Protein AF-A0A5C6USE9-F1 (afdb_monomer_lite)

Structure (mmCIF, N/CA/C/O backbone):
data_AF-A0A5C6USE9-F1
#
_entry.id   AF-A0A5C6USE9-F1
#
loop_
_atom_site.group_PDB
_atom_site.id
_atom_site.type_symbol
_atom_site.label_atom_id
_atom_site.label_alt_id
_atom_site.label_comp_id
_atom_site.label_asym_id
_atom_site.label_entity_id
_atom_site.label_seq_id
_atom_site.pdbx_PDB_ins_code
_atom_site.Cartn_x
_atom_site.Cartn_y
_atom_site.Cartn_z
_atom_site.occupancy
_atom_site.B_iso_or_equiv
_atom_site.auth_seq_id
_atom_site.auth_comp_id
_atom_site.auth_asym_id
_atom_site.auth_atom_id
_atom_site.pdbx_PDB_model_num
ATOM 1 N N . MET A 1 1 ? 7.043 -21.836 7.748 1.00 36.53 1 MET A N 1
ATOM 2 C CA . MET A 1 1 ? 7.411 -21.784 9.188 1.00 36.53 1 MET A CA 1
ATOM 3 C C . MET A 1 1 ? 8.622 -22.665 9.524 1.00 36.53 1 MET A C 1
ATOM 5 O O . MET A 1 1 ? 8.490 -23.872 9.698 1.00 36.53 1 MET A O 1
ATOM 9 N N . ARG A 1 2 ? 9.817 -22.071 9.646 1.00 29.67 2 ARG A N 1
ATOM 10 C CA . ARG A 1 2 ? 10.984 -22.663 10.330 1.00 29.67 2 ARG A CA 1
ATOM 11 C C . ARG A 1 2 ? 11.421 -21.692 11.430 1.00 29.67 2 ARG A C 1
ATOM 13 O O . ARG A 1 2 ? 12.033 -20.673 11.139 1.00 29.67 2 ARG A O 1
ATOM 20 N N . MET A 1 3 ? 11.092 -22.002 12.683 1.00 28.02 3 MET A N 1
ATOM 21 C CA . MET A 1 3 ? 11.508 -21.218 13.852 1.00 28.02 3 MET A CA 1
ATOM 22 C C . MET A 1 3 ? 13.024 -21.329 14.070 1.00 28.02 3 MET A C 1
ATOM 24 O O . MET A 1 3 ? 13.544 -22.419 14.318 1.00 28.02 3 MET A O 1
ATOM 28 N N . ARG A 1 4 ? 13.735 -20.196 14.031 1.00 40.78 4 ARG A N 1
ATOM 29 C CA . ARG A 1 4 ? 15.092 -20.062 14.582 1.00 40.78 4 ARG A CA 1
ATOM 30 C C . ARG A 1 4 ? 14.986 -19.612 16.040 1.00 40.78 4 ARG A C 1
ATOM 32 O O . ARG A 1 4 ? 14.581 -18.498 16.338 1.00 40.78 4 ARG A O 1
ATOM 39 N N . THR A 1 5 ? 15.358 -20.497 16.959 1.00 35.09 5 THR A N 1
ATOM 40 C CA . THR A 1 5 ? 15.403 -20.245 18.404 1.00 35.09 5 THR A CA 1
ATOM 41 C C . THR A 1 5 ? 16.586 -19.352 18.788 1.00 35.09 5 THR A C 1
ATOM 43 O O . THR A 1 5 ? 17.735 -19.773 18.639 1.00 35.09 5 THR A O 1
ATOM 46 N N . TYR A 1 6 ? 16.324 -18.182 19.376 1.00 30.81 6 TYR A N 1
ATOM 47 C CA . TYR A 1 6 ? 17.319 -17.415 20.134 1.00 30.81 6 TYR A CA 1
ATOM 48 C C . TYR A 1 6 ? 17.241 -17.772 21.627 1.00 30.81 6 TYR A C 1
ATOM 50 O O . TYR A 1 6 ? 16.227 -17.582 22.292 1.00 30.81 6 TYR A O 1
ATOM 58 N N . LYS A 1 7 ? 18.342 -18.312 22.161 1.00 32.56 7 LYS A N 1
ATOM 59 C CA . LYS A 1 7 ? 18.563 -18.618 23.584 1.00 32.56 7 LYS A CA 1
ATOM 60 C C . LYS A 1 7 ? 19.402 -17.498 24.206 1.00 32.56 7 LYS A C 1
ATOM 62 O O . LYS A 1 7 ? 20.577 -17.393 23.862 1.00 32.56 7 LYS A O 1
ATOM 67 N N . ARG A 1 8 ? 18.883 -16.753 25.191 1.00 31.20 8 ARG A N 1
ATOM 68 C CA . ARG A 1 8 ? 19.711 -16.038 26.187 1.00 31.20 8 ARG A CA 1
ATOM 69 C C . ARG A 1 8 ? 19.069 -16.031 27.586 1.00 31.20 8 ARG A C 1
ATOM 71 O O . ARG A 1 8 ? 18.093 -15.349 27.845 1.00 31.20 8 ARG A O 1
ATOM 78 N N . TRP A 1 9 ? 19.652 -16.880 28.435 1.00 28.25 9 TRP A N 1
ATOM 79 C CA . TRP A 1 9 ? 19.995 -16.736 29.858 1.00 28.25 9 TRP A CA 1
ATOM 80 C C . TRP A 1 9 ? 19.176 -15.776 30.749 1.00 28.25 9 TRP A C 1
ATOM 82 O O . TRP A 1 9 ? 19.359 -14.565 30.708 1.00 28.25 9 TRP A O 1
ATOM 92 N N . ARG A 1 10 ? 18.396 -16.364 31.674 1.00 32.12 10 ARG A N 1
ATOM 93 C CA . ARG A 1 10 ? 17.906 -15.737 32.916 1.00 32.12 10 ARG A CA 1
ATOM 94 C C . ARG A 1 10 ? 18.924 -15.945 34.045 1.00 32.12 10 ARG A C 1
ATOM 96 O O . ARG A 1 10 ? 19.275 -17.086 34.341 1.00 32.12 10 ARG A O 1
ATOM 103 N N . GLY A 1 11 ? 19.349 -14.860 34.689 1.00 31.66 11 GLY A N 1
ATOM 104 C CA . GLY A 1 11 ? 20.008 -14.872 35.996 1.00 31.66 11 GLY A CA 1
ATOM 105 C C . GLY A 1 11 ? 18.986 -14.569 37.093 1.00 31.66 11 GLY A C 1
ATOM 106 O O . GLY A 1 11 ? 18.316 -13.544 37.042 1.00 31.66 11 GLY A O 1
ATOM 107 N N . LEU A 1 12 ? 18.850 -15.491 38.047 1.00 33.75 12 LEU A N 1
ATOM 108 C CA . LEU A 1 12 ? 18.039 -15.377 39.261 1.00 33.75 12 LEU A CA 1
ATOM 109 C C . LEU A 1 12 ? 18.746 -14.494 40.303 1.00 33.75 12 LEU A C 1
ATOM 111 O O . LEU A 1 12 ? 19.905 -14.744 40.623 1.00 33.75 12 LEU A O 1
ATOM 115 N N . LEU A 1 13 ? 18.023 -13.538 40.888 1.00 33.41 13 LEU A N 1
ATOM 116 C CA . LEU A 1 13 ? 18.366 -12.893 42.158 1.00 33.41 13 LEU A CA 1
ATOM 117 C C . LEU A 1 13 ? 17.091 -12.803 43.003 1.00 33.41 13 LEU A C 1
ATOM 119 O O . LEU A 1 13 ? 16.209 -11.986 42.764 1.00 33.41 13 LEU A O 1
ATOM 123 N N . THR A 1 14 ? 16.986 -13.721 43.959 1.00 33.28 14 THR A N 1
ATOM 124 C CA . THR A 1 14 ? 15.990 -13.758 45.032 1.00 33.28 14 THR A CA 1
ATOM 125 C C . THR A 1 14 ? 16.485 -12.925 46.212 1.00 33.28 14 THR A C 1
ATOM 127 O O . THR A 1 14 ? 17.521 -13.260 46.785 1.00 33.28 14 THR A O 1
ATOM 130 N N . SER A 1 15 ? 15.720 -11.911 46.618 1.00 34.41 15 SER A N 1
ATOM 131 C CA . SER A 1 15 ? 15.871 -11.233 47.910 1.00 34.41 15 SER A CA 1
ATOM 132 C C . SER A 1 15 ? 14.540 -11.293 48.652 1.00 34.41 15 SER A C 1
ATOM 134 O O . SER A 1 15 ? 13.551 -10.709 48.220 1.00 34.41 15 SER A O 1
ATOM 136 N N . ALA A 1 16 ? 14.527 -12.052 49.747 1.00 33.16 16 ALA A N 1
ATOM 137 C CA . ALA A 1 16 ? 13.420 -12.162 50.683 1.00 33.16 16 ALA A CA 1
ATOM 138 C C . ALA A 1 16 ? 13.443 -10.972 51.655 1.00 33.16 16 ALA A C 1
ATOM 140 O O . ALA A 1 16 ? 14.474 -10.706 52.274 1.00 33.16 16 ALA A O 1
ATOM 141 N N . LEU A 1 17 ? 12.312 -10.280 51.797 1.00 34.19 17 LEU A N 1
ATOM 142 C CA . LEU A 1 17 ? 12.090 -9.259 52.819 1.00 34.19 17 LEU A CA 1
ATOM 143 C C . LEU A 1 17 ? 11.154 -9.850 53.882 1.00 34.19 17 LEU A C 1
ATOM 145 O O . LEU A 1 17 ? 10.030 -10.242 53.577 1.00 34.19 17 LEU A O 1
ATOM 149 N N . ALA A 1 18 ? 11.653 -9.966 55.112 1.00 34.47 18 ALA A N 1
ATOM 150 C CA . ALA A 1 18 ? 10.920 -10.459 56.272 1.00 34.47 18 ALA A CA 1
ATOM 151 C C . ALA A 1 18 ? 10.204 -9.295 56.978 1.00 34.47 18 ALA A C 1
ATOM 153 O O . ALA A 1 18 ? 10.839 -8.299 57.321 1.00 34.47 18 ALA A O 1
ATOM 154 N N . LEU A 1 19 ? 8.896 -9.441 57.205 1.00 31.62 19 LEU A N 1
ATOM 155 C CA . LEU A 1 19 ? 8.080 -8.555 58.037 1.00 31.62 19 LEU A CA 1
ATOM 156 C C . LEU A 1 19 ? 8.079 -9.088 59.479 1.00 31.62 19 LEU A C 1
ATOM 158 O O . LEU A 1 19 ? 7.668 -10.222 59.722 1.00 31.62 19 LEU A O 1
ATOM 162 N N . THR A 1 20 ? 8.537 -8.281 60.434 1.00 35.50 20 THR A N 1
ATOM 163 C CA . THR A 1 20 ? 8.465 -8.556 61.877 1.00 35.50 20 THR A CA 1
ATOM 164 C C . THR A 1 20 ? 7.235 -7.886 62.490 1.00 35.50 20 THR A C 1
ATOM 166 O O . THR A 1 20 ? 7.094 -6.669 62.398 1.00 35.50 20 THR A O 1
ATOM 169 N N . LEU A 1 21 ? 6.381 -8.685 63.135 1.00 33.72 21 LEU A N 1
ATOM 170 C CA . LEU A 1 21 ? 5.296 -8.264 64.029 1.00 33.72 21 LEU A CA 1
ATOM 171 C C . LEU A 1 21 ? 5.852 -7.985 65.435 1.00 33.72 21 LEU A C 1
ATOM 173 O O . LEU A 1 21 ? 6.639 -8.776 65.956 1.00 33.72 21 LEU A O 1
ATOM 177 N N . SER A 1 22 ? 5.417 -6.889 66.053 1.00 33.72 22 SER A N 1
ATOM 178 C CA . SER A 1 22 ? 5.728 -6.499 67.434 1.00 33.72 22 SER A CA 1
ATOM 179 C C . SER A 1 22 ? 4.482 -6.636 68.314 1.00 33.72 22 SER A C 1
ATOM 181 O O . SER A 1 22 ? 3.454 -6.030 68.023 1.00 33.72 22 SER A O 1
ATOM 183 N N . THR A 1 23 ? 4.594 -7.375 69.421 1.00 34.16 23 THR A N 1
ATOM 184 C CA . THR A 1 23 ? 3.606 -7.434 70.512 1.00 34.16 23 THR A CA 1
ATOM 185 C C . THR A 1 23 ? 4.237 -7.025 71.847 1.00 34.16 23 THR A C 1
ATOM 187 O O . THR A 1 23 ? 5.293 -7.534 72.212 1.00 34.16 23 THR A O 1
ATOM 190 N N . SER A 1 24 ? 3.552 -6.093 72.522 1.00 40.38 24 SER A N 1
ATOM 191 C CA . SER A 1 24 ? 3.379 -5.849 73.971 1.00 40.38 24 SER A CA 1
ATOM 192 C C . SER A 1 24 ? 4.487 -6.180 74.989 1.00 40.38 24 SER A C 1
ATOM 194 O O . SER A 1 24 ? 4.816 -7.345 75.204 1.00 40.38 24 SER A O 1
ATOM 196 N N . ALA A 1 25 ? 4.875 -5.167 75.777 1.00 36.09 25 ALA A N 1
ATOM 197 C CA . ALA A 1 25 ? 5.331 -5.326 77.162 1.00 36.09 25 ALA A CA 1
ATOM 198 C C . ALA A 1 25 ? 5.037 -4.053 77.986 1.00 36.09 25 ALA A C 1
ATOM 200 O O . ALA A 1 25 ? 5.508 -2.970 77.639 1.00 36.09 25 ALA A O 1
ATOM 201 N N . CYS A 1 26 ? 4.301 -4.201 79.091 1.00 36.25 26 CYS A N 1
ATOM 202 C CA . CYS A 1 26 ? 4.299 -3.281 80.229 1.00 36.25 26 CYS A CA 1
ATOM 203 C C . CYS A 1 26 ? 4.638 -4.102 81.479 1.00 36.25 26 CYS A C 1
ATOM 205 O O . CYS A 1 26 ? 4.028 -5.141 81.717 1.00 36.25 26 CYS A O 1
ATOM 207 N N . SER A 1 27 ? 5.638 -3.636 82.226 1.00 39.12 27 SER A N 1
ATOM 208 C CA . SER A 1 27 ? 6.186 -4.247 83.440 1.00 39.12 27 SER A CA 1
ATOM 209 C C . SER A 1 27 ? 5.629 -3.567 84.692 1.00 39.12 27 SER A C 1
ATOM 211 O O . SER A 1 27 ? 5.451 -2.349 84.691 1.00 39.12 27 SER A O 1
ATOM 213 N N . GLY A 1 28 ? 5.452 -4.331 85.769 1.00 37.34 28 GLY A N 1
ATOM 214 C CA . GLY A 1 28 ? 5.231 -3.830 87.125 1.00 37.34 28 GLY A CA 1
ATOM 215 C C . GLY A 1 28 ? 5.540 -4.932 88.139 1.00 37.34 28 GLY A C 1
ATOM 216 O O . GLY A 1 28 ? 4.769 -5.877 88.250 1.00 37.34 28 GLY A O 1
ATOM 217 N N . ASP A 1 29 ? 6.692 -4.814 88.802 1.00 40.66 29 ASP A N 1
ATOM 218 C CA . ASP A 1 29 ? 7.163 -5.659 89.906 1.00 40.66 29 ASP A CA 1
ATOM 219 C C . ASP A 1 29 ? 6.532 -5.193 91.234 1.00 40.66 29 ASP A C 1
ATOM 221 O O . ASP A 1 29 ? 6.564 -3.993 91.516 1.00 40.66 29 ASP A O 1
ATOM 225 N N . ASP A 1 30 ? 6.032 -6.113 92.068 1.00 40.81 30 ASP A N 1
ATOM 226 C CA . ASP A 1 30 ? 5.739 -5.858 93.490 1.00 40.81 30 ASP A CA 1
ATOM 227 C C . ASP A 1 30 ? 6.034 -7.130 94.320 1.00 40.81 30 ASP A C 1
ATOM 229 O O . ASP A 1 30 ? 5.243 -8.071 94.377 1.00 40.81 30 ASP A O 1
ATOM 233 N N . ASP A 1 31 ? 7.236 -7.188 94.907 1.00 46.50 31 ASP A N 1
ATOM 234 C CA . ASP A 1 31 ? 7.706 -8.257 95.802 1.00 46.50 31 ASP A CA 1
ATOM 235 C C . ASP A 1 31 ? 7.234 -7.977 97.245 1.00 46.50 31 ASP A C 1
ATOM 237 O O . ASP A 1 31 ? 7.949 -7.377 98.056 1.00 46.50 31 ASP A O 1
ATOM 241 N N . GLY A 1 32 ? 6.025 -8.430 97.585 1.00 43.59 32 GLY A N 1
ATOM 242 C CA . GLY A 1 32 ? 5.532 -8.523 98.962 1.00 43.59 32 GLY A CA 1
ATOM 243 C C . GLY A 1 32 ? 5.680 -9.950 99.490 1.00 43.59 32 GLY A C 1
ATOM 244 O O . GLY A 1 32 ? 5.030 -10.861 98.992 1.00 43.59 32 GLY A O 1
ATOM 245 N N . GLN A 1 33 ? 6.540 -10.176 100.487 1.00 50.19 33 GLN A N 1
ATOM 246 C CA . GLN A 1 33 ? 6.677 -11.498 101.109 1.00 50.19 33 GLN A CA 1
ATOM 247 C C . GLN A 1 33 ? 5.413 -11.862 101.904 1.00 50.19 33 GLN A C 1
ATOM 249 O O . GLN A 1 33 ? 5.121 -11.230 102.920 1.00 50.19 33 GLN A O 1
ATOM 254 N N . GLU A 1 34 ? 4.693 -12.888 101.443 1.00 50.06 34 GLU A N 1
ATOM 255 C CA . GLU A 1 34 ? 3.501 -13.452 102.086 1.00 50.06 34 GLU A CA 1
ATOM 256 C C . GLU A 1 34 ? 3.837 -14.034 103.470 1.00 50.06 34 GLU A C 1
ATOM 258 O O . GLU A 1 34 ? 4.779 -14.817 103.632 1.00 50.06 34 GLU A O 1
ATOM 263 N N . GLN A 1 35 ? 3.067 -13.643 104.489 1.00 65.19 35 GLN A N 1
ATOM 264 C CA . GLN A 1 35 ? 3.088 -14.314 105.788 1.00 65.19 35 GLN A CA 1
ATOM 265 C C . GLN A 1 35 ? 2.326 -15.646 105.674 1.00 65.19 35 GLN A C 1
ATOM 267 O O . GLN A 1 35 ? 1.303 -15.687 104.994 1.00 65.19 35 GLN A O 1
ATOM 272 N N . PRO A 1 36 ? 2.799 -16.740 106.300 1.00 73.44 36 PRO A N 1
ATOM 273 C CA . PRO A 1 36 ? 2.106 -18.024 106.234 1.00 73.44 36 PRO A CA 1
ATOM 274 C C . PRO A 1 36 ? 0.725 -17.924 106.901 1.00 73.44 36 PRO A C 1
ATOM 276 O O . PRO A 1 36 ? 0.627 -17.432 108.025 1.00 73.44 36 PRO A O 1
ATOM 279 N N . LEU A 1 37 ? -0.311 -18.391 106.199 1.00 81.06 37 LEU A N 1
ATOM 280 C CA . LEU A 1 37 ? -1.697 -18.421 106.674 1.00 81.06 37 LEU A CA 1
ATOM 281 C C . LEU A 1 37 ? -1.858 -19.361 107.882 1.00 81.06 37 LEU A C 1
ATOM 283 O O . LEU A 1 37 ? -1.163 -20.375 107.988 1.00 81.06 37 LEU A O 1
ATOM 287 N N . LEU A 1 38 ? -2.773 -19.006 108.784 1.00 86.00 38 LEU A N 1
ATOM 288 C CA . LEU A 1 38 ? -3.104 -19.742 110.004 1.00 86.00 38 LEU A CA 1
ATOM 289 C C . LEU A 1 38 ? -3.964 -20.972 109.689 1.00 86.00 38 LEU A C 1
ATOM 291 O O . LEU A 1 38 ? -4.914 -20.900 108.906 1.00 86.00 38 LEU A O 1
ATOM 295 N N . GLY A 1 39 ? -3.644 -22.099 110.319 1.00 83.56 39 GLY A N 1
ATOM 296 C CA . GLY A 1 39 ? -4.361 -23.360 110.149 1.00 83.56 39 GLY A CA 1
ATOM 297 C C . GLY A 1 39 ? -5.700 -23.408 110.893 1.00 83.56 39 GLY A C 1
ATOM 298 O O . GLY A 1 39 ? -6.004 -22.585 111.756 1.00 83.56 39 GLY A O 1
ATOM 299 N N . VAL A 1 40 ? -6.511 -24.424 110.587 1.00 84.25 40 VAL A N 1
ATOM 300 C CA . VAL A 1 40 ? -7.824 -24.655 111.220 1.00 84.25 40 VAL A CA 1
ATOM 301 C C . VAL A 1 40 ? -7.716 -24.678 112.751 1.00 84.25 40 VAL A C 1
ATOM 303 O O . VAL A 1 40 ? -6.891 -25.396 113.318 1.00 84.25 40 VAL A O 1
ATOM 306 N N . GLY A 1 41 ? -8.575 -23.905 113.423 1.00 82.50 41 GLY A N 1
ATOM 307 C CA . GLY A 1 41 ? -8.596 -23.782 114.883 1.00 82.50 41 GLY A CA 1
ATOM 308 C C . GLY A 1 41 ? -7.508 -22.876 115.477 1.00 82.50 41 GLY A C 1
ATOM 309 O O . GLY A 1 41 ? -7.500 -22.656 116.690 1.00 82.50 41 GLY A O 1
ATOM 310 N N . GLU A 1 42 ? -6.600 -22.316 114.674 1.00 88.06 42 GLU A N 1
ATOM 311 C CA . GLU A 1 42 ? -5.657 -21.299 115.148 1.00 88.06 42 GLU A CA 1
ATOM 312 C C . GLU A 1 42 ? -6.351 -19.947 115.330 1.00 88.06 42 GLU A C 1
ATOM 314 O O . GLU A 1 42 ? -7.363 -19.657 114.693 1.00 88.06 42 GLU A O 1
ATOM 319 N N . ALA A 1 43 ? -5.845 -19.148 116.273 1.00 87.31 43 ALA A N 1
ATOM 320 C CA . ALA A 1 43 ? -6.493 -17.903 116.656 1.00 87.31 43 ALA A CA 1
ATOM 321 C C . ALA A 1 43 ? -6.290 -16.817 115.593 1.00 87.31 43 ALA A C 1
ATOM 323 O O . ALA A 1 43 ? -5.148 -16.492 115.272 1.00 87.31 43 ALA A O 1
ATOM 324 N N . CYS A 1 44 ? -7.378 -16.231 115.103 1.00 85.56 44 CYS A N 1
ATOM 325 C CA . CYS A 1 44 ? -7.382 -15.250 114.020 1.00 85.56 44 CYS A CA 1
ATOM 326 C C . CYS A 1 44 ? -8.072 -13.947 114.437 1.00 85.56 44 CYS A C 1
ATOM 328 O O . CYS A 1 44 ? -8.871 -13.913 115.375 1.00 85.56 44 CYS A O 1
ATOM 330 N N . THR A 1 45 ? -7.740 -12.859 113.741 1.00 84.19 45 THR A N 1
ATOM 331 C CA . THR A 1 45 ? -8.371 -11.540 113.928 1.00 84.19 45 THR A CA 1
ATOM 332 C C . THR A 1 45 ? -9.125 -11.048 112.699 1.00 84.19 45 THR A C 1
ATOM 334 O O . THR A 1 45 ? -9.899 -10.103 112.815 1.00 84.19 45 THR A O 1
ATOM 337 N N . ASP A 1 46 ? -8.891 -11.674 111.549 1.00 82.25 46 ASP A N 1
ATOM 338 C CA . ASP A 1 46 ? -9.518 -11.385 110.267 1.00 82.25 46 ASP A CA 1
ATOM 339 C C . ASP A 1 46 ? -9.430 -12.619 109.360 1.00 82.25 46 ASP A C 1
ATOM 341 O O . ASP A 1 46 ? -8.581 -13.496 109.546 1.00 82.25 46 ASP A O 1
ATOM 345 N N . ASP A 1 47 ? -10.320 -12.660 108.377 1.00 82.56 47 ASP A N 1
ATOM 346 C CA . ASP A 1 47 ? -10.486 -13.753 107.420 1.00 82.56 47 ASP A CA 1
ATOM 347 C C . ASP A 1 47 ? -9.237 -14.014 106.579 1.00 82.56 47 ASP A C 1
ATOM 349 O O . ASP A 1 47 ? -8.870 -15.163 106.330 1.00 82.56 47 ASP A O 1
ATOM 353 N N . ALA A 1 48 ? -8.540 -12.944 106.191 1.00 83.25 48 ALA A N 1
ATOM 354 C CA . ALA A 1 48 ? -7.362 -13.011 105.332 1.00 83.25 48 ALA A CA 1
ATOM 355 C C . ALA A 1 48 ? -6.167 -13.697 106.010 1.00 83.25 48 ALA A C 1
ATOM 357 O O . ALA A 1 48 ? -5.242 -14.134 105.329 1.00 83.25 48 ALA A O 1
ATOM 358 N N . SER A 1 49 ? -6.184 -13.805 107.339 1.00 84.56 49 SER A N 1
ATOM 359 C CA . SER A 1 49 ? -5.147 -14.485 108.109 1.00 84.56 49 SER A CA 1
ATOM 360 C C . SER A 1 49 ? -5.328 -16.008 108.157 1.00 84.56 49 SER A C 1
ATOM 362 O O . SER A 1 49 ? -4.390 -16.706 108.536 1.00 84.56 49 SER A O 1
ATOM 364 N N . CYS A 1 50 ? -6.497 -16.538 107.780 1.00 83.62 50 CYS A N 1
ATOM 365 C CA . CYS A 1 50 ? -6.823 -17.964 107.832 1.00 83.62 50 CYS A CA 1
ATOM 366 C C . CYS A 1 50 ? -6.595 -18.665 106.491 1.00 83.62 50 CYS A C 1
ATOM 368 O O . CYS A 1 50 ? -6.974 -18.151 105.443 1.00 83.62 50 CYS A O 1
ATOM 370 N N . GLU A 1 51 ? -6.074 -19.894 106.508 1.00 86.62 51 GLU A N 1
ATOM 371 C CA . GLU A 1 51 ? -5.961 -20.722 105.295 1.00 86.62 51 GLU A CA 1
ATOM 372 C C . GLU A 1 51 ? -7.342 -21.053 104.707 1.00 86.62 51 GLU A C 1
ATOM 374 O O . GLU A 1 51 ? -7.506 -21.128 103.492 1.00 86.62 51 GLU A O 1
ATOM 379 N N . SER A 1 52 ? -8.357 -21.175 105.567 1.00 81.50 52 SER A N 1
ATOM 380 C CA . SER A 1 52 ? -9.753 -21.326 105.156 1.00 81.50 52 SER A CA 1
ATOM 381 C C . SER A 1 52 ? -10.377 -20.038 104.626 1.00 81.50 52 SER A C 1
ATOM 383 O O . SER A 1 52 ? -11.490 -20.085 104.123 1.00 81.50 52 SER A O 1
ATOM 385 N N . THR A 1 53 ? -9.701 -18.891 104.711 1.00 85.38 53 THR A N 1
ATOM 386 C CA . THR A 1 53 ? -10.240 -17.565 104.360 1.00 85.38 53 THR A CA 1
ATOM 387 C C . THR A 1 53 ? -11.460 -17.126 105.177 1.00 85.38 53 THR A C 1
ATOM 389 O O . THR A 1 53 ? -12.120 -16.170 104.794 1.00 85.38 53 THR A O 1
ATOM 392 N N . LEU A 1 54 ? -11.762 -17.796 106.298 1.00 83.88 54 LEU A N 1
ATOM 393 C CA . LEU A 1 54 ? -12.849 -17.422 107.204 1.00 83.88 54 LEU A CA 1
ATOM 394 C C . LEU A 1 54 ? -12.401 -17.530 108.665 1.00 83.88 54 LEU A C 1
ATOM 396 O O . LEU A 1 54 ? -12.054 -18.609 109.161 1.00 83.88 54 LEU A O 1
ATOM 400 N N . CYS A 1 55 ? -12.444 -16.401 109.359 1.00 85.94 55 CYS A N 1
ATOM 401 C CA . CYS A 1 55 ? -12.238 -16.276 110.786 1.00 85.94 55 CYS A CA 1
ATOM 402 C C . CYS A 1 55 ? -13.600 -16.155 111.465 1.00 85.94 55 CYS A C 1
ATOM 404 O O . CYS A 1 55 ? -14.323 -15.185 111.258 1.00 85.94 55 CYS A O 1
ATOM 406 N N . LEU A 1 56 ? -13.955 -17.122 112.314 1.00 85.50 56 LEU A N 1
ATOM 407 C CA . LEU A 1 56 ? -15.207 -17.054 113.067 1.00 85.50 56 LEU A CA 1
ATOM 408 C C . LEU A 1 56 ? -15.051 -15.987 114.150 1.00 85.50 56 LEU A C 1
ATOM 410 O O . LEU A 1 56 ? -14.535 -16.267 115.231 1.00 85.50 56 LEU A O 1
ATOM 414 N N . SER A 1 57 ? -15.450 -14.762 113.823 1.00 74.00 57 SER A N 1
ATOM 415 C CA . SER A 1 57 ? -15.324 -13.523 114.604 1.00 74.00 57 SER A CA 1
ATOM 416 C C . SER A 1 57 ? -15.633 -13.700 116.100 1.00 74.00 57 SER A C 1
ATOM 418 O O . SER A 1 57 ? -14.845 -13.281 116.952 1.00 74.00 57 SER A O 1
ATOM 420 N N . ASP A 1 58 ? -16.724 -14.397 116.421 1.00 76.31 58 ASP A N 1
ATOM 421 C CA . ASP A 1 58 ? -17.187 -14.657 117.789 1.00 76.31 58 ASP A CA 1
ATOM 422 C C . ASP A 1 58 ? -16.315 -15.656 118.566 1.00 76.31 58 ASP A C 1
ATOM 424 O O . ASP A 1 58 ? -16.226 -15.594 119.797 1.00 76.31 58 ASP A O 1
ATOM 428 N N . LEU A 1 59 ? -15.660 -16.582 117.863 1.00 77.69 59 LEU A N 1
ATOM 429 C CA . LEU A 1 59 ? -14.793 -17.609 118.449 1.00 77.69 59 LEU A CA 1
ATOM 430 C C . LEU A 1 59 ? -13.304 -17.252 118.342 1.00 77.69 59 LEU A C 1
ATOM 432 O O . LEU A 1 59 ? -12.496 -17.827 119.065 1.00 77.69 59 LEU A O 1
ATOM 436 N N . GLN A 1 60 ? -12.947 -16.295 117.483 1.00 83.19 60 GLN A N 1
ATOM 437 C CA . GLN A 1 60 ? -11.584 -15.903 117.117 1.00 83.19 60 GLN A CA 1
ATOM 438 C C . GLN A 1 60 ? -10.707 -17.070 116.651 1.00 83.19 60 GLN A C 1
ATOM 440 O O . GLN A 1 60 ? -9.519 -17.107 116.964 1.00 83.19 60 GLN A O 1
ATOM 445 N N . HIS A 1 61 ? -11.274 -18.020 115.904 1.00 87.62 61 HIS A N 1
ATOM 446 C CA . HIS A 1 61 ? -10.552 -19.170 115.355 1.00 87.62 61 HIS A CA 1
ATOM 447 C C . HIS A 1 61 ? -10.873 -19.387 113.871 1.00 87.62 61 HIS A C 1
ATOM 449 O O . HIS A 1 61 ? -12.005 -19.158 113.441 1.00 87.62 61 HIS A O 1
ATOM 455 N N . CYS A 1 62 ? -9.888 -19.849 113.095 1.00 87.62 62 CYS A N 1
ATOM 456 C CA . CYS A 1 62 ? -10.079 -20.155 111.676 1.00 87.62 62 CYS A CA 1
ATOM 457 C C . CYS A 1 62 ? -11.035 -21.340 111.489 1.00 87.62 62 CYS A C 1
ATOM 459 O O . CYS A 1 62 ? -10.802 -22.413 112.062 1.00 87.62 62 CYS A O 1
ATOM 461 N N . ALA A 1 63 ? -12.083 -21.154 110.677 1.00 86.06 63 ALA A N 1
ATOM 462 C CA . ALA A 1 63 ? -13.099 -22.174 110.413 1.00 86.06 63 ALA A CA 1
ATOM 463 C C . ALA A 1 63 ? -12.497 -23.394 109.700 1.00 86.06 63 ALA A C 1
ATOM 465 O O . ALA A 1 63 ? -11.609 -23.250 108.855 1.00 86.06 63 ALA A O 1
ATOM 466 N N . ALA A 1 64 ? -12.995 -24.594 110.004 1.00 88.00 64 ALA A N 1
ATOM 467 C CA . ALA A 1 64 ? -12.685 -25.783 109.214 1.00 88.00 64 ALA A CA 1
ATOM 468 C C . ALA A 1 64 ? -13.480 -25.756 107.903 1.00 88.00 64 ALA A C 1
ATOM 470 O O . ALA A 1 64 ? -14.645 -25.361 107.906 1.00 88.00 64 ALA A O 1
ATOM 471 N N . THR A 1 65 ? -12.881 -26.200 106.799 1.00 86.81 65 THR A N 1
ATOM 472 C CA . THR A 1 65 ? -13.609 -26.392 105.540 1.00 86.81 65 THR A CA 1
ATOM 473 C C . THR A 1 65 ? -14.256 -27.774 105.488 1.00 86.81 65 THR A C 1
ATOM 475 O O . THR A 1 65 ? -13.764 -28.736 106.080 1.00 86.81 65 THR A O 1
ATOM 478 N N . CYS A 1 66 ? -15.364 -27.884 104.769 1.00 85.88 66 CYS A N 1
ATOM 479 C CA . CYS A 1 66 ? -16.127 -29.112 104.592 1.00 85.88 66 CYS A CA 1
ATOM 480 C C . CYS A 1 66 ? -16.755 -29.155 103.200 1.00 85.88 66 CYS A C 1
ATOM 482 O O . CYS A 1 66 ? -17.054 -28.131 102.600 1.00 85.88 66 CYS A O 1
ATOM 484 N N . ALA A 1 67 ? -16.987 -30.354 102.680 1.00 84.94 67 ALA A N 1
ATOM 485 C CA . ALA A 1 67 ? -17.846 -30.580 101.522 1.00 84.94 67 ALA A CA 1
ATOM 486 C C . ALA A 1 67 ? -19.259 -31.022 101.940 1.00 84.94 67 ALA A C 1
ATOM 488 O O . ALA A 1 67 ? -20.189 -30.985 101.135 1.00 84.94 67 ALA A O 1
ATOM 489 N N . SER A 1 68 ? -19.432 -31.484 103.184 1.00 85.19 68 SER A N 1
ATOM 490 C CA . SER A 1 68 ? -20.734 -31.851 103.747 1.00 85.19 68 SER A CA 1
ATOM 491 C C . SER A 1 68 ? -20.736 -31.811 105.276 1.00 85.19 68 SER A C 1
ATOM 493 O O . SER A 1 68 ? -19.700 -31.989 105.912 1.00 85.19 68 SER A O 1
ATOM 495 N N . THR A 1 69 ? -21.919 -31.673 105.883 1.00 84.62 69 THR A N 1
ATOM 496 C CA . THR A 1 69 ? -22.105 -31.620 107.348 1.00 84.62 69 THR A CA 1
ATOM 497 C C . THR A 1 69 ? -21.510 -32.816 108.095 1.00 84.62 69 THR A C 1
ATOM 499 O O . THR A 1 69 ? -21.084 -32.679 109.234 1.00 84.62 69 THR A O 1
ATOM 502 N N . SER A 1 70 ? -21.421 -33.997 107.473 1.00 85.50 70 SER A N 1
ATOM 503 C CA . SER A 1 70 ? -20.815 -35.175 108.115 1.00 85.50 70 SER A CA 1
ATOM 504 C C . SER A 1 70 ? -19.298 -35.090 108.310 1.00 85.50 70 SER A C 1
ATOM 506 O O . SER A 1 70 ? -18.736 -35.944 108.993 1.00 85.50 70 SER A O 1
ATOM 508 N N . GLU A 1 71 ? -18.640 -34.109 107.692 1.00 86.25 71 GLU A N 1
ATOM 509 C CA . GLU A 1 71 ? -17.198 -33.871 107.817 1.00 86.25 71 GLU A CA 1
ATOM 510 C C . GLU A 1 71 ? -16.860 -32.904 108.960 1.00 86.25 71 GLU A C 1
ATOM 512 O O . GLU A 1 71 ? -15.700 -32.814 109.355 1.00 86.25 71 GLU A O 1
ATOM 517 N N . CYS A 1 72 ? -17.869 -32.234 109.526 1.00 85.06 72 CYS A N 1
ATOM 518 C CA . CYS A 1 72 ? -17.710 -31.321 110.649 1.00 85.06 72 CYS A CA 1
ATOM 519 C C . CYS A 1 72 ? -17.664 -32.074 111.983 1.00 85.06 72 CYS A C 1
ATOM 521 O O . CYS A 1 72 ? -18.398 -33.042 112.207 1.00 85.06 72 CYS A O 1
ATOM 523 N N . GLU A 1 73 ? -16.788 -31.642 112.892 1.00 81.94 73 GLU A N 1
ATOM 524 C CA . GLU A 1 73 ? -16.700 -32.246 114.219 1.00 81.94 73 GLU A CA 1
ATOM 525 C C . GLU A 1 73 ? -17.845 -31.751 115.117 1.00 81.94 73 GLU A C 1
ATOM 527 O O . GLU A 1 73 ? -18.071 -30.560 115.284 1.00 81.94 73 GLU A O 1
ATOM 532 N N . GLY A 1 74 ? -18.558 -32.678 115.759 1.00 85.25 74 GLY A N 1
ATOM 533 C CA . GLY A 1 74 ? -19.575 -32.336 116.755 1.00 85.25 74 GLY A CA 1
ATOM 534 C C . GLY A 1 74 ? -20.954 -32.028 116.166 1.00 85.25 74 GLY A C 1
ATOM 535 O O . GLY A 1 74 ? -21.518 -32.856 115.454 1.00 85.25 74 GLY A O 1
ATOM 536 N N . SER A 1 75 ? -21.548 -30.908 116.586 1.00 82.44 75 SER A N 1
ATOM 537 C CA . SER A 1 75 ? -22.904 -30.471 116.200 1.00 82.44 75 SER A CA 1
ATOM 538 C C . SER A 1 75 ? -22.915 -29.401 115.108 1.00 82.44 75 SER A C 1
ATOM 540 O O . SER A 1 75 ? -23.970 -28.826 114.839 1.00 82.44 75 SER A O 1
ATOM 542 N N . ASP A 1 76 ? -21.757 -29.122 114.522 1.00 88.19 76 ASP A N 1
ATOM 543 C CA . ASP A 1 76 ? -21.597 -28.108 113.489 1.00 88.19 76 ASP A CA 1
ATOM 544 C C . ASP A 1 76 ? -22.186 -28.595 112.159 1.00 88.19 76 ASP A C 1
ATOM 546 O O . ASP A 1 76 ? -22.285 -29.797 111.890 1.00 88.19 76 ASP A O 1
ATOM 550 N N . VAL A 1 77 ? -22.611 -27.645 111.334 1.00 85.31 77 VAL A N 1
ATOM 551 C CA . VAL A 1 77 ? -23.175 -27.869 110.005 1.00 85.31 77 VAL A CA 1
ATOM 552 C C . VAL A 1 77 ? -22.278 -27.244 108.952 1.00 85.31 77 VAL A C 1
ATOM 554 O O . VAL A 1 77 ? -21.619 -26.237 109.199 1.00 85.31 77 VAL A O 1
ATOM 557 N N . CYS A 1 78 ? -22.224 -27.886 107.789 1.00 85.75 78 CYS A N 1
ATOM 558 C CA . CYS A 1 78 ? -21.461 -27.371 106.669 1.00 85.75 78 CYS A CA 1
ATOM 559 C C . CYS A 1 78 ? -22.316 -26.358 105.916 1.00 85.75 78 CYS A C 1
ATOM 561 O O . CYS A 1 78 ? -23.254 -26.766 105.231 1.00 85.75 78 CYS A O 1
ATOM 563 N N . GLU A 1 79 ? -21.988 -25.079 106.046 1.00 84.94 79 GLU A N 1
ATOM 564 C CA . GLU A 1 79 ? -22.637 -23.985 105.325 1.00 84.94 79 GLU A CA 1
ATOM 565 C C . GLU A 1 79 ? -21.604 -23.335 104.405 1.00 84.94 79 GLU A C 1
ATOM 567 O O . GLU A 1 79 ? -20.517 -22.972 104.854 1.00 84.94 79 GLU A O 1
ATOM 572 N N . ASP A 1 80 ? -21.904 -23.272 103.105 1.00 84.38 80 ASP A N 1
ATOM 573 C CA . ASP A 1 80 ? -21.023 -22.723 102.060 1.00 84.38 80 ASP A CA 1
ATOM 574 C C . ASP A 1 80 ? -19.560 -23.194 102.125 1.00 84.38 80 ASP A C 1
ATOM 576 O O . ASP A 1 80 ? -18.613 -22.483 101.794 1.00 84.38 80 ASP A O 1
ATOM 580 N N . GLY A 1 81 ? -19.378 -24.454 102.518 1.00 85.19 81 GLY A N 1
ATOM 581 C CA . GLY A 1 81 ? -18.074 -25.100 102.569 1.00 85.19 81 GLY A CA 1
ATOM 582 C C . GLY A 1 81 ? -17.304 -24.898 103.875 1.00 85.19 81 GLY A C 1
ATOM 583 O O . GLY A 1 81 ? -16.141 -25.300 103.942 1.00 85.19 81 GLY A O 1
ATOM 584 N N . PHE A 1 82 ? -17.933 -24.337 104.913 1.00 87.88 82 PHE A N 1
ATOM 585 C CA . PHE A 1 82 ? -17.347 -24.137 106.239 1.00 87.88 82 PHE A CA 1
ATOM 586 C C . PHE A 1 82 ? -18.159 -24.816 107.339 1.00 87.88 82 PHE A C 1
ATOM 588 O O . PHE A 1 82 ? -19.387 -24.776 107.350 1.00 87.88 82 PHE A O 1
ATOM 595 N N . CYS A 1 83 ? -17.467 -25.430 108.295 1.00 89.38 83 CYS A N 1
ATOM 596 C CA . CYS A 1 83 ? -18.094 -25.967 109.493 1.00 89.38 83 CYS A CA 1
ATOM 597 C C . CYS A 1 83 ? -18.387 -24.831 110.468 1.00 89.38 83 CYS A C 1
ATOM 599 O O . CYS A 1 83 ? -17.464 -24.275 111.069 1.00 89.38 83 CYS A O 1
ATOM 601 N N . VAL A 1 84 ? -19.668 -24.507 110.623 1.00 86.44 84 VAL A N 1
ATOM 602 C CA . VAL A 1 84 ? -20.164 -23.475 111.539 1.00 86.44 84 VAL A CA 1
ATOM 603 C C . VAL A 1 84 ? -21.235 -24.054 112.459 1.00 86.44 84 VAL A C 1
ATOM 605 O O . VAL A 1 84 ? -21.878 -25.055 112.139 1.00 86.44 84 VAL A O 1
ATOM 608 N N . ALA A 1 85 ? -21.450 -23.440 113.622 1.00 83.94 85 ALA A N 1
ATOM 609 C CA . ALA A 1 85 ? -22.536 -23.861 114.503 1.00 83.94 85 ALA A CA 1
ATOM 610 C C . ALA A 1 85 ? -23.896 -23.687 113.798 1.00 83.94 85 ALA A C 1
ATOM 612 O O . ALA A 1 85 ? -24.103 -22.736 113.048 1.00 83.94 85 ALA A O 1
ATOM 613 N N . ALA A 1 86 ? -24.848 -24.591 114.044 1.00 80.38 86 ALA A N 1
ATOM 614 C CA . ALA A 1 86 ? -26.155 -24.577 113.372 1.00 80.38 86 ALA A CA 1
ATOM 615 C C . ALA A 1 86 ? -27.018 -23.334 113.668 1.00 80.38 86 ALA A C 1
ATOM 617 O O . ALA A 1 86 ? -27.992 -23.080 112.966 1.00 80.38 86 ALA A O 1
ATOM 618 N N . ASP A 1 87 ? -26.682 -22.579 114.710 1.00 80.75 87 ASP A N 1
ATOM 619 C CA . ASP A 1 87 ? -27.292 -21.305 115.082 1.00 80.75 87 ASP A CA 1
ATOM 620 C C . ASP A 1 87 ? -26.372 -20.099 114.827 1.00 80.75 87 ASP A C 1
ATOM 622 O O . ASP A 1 87 ? -26.705 -18.984 115.228 1.00 80.75 87 ASP A O 1
ATOM 626 N N . TYR A 1 88 ? -25.237 -20.302 114.149 1.00 80.69 88 TYR A N 1
ATOM 627 C CA . TYR A 1 88 ? -24.332 -19.223 113.774 1.00 80.69 88 TYR A CA 1
ATOM 628 C C . TYR A 1 88 ? -25.023 -18.279 112.784 1.00 80.69 88 TYR A C 1
ATOM 630 O O . TYR A 1 88 ? -25.603 -18.712 111.783 1.00 80.69 88 TYR A O 1
ATOM 638 N N . CYS A 1 89 ? -24.984 -16.989 113.101 1.00 75.94 89 CYS A N 1
ATOM 639 C CA . CYS A 1 89 ? -25.410 -15.915 112.222 1.00 75.94 89 CYS A CA 1
ATOM 640 C C . CYS A 1 89 ? -24.582 -14.677 112.559 1.00 75.94 89 CYS A C 1
ATOM 642 O O . CYS A 1 89 ? -24.821 -14.042 113.588 1.00 75.94 89 CYS A O 1
ATOM 644 N N . ASP A 1 90 ? -23.624 -14.351 111.700 1.00 75.38 90 ASP A N 1
ATOM 645 C CA . ASP A 1 90 ? -22.853 -13.115 111.790 1.00 75.38 90 ASP A CA 1
ATOM 646 C C . ASP A 1 90 ? -22.897 -12.387 110.447 1.00 75.38 90 ASP A C 1
ATOM 648 O O . ASP A 1 90 ? -22.736 -12.995 109.395 1.00 75.38 90 ASP A O 1
ATOM 652 N N . GLU A 1 91 ? -23.223 -11.096 110.483 1.00 70.19 91 GLU A N 1
ATOM 653 C CA . GLU A 1 91 ? -23.410 -10.231 109.304 1.00 70.19 91 GLU A CA 1
ATOM 654 C C . GLU A 1 91 ? -24.252 -10.830 108.147 1.00 70.19 91 GLU A C 1
ATOM 656 O O . GLU A 1 91 ? -24.084 -10.473 106.984 1.00 70.19 91 GLU A O 1
ATOM 661 N N . GLY A 1 92 ? -25.214 -11.708 108.457 1.00 67.62 92 GLY A N 1
ATOM 662 C CA . GLY A 1 92 ? -26.081 -12.352 107.460 1.00 67.62 92 GLY A CA 1
ATOM 663 C C . GLY A 1 92 ? -25.521 -13.651 106.869 1.00 67.62 92 GLY A C 1
ATOM 664 O O . GLY A 1 92 ? -26.202 -14.279 106.061 1.00 67.62 92 GLY A O 1
ATOM 665 N N . PHE A 1 93 ? -24.331 -14.076 107.300 1.00 68.81 93 PHE A N 1
ATOM 666 C CA . PHE A 1 93 ? -23.725 -15.355 106.959 1.00 68.81 93 PHE A CA 1
ATOM 667 C C . PHE A 1 93 ? -23.951 -16.380 108.077 1.00 68.81 93 PHE A C 1
ATOM 669 O O . PHE A 1 93 ? -23.621 -16.156 109.244 1.00 68.81 93 PHE A O 1
ATOM 676 N N . GLY A 1 94 ? -24.519 -17.523 107.701 1.00 74.50 94 GLY A N 1
ATOM 677 C CA . GLY A 1 94 ? -24.762 -18.655 108.582 1.00 74.50 94 GLY A CA 1
ATOM 678 C C . GLY A 1 94 ? -26.212 -19.152 108.531 1.00 74.50 94 GLY A C 1
ATOM 679 O O . GLY A 1 94 ? -27.141 -18.391 108.238 1.00 74.50 94 GLY A O 1
ATOM 680 N N . PRO A 1 95 ? -26.434 -20.438 108.846 1.00 66.44 95 PRO A N 1
ATOM 681 C CA . PRO A 1 95 ? -27.733 -21.100 108.707 1.00 66.44 95 PRO A CA 1
ATOM 682 C C . PRO A 1 95 ? -28.833 -20.493 109.602 1.00 66.44 95 PRO A C 1
ATOM 684 O O . PRO A 1 95 ? -30.017 -20.777 109.416 1.00 66.44 95 PRO A O 1
ATOM 687 N N . GLY A 1 96 ? -28.471 -19.631 110.560 1.00 68.25 96 GLY A N 1
ATOM 688 C CA . GLY A 1 96 ? -29.407 -18.897 111.410 1.00 68.25 96 GLY A CA 1
ATOM 689 C C . GLY A 1 96 ? -30.016 -17.619 110.808 1.00 68.25 96 GLY A C 1
ATOM 690 O O . GLY A 1 96 ? -30.869 -17.023 111.466 1.00 68.25 96 GLY A O 1
ATOM 691 N N . CYS A 1 97 ? -29.618 -17.170 109.607 1.00 66.00 97 CYS A N 1
ATOM 692 C CA . CYS A 1 97 ? -29.890 -15.799 109.131 1.00 66.00 97 CYS A CA 1
ATOM 693 C C . CYS A 1 97 ? -31.137 -15.570 108.229 1.00 66.00 97 CYS A C 1
ATOM 695 O O . CYS A 1 97 ? -31.283 -14.477 107.685 1.00 66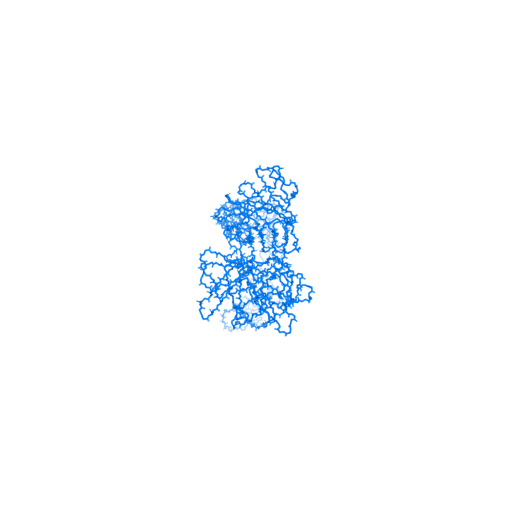.00 97 CYS A O 1
ATOM 697 N N . ALA A 1 98 ? -32.066 -16.518 108.047 1.00 58.69 98 ALA A N 1
ATOM 698 C CA . ALA A 1 98 ? -33.192 -16.336 107.107 1.00 58.69 98 ALA A CA 1
ATOM 699 C C . ALA A 1 98 ? -34.323 -15.385 107.614 1.00 58.69 98 ALA A C 1
ATOM 701 O O . ALA A 1 98 ? -34.908 -15.655 108.669 1.00 58.69 98 ALA A O 1
ATOM 702 N N . PRO A 1 99 ? -34.718 -14.324 106.865 1.00 54.28 99 PRO A N 1
ATOM 703 C CA . PRO A 1 99 ? -35.909 -13.511 107.150 1.00 54.28 99 PRO A CA 1
ATOM 704 C C . PRO A 1 99 ? -37.198 -14.120 106.557 1.00 54.28 99 PRO A C 1
ATOM 706 O O . PRO A 1 99 ? -37.176 -14.805 105.538 1.00 54.28 99 PRO A O 1
ATOM 709 N N . ALA A 1 100 ? -38.344 -13.873 107.201 1.00 55.41 100 ALA A N 1
ATOM 710 C CA . ALA A 1 100 ? -39.604 -14.585 106.947 1.00 55.41 100 ALA A CA 1
ATOM 711 C C . ALA A 1 100 ? -40.605 -13.899 105.976 1.00 55.41 100 ALA A C 1
ATOM 713 O O . ALA A 1 100 ? -41.722 -14.400 105.848 1.00 55.41 100 ALA A O 1
ATOM 714 N N . GLU A 1 101 ? -40.270 -12.786 105.302 1.00 58.72 101 GLU A N 1
ATOM 715 C CA . GLU A 1 101 ? -41.229 -11.995 104.487 1.00 58.72 101 GLU A CA 1
ATOM 716 C C . GLU A 1 101 ? -40.587 -11.388 103.206 1.00 58.72 101 GLU A C 1
ATOM 718 O O . GLU A 1 101 ? -39.384 -11.130 103.198 1.00 58.72 101 GLU A O 1
ATOM 723 N N . CYS A 1 102 ? -41.371 -11.179 102.123 1.00 59.97 102 CYS A N 1
ATOM 724 C CA . CYS A 1 102 ? -40.951 -10.447 100.904 1.00 59.97 102 CYS A CA 1
ATOM 725 C C . CYS A 1 102 ? -40.866 -8.938 101.208 1.00 59.97 102 CYS A C 1
ATOM 727 O O . CYS A 1 102 ? -41.907 -8.313 101.409 1.00 59.97 102 CYS A O 1
ATOM 729 N N . ASP A 1 103 ? -39.669 -8.352 101.198 1.00 59.88 103 ASP A N 1
ATOM 730 C CA . ASP A 1 103 ? -39.456 -6.897 101.245 1.00 59.88 103 ASP A CA 1
ATOM 731 C C . ASP A 1 103 ? -38.460 -6.508 100.134 1.00 59.88 103 ASP A C 1
ATOM 733 O O . ASP A 1 103 ? -37.345 -7.047 100.136 1.00 59.88 103 ASP A O 1
ATOM 737 N N . PRO A 1 104 ? -38.819 -5.626 99.173 1.00 62.97 104 PRO A N 1
ATOM 738 C CA . PRO A 1 104 ? -40.062 -4.838 99.055 1.00 62.97 104 PRO A CA 1
ATOM 739 C C . PRO A 1 104 ? -41.292 -5.601 98.519 1.00 62.97 104 PRO A C 1
ATOM 741 O O . PRO A 1 104 ? -41.178 -6.696 97.971 1.00 62.97 104 PRO A O 1
ATOM 744 N N . GLU A 1 105 ? -42.483 -5.002 98.685 1.00 73.56 105 GLU A N 1
ATOM 745 C CA . GLU A 1 105 ? -43.767 -5.520 98.174 1.00 73.56 105 GLU A CA 1
ATOM 746 C C . GLU A 1 105 ? -43.738 -5.727 96.643 1.00 73.56 105 GLU A C 1
ATOM 748 O O . GLU A 1 105 ? -43.210 -4.896 95.902 1.00 73.56 105 GLU A O 1
ATOM 753 N N . CYS A 1 106 ? -44.327 -6.834 96.169 1.00 81.94 106 CYS A N 1
ATOM 754 C CA . CYS A 1 106 ? -44.422 -7.168 94.743 1.00 81.94 106 CYS A CA 1
ATOM 755 C C . CYS A 1 106 ? -45.271 -6.158 93.952 1.00 81.94 106 CYS A C 1
ATOM 757 O O . CYS A 1 106 ? -46.148 -5.497 94.512 1.00 81.94 106 CYS A O 1
ATOM 759 N N . GLY A 1 107 ? -45.034 -6.080 92.638 1.00 79.00 107 GLY A N 1
ATOM 760 C CA . GLY A 1 107 ? -45.760 -5.180 91.738 1.00 79.00 107 GLY A CA 1
ATOM 761 C C . GLY A 1 107 ? -47.248 -5.510 91.583 1.00 79.00 107 GLY A C 1
ATOM 762 O O . GLY A 1 107 ? -47.705 -6.606 91.916 1.00 79.00 107 GLY A O 1
ATOM 763 N N . ASP A 1 108 ? -48.016 -4.566 91.033 1.00 79.94 108 ASP A N 1
ATOM 764 C CA . ASP A 1 108 ? -49.427 -4.792 90.706 1.00 79.94 108 ASP A CA 1
ATOM 765 C C . ASP A 1 108 ? -49.567 -5.986 89.736 1.00 79.94 108 ASP A C 1
ATOM 767 O O . ASP A 1 108 ? -48.918 -6.034 88.691 1.00 79.94 108 ASP A O 1
ATOM 771 N N . ASN A 1 109 ? -50.461 -6.928 90.059 1.00 84.69 109 ASN A N 1
ATOM 772 C CA . ASN A 1 109 ? -50.643 -8.212 89.356 1.00 84.69 109 ASN A CA 1
ATOM 773 C C . ASN A 1 109 ? -49.460 -9.190 89.492 1.00 84.69 109 ASN A C 1
ATOM 775 O O . ASN A 1 109 ? -49.239 -10.018 88.609 1.00 84.69 109 ASN A O 1
ATOM 779 N N . ALA A 1 110 ? -48.711 -9.112 90.592 1.00 84.31 110 ALA A N 1
ATOM 780 C CA . ALA A 1 110 ? -47.787 -10.148 91.036 1.00 84.31 110 ALA A CA 1
ATOM 781 C C . ALA A 1 110 ? -48.142 -10.638 92.444 1.00 84.31 110 ALA A C 1
ATOM 783 O O . ALA A 1 110 ? -48.735 -9.921 93.253 1.00 84.31 110 ALA A O 1
ATOM 784 N N . ARG A 1 111 ? -47.725 -11.863 92.769 1.00 85.44 111 ARG A N 1
ATOM 785 C CA . ARG A 1 111 ? -47.853 -12.445 94.107 1.00 85.44 111 ARG A CA 1
ATOM 786 C C . ARG A 1 111 ? -46.506 -12.909 94.650 1.00 85.44 111 ARG A C 1
ATOM 788 O O . ARG A 1 111 ? -45.678 -13.435 93.915 1.00 85.44 111 ARG A O 1
ATOM 795 N N . CYS A 1 112 ? -46.320 -12.743 95.956 1.00 75.75 112 CYS A N 1
ATOM 796 C CA . CYS A 1 112 ? -45.153 -13.233 96.687 1.00 75.75 112 CYS A CA 1
ATOM 797 C C . CYS A 1 112 ? -45.304 -14.739 96.965 1.00 75.75 112 CYS A C 1
ATOM 799 O O . CYS A 1 112 ? -46.256 -15.161 97.627 1.00 75.75 112 CYS A O 1
ATOM 801 N N . GLU A 1 113 ? -44.361 -15.545 96.485 1.00 79.75 113 GLU A N 1
ATOM 802 C CA . GLU A 1 113 ? -44.247 -16.972 96.783 1.00 79.75 113 GLU A CA 1
ATOM 803 C C . GLU A 1 113 ? -43.001 -17.224 97.650 1.00 79.75 113 GLU A C 1
ATOM 805 O O . GLU A 1 113 ? -41.887 -16.823 97.319 1.00 79.75 113 GLU A O 1
ATOM 810 N N . SER A 1 114 ? -43.182 -17.879 98.800 1.00 60.69 114 SER A N 1
ATOM 811 C CA . SER A 1 114 ? -42.087 -18.241 99.710 1.00 60.69 114 SER A CA 1
ATOM 812 C C . SER A 1 114 ? -41.415 -19.527 99.223 1.00 60.69 114 SER A C 1
ATOM 814 O O . SER A 1 114 ? -42.061 -20.579 99.206 1.00 60.69 114 SER A O 1
ATOM 816 N N . LEU A 1 115 ? -40.133 -19.483 98.856 1.00 59.31 115 LEU A N 1
ATOM 817 C CA . LEU A 1 115 ? -39.389 -20.683 98.472 1.00 59.31 115 LEU A CA 1
ATOM 818 C C . LEU A 1 115 ? -38.711 -21.284 99.706 1.00 59.31 115 LEU A C 1
ATOM 820 O O . LEU A 1 115 ? -38.042 -20.589 100.469 1.00 59.31 115 LEU A O 1
ATOM 824 N N . ALA A 1 116 ? -38.892 -22.592 99.901 1.00 52.16 116 ALA A N 1
ATOM 825 C CA . ALA A 1 116 ? -38.471 -23.316 101.104 1.00 52.16 116 ALA A CA 1
ATOM 826 C C . ALA A 1 116 ? -36.950 -23.305 101.365 1.00 52.16 116 ALA A C 1
ATOM 828 O O . ALA A 1 116 ? -36.534 -23.690 102.453 1.00 52.16 116 ALA A O 1
ATOM 829 N N . GLU A 1 117 ? -36.140 -22.870 100.394 1.00 56.47 117 GLU A N 1
ATOM 830 C CA . GLU A 1 117 ? -34.672 -22.935 100.443 1.00 56.47 117 GLU A CA 1
ATOM 831 C C . GLU A 1 117 ? -33.975 -21.646 99.949 1.00 56.47 117 GLU A C 1
ATOM 833 O O . GLU A 1 117 ? -32.769 -21.659 99.744 1.00 56.47 117 GLU A O 1
ATOM 838 N N . GLY A 1 118 ? -34.686 -20.522 99.754 1.00 57.22 118 GLY A N 1
ATOM 839 C CA . GLY A 1 118 ? -34.063 -19.328 99.143 1.00 57.22 118 GLY A CA 1
ATOM 840 C C . GLY A 1 118 ? -34.715 -17.969 99.409 1.00 57.22 118 GLY A C 1
ATOM 841 O O . GLY A 1 118 ? -34.415 -17.010 98.706 1.00 57.22 118 GLY A O 1
ATOM 842 N N . GLY A 1 119 ? -35.608 -17.860 100.396 1.00 63.81 119 GLY A N 1
ATOM 843 C CA . GLY A 1 119 ? -36.356 -16.623 100.640 1.00 63.81 119 GLY A CA 1
ATOM 844 C C . GLY A 1 119 ? -37.561 -16.456 99.705 1.00 63.81 119 GLY A C 1
ATOM 845 O O . GLY A 1 119 ? -37.943 -17.369 98.972 1.00 63.81 119 GLY A O 1
ATOM 846 N N . ALA A 1 120 ? -38.235 -15.312 99.800 1.00 62.34 120 ALA A N 1
ATOM 847 C CA . ALA A 1 120 ? -39.512 -15.067 99.137 1.00 62.34 120 ALA A CA 1
ATOM 848 C C . ALA A 1 120 ? -39.332 -14.285 97.812 1.00 62.34 120 ALA A C 1
ATOM 850 O O . ALA A 1 120 ? -38.523 -13.364 97.753 1.00 62.34 120 ALA A O 1
ATOM 851 N N . SER A 1 121 ? -40.047 -14.674 96.745 1.00 75.44 121 SER A N 1
ATOM 852 C CA . SER A 1 121 ? -39.893 -14.150 95.372 1.00 75.44 121 SER A CA 1
ATOM 853 C C . SER A 1 121 ? -41.243 -13.741 94.763 1.00 75.44 121 SER A C 1
ATOM 855 O O . SER A 1 121 ? -42.262 -14.377 95.029 1.00 75.44 121 SER A O 1
ATOM 857 N N . CYS A 1 122 ? -41.266 -12.678 93.956 1.00 83.50 122 CYS A N 1
ATOM 858 C CA . CYS A 1 122 ? -42.471 -12.177 93.292 1.00 83.50 122 CYS A CA 1
ATOM 859 C C . CYS A 1 122 ? -42.683 -12.851 91.929 1.00 83.50 122 CYS A C 1
ATOM 861 O O . CYS A 1 122 ? -41.770 -12.899 91.111 1.00 83.50 122 CYS A O 1
ATOM 863 N N . VAL A 1 123 ? -43.898 -13.335 91.661 1.00 83.81 123 VAL A N 1
ATOM 864 C CA . VAL A 1 123 ? -44.273 -13.997 90.399 1.00 83.81 123 VAL A CA 1
ATOM 865 C C . VAL A 1 123 ? -45.534 -13.342 89.837 1.00 83.81 123 VAL A C 1
ATOM 867 O O . VAL A 1 123 ? -46.509 -13.175 90.571 1.00 83.81 123 VAL A O 1
ATOM 870 N N . CYS A 1 124 ? -45.536 -12.985 88.549 1.00 83.19 124 CYS A N 1
ATOM 871 C CA . CYS A 1 124 ? -46.704 -12.398 87.887 1.00 83.19 124 CYS A CA 1
ATOM 872 C C . CYS A 1 124 ? -47.927 -13.331 87.909 1.00 83.19 124 CYS A C 1
ATOM 874 O O . CYS A 1 124 ? -47.819 -14.557 87.805 1.00 83.19 124 CYS A O 1
ATOM 876 N N . ASP A 1 125 ? -49.110 -12.740 88.046 1.00 82.75 125 ASP A N 1
ATOM 877 C CA . ASP A 1 125 ? -50.383 -13.444 87.992 1.00 82.75 125 ASP A CA 1
ATOM 878 C C . ASP A 1 125 ? -50.694 -13.947 86.575 1.00 82.75 125 ASP A C 1
ATOM 880 O O . ASP A 1 125 ? -50.219 -13.434 85.568 1.00 82.75 125 ASP A O 1
ATOM 884 N N . THR A 1 126 ? -51.530 -14.982 86.487 1.00 81.56 126 THR A N 1
ATOM 885 C CA . THR A 1 126 ? -51.880 -15.630 85.215 1.00 81.56 126 THR A CA 1
ATOM 886 C C . THR A 1 126 ? -52.497 -14.648 84.214 1.00 81.56 126 THR A C 1
ATOM 888 O O . THR A 1 126 ? -53.472 -13.968 84.539 1.00 81.56 126 THR A O 1
ATOM 891 N N . GLY A 1 127 ? -51.986 -14.647 82.978 1.00 75.94 127 GLY A N 1
ATOM 892 C CA . GLY A 1 127 ? -52.366 -13.694 81.933 1.00 75.94 127 GLY A CA 1
ATOM 893 C C . GLY A 1 127 ? -51.506 -12.430 81.916 1.00 75.94 127 GLY A C 1
ATOM 894 O O . GLY A 1 127 ? -51.790 -11.539 81.117 1.00 75.94 127 GLY A O 1
ATOM 895 N N . PHE A 1 128 ? -50.481 -12.359 82.773 1.00 75.38 128 PHE A N 1
ATOM 896 C CA . PHE A 1 128 ? -49.467 -11.317 82.786 1.00 75.38 128 PHE A CA 1
ATOM 897 C C . PHE A 1 128 ? -48.060 -11.932 82.758 1.00 75.38 128 PHE A C 1
ATOM 899 O O . PHE A 1 128 ? -47.789 -12.924 83.433 1.00 75.38 128 PHE A O 1
ATOM 906 N N . GLU A 1 129 ? -47.153 -11.311 82.012 1.00 74.06 129 GLU A N 1
ATOM 907 C CA . GLU A 1 129 ? -45.736 -11.667 81.918 1.00 74.06 129 GLU A CA 1
ATOM 908 C C . GLU A 1 129 ? -44.871 -10.499 82.414 1.00 74.06 129 GLU A C 1
ATOM 910 O O . GLU A 1 129 ? -45.247 -9.330 82.282 1.00 74.06 129 GLU A O 1
ATOM 915 N N . GLY A 1 130 ? -43.723 -10.812 83.019 1.00 74.94 130 GLY A N 1
ATOM 916 C CA . GLY A 1 130 ? -42.825 -9.813 83.594 1.00 74.94 130 GLY A CA 1
ATOM 917 C C . GLY A 1 130 ? -41.904 -10.360 84.685 1.00 74.94 130 GLY A C 1
ATOM 918 O O . GLY A 1 130 ? -41.819 -11.570 84.890 1.00 74.94 130 GLY A O 1
ATOM 919 N N . ASP A 1 131 ? -41.221 -9.462 85.394 1.00 75.12 131 ASP A N 1
ATOM 920 C CA . ASP A 1 131 ? -40.189 -9.778 86.399 1.00 75.12 131 ASP A CA 1
ATOM 921 C C . ASP A 1 131 ? -40.729 -9.920 87.838 1.00 75.12 131 ASP A C 1
ATOM 923 O O . ASP A 1 131 ? -39.963 -10.007 88.796 1.00 75.12 131 ASP A O 1
ATOM 927 N N . GLY A 1 132 ? -42.055 -9.920 88.009 1.00 76.44 132 GLY A N 1
ATOM 928 C CA . GLY A 1 132 ? -42.718 -9.962 89.317 1.00 76.44 132 GLY A CA 1
ATOM 929 C C . GLY A 1 132 ? -42.822 -8.604 90.026 1.00 76.44 132 GLY A C 1
ATOM 930 O O . GLY A 1 132 ? -43.589 -8.475 90.981 1.00 76.44 132 GLY A O 1
ATOM 931 N N . PHE A 1 133 ? -42.129 -7.571 89.545 1.00 79.06 133 PHE A N 1
ATOM 932 C CA . PHE A 1 133 ? -42.280 -6.185 90.004 1.00 79.06 133 PHE A CA 1
ATOM 933 C C . PHE A 1 133 ? -42.988 -5.308 88.962 1.00 79.06 133 PHE A C 1
ATOM 935 O O . PHE A 1 133 ? -43.639 -4.328 89.319 1.00 79.06 133 PHE A O 1
ATOM 942 N N . THR A 1 134 ? -42.938 -5.703 87.690 1.00 75.50 134 THR A N 1
ATOM 943 C CA . THR A 1 134 ? -43.704 -5.133 86.580 1.00 75.50 134 THR A CA 1
ATOM 944 C C . THR A 1 134 ? -44.337 -6.272 85.788 1.00 75.50 134 THR A C 1
ATOM 946 O O . THR A 1 134 ? -43.626 -7.022 85.129 1.00 75.50 134 THR A O 1
ATOM 949 N N . CYS A 1 135 ? -45.664 -6.413 85.839 1.00 76.69 135 CYS A N 1
ATOM 950 C CA . CYS A 1 135 ? -46.399 -7.479 85.148 1.00 76.69 135 CYS A CA 1
ATOM 951 C C . CYS A 1 135 ? -47.375 -6.877 84.127 1.00 76.69 135 CYS A C 1
ATOM 953 O O . CYS A 1 135 ? -48.278 -6.123 84.497 1.00 76.69 135 CYS A O 1
ATOM 955 N N . LEU A 1 136 ? -47.198 -7.203 82.843 1.00 76.12 136 LEU A N 1
ATOM 956 C CA . LEU A 1 136 ? -47.997 -6.690 81.721 1.00 76.12 136 LEU A CA 1
ATOM 957 C C . LEU A 1 136 ? -48.817 -7.810 81.068 1.00 76.12 136 LEU A C 1
ATOM 959 O O . LEU A 1 136 ? -48.377 -8.954 81.104 1.00 76.12 136 LEU A O 1
ATOM 963 N N . PRO A 1 137 ? -49.997 -7.530 80.480 1.00 77.50 137 PRO A N 1
ATOM 964 C CA . PRO A 1 137 ? -50.827 -8.561 79.862 1.00 77.50 137 PRO A CA 1
ATOM 965 C C . PRO A 1 137 ? -50.074 -9.361 78.789 1.00 77.50 137 PRO A C 1
ATOM 967 O O . PRO A 1 137 ? -49.439 -8.777 77.913 1.00 77.50 137 PRO A O 1
ATOM 970 N N . GLU A 1 138 ? -50.198 -10.687 78.821 1.00 63.34 138 GLU A N 1
ATOM 971 C CA . GLU A 1 138 ? -49.621 -11.589 77.815 1.00 63.34 138 GLU A CA 1
ATOM 972 C C . GLU A 1 138 ? -50.005 -11.144 76.388 1.00 63.34 138 GLU A C 1
ATOM 974 O O . GLU A 1 138 ? -51.187 -11.072 76.036 1.00 63.34 138 GLU A O 1
ATOM 979 N N . GLY A 1 139 ? -49.000 -10.851 75.554 1.00 65.38 139 GLY A N 1
ATOM 980 C CA . GLY A 1 139 ? -49.183 -10.461 74.151 1.00 65.38 139 GLY A CA 1
ATOM 981 C C . GLY A 1 139 ? -49.321 -8.960 73.868 1.00 65.38 139 GLY A C 1
ATOM 982 O O . GLY A 1 139 ? -49.657 -8.609 72.737 1.00 65.38 139 GLY A O 1
ATOM 983 N N . SER A 1 140 ? -49.069 -8.069 74.834 1.00 66.00 140 SER A N 1
ATOM 984 C CA . SER A 1 140 ? -48.916 -6.637 74.539 1.00 66.00 140 SER A CA 1
ATOM 985 C C . SER A 1 140 ? -47.604 -6.373 73.792 1.00 66.00 140 SER A C 1
ATOM 987 O O . SER A 1 140 ? -46.532 -6.681 74.315 1.00 66.00 140 SER A O 1
ATOM 989 N N . ASP A 1 141 ? -47.674 -5.788 72.593 1.00 71.75 141 ASP A N 1
ATOM 990 C CA . ASP A 1 141 ? -46.489 -5.283 71.898 1.00 71.75 141 ASP A CA 1
ATOM 991 C C . ASP A 1 141 ? -45.980 -4.043 72.643 1.00 71.75 141 ASP A C 1
ATOM 993 O O . ASP A 1 141 ? -46.622 -2.991 72.657 1.00 71.75 141 ASP A O 1
ATOM 997 N N . LEU A 1 142 ? -44.826 -4.184 73.300 1.00 75.38 142 LEU A N 1
ATOM 998 C CA . LEU A 1 142 ? -44.208 -3.116 74.085 1.00 75.38 142 LEU A CA 1
ATOM 999 C C . LEU A 1 142 ? -43.891 -1.879 73.229 1.00 75.38 142 LEU A C 1
ATOM 1001 O O . LEU A 1 142 ? -43.772 -0.787 73.775 1.00 75.38 142 LEU A O 1
ATOM 1005 N N . CYS A 1 143 ? -43.809 -2.024 71.903 1.00 81.31 143 CYS A N 1
ATOM 1006 C CA . CYS A 1 143 ? -43.571 -0.928 70.973 1.00 81.31 143 CYS A CA 1
ATOM 1007 C C . CYS A 1 143 ? -44.843 -0.163 70.558 1.00 81.31 143 CYS A C 1
ATOM 1009 O O . CYS A 1 143 ? -44.726 0.943 70.031 1.00 81.31 143 CYS A O 1
ATOM 1011 N N . GLU A 1 144 ? -46.054 -0.687 70.802 1.00 81.31 144 GLU A N 1
ATOM 1012 C CA . GLU A 1 144 ? -47.312 -0.025 70.401 1.00 81.31 144 GLU A CA 1
ATOM 1013 C C . GLU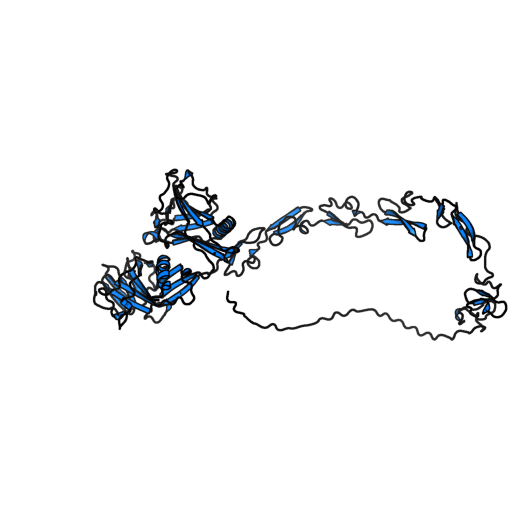 A 1 144 ? -47.630 1.225 71.236 1.00 81.31 144 GLU A C 1
ATOM 1015 O O . GLU A 1 144 ? -48.305 2.144 70.762 1.00 81.31 144 GLU A O 1
ATOM 1020 N N . SER A 1 145 ? -47.144 1.288 72.477 1.00 77.50 145 SER A N 1
ATOM 1021 C CA . SER A 1 145 ? -47.297 2.454 73.347 1.00 77.50 145 SER A CA 1
ATOM 1022 C C . SER A 1 145 ? -45.997 3.243 73.432 1.00 77.50 145 SER A C 1
ATOM 1024 O O . SER A 1 145 ? -44.982 2.703 73.864 1.00 77.50 145 SER A O 1
ATOM 1026 N N . ASP A 1 146 ? -46.047 4.524 73.057 1.00 81.00 146 ASP A N 1
ATOM 1027 C CA . ASP A 1 146 ? -44.926 5.473 73.179 1.00 81.00 146 ASP A CA 1
ATOM 1028 C C . ASP A 1 146 ? -43.611 4.966 72.555 1.00 81.00 146 ASP A C 1
ATOM 1030 O O . ASP A 1 146 ? -42.527 5.218 73.077 1.00 81.00 146 ASP A O 1
ATOM 1034 N N . ASN A 1 147 ? -43.710 4.189 71.464 1.00 82.50 147 ASN A N 1
ATOM 1035 C CA . ASN A 1 147 ? -42.559 3.590 70.781 1.00 82.50 147 ASN A CA 1
ATOM 1036 C C . ASN A 1 147 ? -41.646 2.816 71.759 1.00 82.50 147 ASN A C 1
ATOM 1038 O O . ASN A 1 147 ? -40.426 2.937 71.714 1.00 82.50 147 ASN A O 1
ATOM 1042 N N . GLY A 1 148 ? -42.235 2.105 72.729 1.00 83.75 148 GLY A N 1
ATOM 1043 C CA . GLY A 1 148 ? -41.507 1.376 73.774 1.00 83.75 148 GLY A CA 1
ATOM 1044 C C . GLY A 1 148 ? -40.609 2.236 74.668 1.00 83.75 148 GLY A C 1
ATOM 1045 O O . GLY A 1 148 ? -39.706 1.709 75.312 1.00 83.75 148 GLY A O 1
ATOM 1046 N N . GLY A 1 149 ? -40.830 3.553 74.712 1.00 83.50 149 GLY A N 1
ATOM 1047 C CA . GLY A 1 149 ? -39.969 4.504 75.415 1.00 83.50 149 GLY A CA 1
ATOM 1048 C C . GLY A 1 149 ? -38.712 4.903 74.635 1.00 83.50 149 GLY A C 1
ATOM 1049 O O . GLY A 1 149 ? -37.845 5.577 75.190 1.00 83.50 149 GLY A O 1
ATOM 1050 N N . CYS A 1 150 ? -38.608 4.533 73.353 1.00 83.56 150 CYS A N 1
ATOM 1051 C CA . CYS A 1 150 ? -37.470 4.863 72.491 1.00 83.56 150 CYS A CA 1
ATOM 1052 C C . CYS A 1 150 ? -37.438 6.321 72.015 1.00 83.56 150 CYS A C 1
ATOM 1054 O O . CYS A 1 150 ? -36.510 6.710 71.310 1.00 83.56 150 CYS A O 1
ATOM 1056 N N . GLY A 1 151 ? -38.409 7.140 72.421 1.00 81.38 151 GLY A N 1
ATOM 1057 C CA . GLY A 1 151 ? -38.504 8.537 72.013 1.00 81.38 151 GLY A CA 1
ATOM 1058 C C . GLY A 1 151 ? -39.139 8.687 70.634 1.00 81.38 151 GLY A C 1
ATOM 1059 O O . GLY A 1 151 ? -40.016 7.904 70.262 1.00 81.38 151 GLY A O 1
ATOM 1060 N N . ASP A 1 152 ? -38.725 9.726 69.906 1.00 80.38 152 ASP A N 1
ATOM 1061 C CA . ASP A 1 152 ? -39.313 10.079 68.614 1.00 80.38 152 ASP A CA 1
ATOM 1062 C C . ASP A 1 152 ? -39.185 8.905 67.619 1.00 80.38 152 ASP A C 1
ATOM 1064 O O . ASP A 1 152 ? -38.063 8.451 67.362 1.00 80.38 152 ASP A O 1
ATOM 1068 N N . PRO A 1 153 ? -40.300 8.376 67.081 1.00 78.62 153 PRO A N 1
ATOM 1069 C CA . PRO A 1 153 ? -40.271 7.277 66.120 1.00 78.62 153 PRO A CA 1
ATOM 1070 C C . PRO A 1 153 ? -39.556 7.618 64.805 1.00 78.62 153 PRO A C 1
ATOM 1072 O O . PRO A 1 153 ? -39.126 6.689 64.122 1.00 78.62 153 PRO A O 1
ATOM 1075 N N . ASP A 1 154 ? -39.379 8.903 64.477 1.00 75.88 154 ASP A N 1
ATOM 1076 C CA . ASP A 1 154 ? -38.597 9.334 63.312 1.00 75.88 154 ASP A CA 1
ATOM 1077 C C . ASP A 1 154 ? -37.077 9.246 63.578 1.00 75.88 154 ASP A C 1
ATOM 1079 O O . ASP A 1 154 ? -36.274 9.161 62.649 1.00 75.88 154 ASP A O 1
ATOM 1083 N N . GLU A 1 155 ? -36.657 9.226 64.850 1.00 73.94 155 GLU 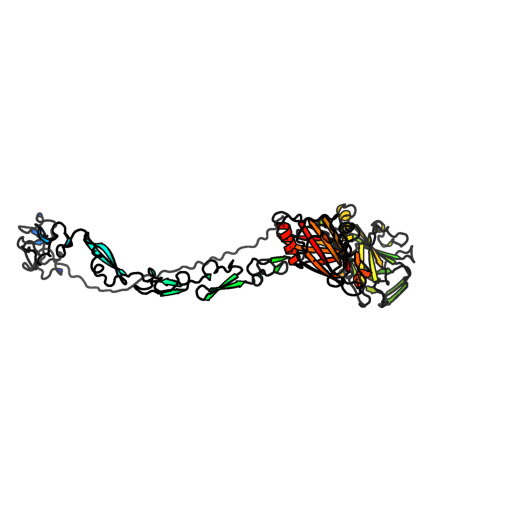A N 1
ATOM 1084 C CA . GLU A 1 155 ? -35.249 9.120 65.244 1.00 73.94 155 GLU A CA 1
ATOM 1085 C C . GLU A 1 155 ? -34.883 7.682 65.627 1.00 73.94 155 GLU A C 1
ATOM 1087 O O . GLU A 1 155 ? -33.847 7.177 65.203 1.00 73.94 155 GLU A O 1
ATOM 1092 N N . SER A 1 156 ? -35.720 6.978 66.394 1.00 80.25 156 SER A N 1
ATOM 1093 C CA . SER A 1 156 ? -35.401 5.647 66.929 1.00 80.25 156 SER A CA 1
ATOM 1094 C C . SER A 1 156 ? -36.547 4.657 66.743 1.00 80.25 156 SER A C 1
ATOM 1096 O O . SER A 1 156 ? -37.687 4.932 67.099 1.00 80.25 156 SER A O 1
ATOM 1098 N N . ARG A 1 157 ? -36.242 3.457 66.243 1.00 86.62 157 ARG A N 1
ATOM 1099 C CA . ARG A 1 157 ? -37.206 2.367 66.071 1.00 86.62 157 ARG A CA 1
ATOM 1100 C C . ARG A 1 157 ? -37.158 1.418 67.263 1.00 86.62 157 ARG A C 1
ATOM 1102 O O . ARG A 1 157 ? -36.109 0.846 67.562 1.00 86.62 157 ARG A O 1
ATOM 1109 N N . CYS A 1 158 ? -38.312 1.202 67.883 1.00 85.62 158 CYS A N 1
ATOM 1110 C CA . CYS A 1 158 ? -38.491 0.166 68.888 1.00 85.62 158 CYS A CA 1
ATOM 1111 C C . CYS A 1 158 ? -38.503 -1.228 68.253 1.00 85.62 158 CYS A C 1
ATOM 1113 O O . CYS A 1 158 ? -39.202 -1.472 67.266 1.00 85.62 158 CYS A O 1
ATOM 1115 N N . THR A 1 159 ? -37.740 -2.154 68.829 1.00 87.38 159 THR A N 1
ATOM 1116 C CA . THR A 1 159 ? -37.863 -3.585 68.553 1.00 87.38 159 THR A CA 1
ATOM 1117 C C . THR A 1 159 ? -37.994 -4.352 69.861 1.00 87.38 159 THR A C 1
ATOM 1119 O O . THR A 1 159 ? -37.267 -4.098 70.821 1.00 87.38 159 THR A O 1
ATOM 1122 N N . VAL A 1 160 ? -38.921 -5.311 69.905 1.00 82.62 160 VAL A N 1
ATOM 1123 C CA . VAL A 1 160 ? -39.047 -6.216 71.050 1.00 82.62 160 VAL A CA 1
ATOM 1124 C C . VAL A 1 160 ? -38.004 -7.320 70.910 1.00 82.62 160 VAL A C 1
ATOM 1126 O O . VAL A 1 160 ? -37.989 -8.058 69.923 1.00 82.62 160 VAL A O 1
ATOM 1129 N N . VAL A 1 161 ? -37.128 -7.432 71.901 1.00 83.50 161 VAL A N 1
ATOM 1130 C CA . VAL A 1 161 ? -36.126 -8.494 72.030 1.00 83.50 161 VAL A CA 1
ATOM 1131 C C . VAL A 1 161 ? -36.439 -9.361 73.243 1.00 83.50 161 VAL A C 1
ATOM 1133 O O . VAL A 1 161 ? -37.176 -8.957 74.136 1.00 83.50 161 VAL A O 1
ATOM 1136 N N . THR A 1 162 ? -35.895 -10.574 73.294 1.00 80.81 162 THR A N 1
ATOM 1137 C CA . THR A 1 162 ? -36.026 -11.443 74.470 1.00 80.81 162 THR A CA 1
ATOM 1138 C C . THR A 1 162 ? -34.721 -11.428 75.251 1.00 80.81 162 THR A C 1
ATOM 1140 O O . THR A 1 162 ? -33.709 -11.930 74.762 1.00 80.81 162 THR A O 1
ATOM 1143 N N . ILE A 1 163 ? -34.744 -10.880 76.466 1.00 71.44 163 ILE A N 1
ATOM 1144 C CA . ILE A 1 163 ? -33.606 -10.887 77.392 1.00 71.44 163 ILE A CA 1
ATOM 1145 C C . ILE A 1 163 ? -33.998 -11.786 78.564 1.00 71.44 163 ILE A C 1
ATOM 1147 O O . ILE A 1 163 ? -35.024 -11.570 79.198 1.00 71.44 163 ILE A O 1
ATOM 1151 N N . GLU A 1 164 ? -33.230 -12.855 78.788 1.00 77.44 164 GLU A N 1
ATOM 1152 C CA . GLU A 1 164 ? -33.445 -13.812 79.892 1.00 77.44 164 GLU A CA 1
ATOM 1153 C C . GLU A 1 164 ? -34.860 -14.425 79.968 1.00 77.44 164 GLU A C 1
ATOM 1155 O O . GLU A 1 164 ? -35.340 -14.811 81.027 1.00 77.44 164 GLU A O 1
ATOM 1160 N N . GLY A 1 165 ? -35.524 -14.577 78.819 1.00 70.38 165 GLY A N 1
ATOM 1161 C CA . GLY A 1 165 ? -36.853 -15.192 78.733 1.00 70.38 165 GLY A CA 1
ATOM 1162 C C . GLY A 1 165 ? -38.023 -14.226 78.927 1.00 70.38 165 GLY A C 1
ATOM 1163 O O . GLY A 1 165 ? -39.163 -14.675 78.841 1.00 70.38 165 GLY A O 1
ATOM 1164 N N . ALA A 1 166 ? -37.762 -12.928 79.109 1.00 68.88 166 ALA A N 1
ATOM 1165 C CA . ALA A 1 166 ? -38.778 -11.880 79.155 1.00 68.88 166 ALA A CA 1
ATOM 1166 C C . ALA A 1 166 ? -38.697 -10.957 77.919 1.00 68.88 166 ALA A C 1
ATOM 1168 O O . ALA A 1 166 ? -37.600 -10.724 77.392 1.00 68.88 166 ALA A O 1
ATOM 1169 N N . PRO A 1 167 ? -39.835 -10.433 77.425 1.00 72.38 167 PRO A N 1
ATOM 1170 C CA . PRO A 1 167 ? -39.841 -9.409 76.387 1.00 72.38 167 PRO A CA 1
ATOM 1171 C C . PRO A 1 167 ? -39.279 -8.089 76.941 1.00 72.38 167 PRO A C 1
ATOM 1173 O O . PRO A 1 167 ? -39.712 -7.604 77.983 1.00 72.38 167 PRO A O 1
ATOM 1176 N N . ALA A 1 168 ? -38.322 -7.503 76.229 1.00 79.94 168 ALA A N 1
ATOM 1177 C CA . ALA A 1 168 ? -37.695 -6.221 76.532 1.00 79.94 168 ALA A CA 1
ATOM 1178 C C . ALA A 1 168 ? -37.665 -5.334 75.279 1.00 79.94 168 ALA A C 1
ATOM 1180 O O . ALA A 1 168 ? -37.759 -5.830 74.155 1.00 79.94 168 ALA A O 1
ATOM 1181 N N . VAL A 1 169 ? -37.531 -4.021 75.467 1.00 83.50 169 VAL A N 1
ATOM 1182 C CA . VAL A 1 169 ? -37.427 -3.049 74.370 1.00 83.50 169 VAL A CA 1
ATOM 1183 C C . VAL A 1 169 ? -35.960 -2.741 74.079 1.00 83.50 169 VAL A C 1
ATOM 1185 O O . VAL A 1 169 ? -35.213 -2.358 74.978 1.00 83.50 169 VAL A O 1
ATOM 1188 N N . GLU A 1 170 ? -35.561 -2.862 72.815 1.00 86.69 170 GLU A N 1
ATOM 1189 C CA . GLU A 1 170 ? -34.305 -2.324 72.296 1.00 86.69 170 GLU A CA 1
ATOM 1190 C C . GLU A 1 170 ? -34.606 -1.168 71.331 1.00 86.69 170 GLU A C 1
ATOM 1192 O O . GLU A 1 170 ? -35.427 -1.290 70.419 1.00 86.69 170 GLU A O 1
ATOM 1197 N N . CYS A 1 171 ? -33.939 -0.033 71.543 1.00 86.56 171 CYS A N 1
ATOM 1198 C CA . CYS A 1 171 ? -34.094 1.166 70.727 1.00 86.56 171 CYS A CA 1
ATOM 1199 C C . CYS A 1 171 ? -32.948 1.250 69.728 1.00 86.56 171 CYS A C 1
ATOM 1201 O O . CYS A 1 171 ? -31.801 1.495 70.108 1.00 86.56 171 CYS A O 1
ATOM 1203 N N . LEU A 1 172 ? -33.257 1.046 68.450 1.00 84.31 172 LEU A N 1
ATOM 1204 C CA . LEU A 1 172 ? -32.272 1.125 67.380 1.00 84.31 172 LEU A CA 1
ATOM 1205 C C . LEU A 1 172 ? -32.423 2.459 66.645 1.00 84.31 172 LEU A C 1
ATOM 1207 O O . LEU A 1 172 ? -33.544 2.804 66.270 1.00 84.31 172 LEU A O 1
ATOM 1211 N N . PRO A 1 173 ? -31.332 3.205 66.402 1.00 83.06 173 PRO A N 1
ATOM 1212 C CA . PRO A 1 173 ? -31.407 4.427 65.614 1.00 83.06 173 PRO A CA 1
ATOM 1213 C C . PRO A 1 173 ? -31.947 4.114 64.215 1.00 83.06 173 PRO A C 1
ATOM 1215 O O . PRO A 1 173 ? -31.514 3.148 63.576 1.00 83.06 173 PRO A O 1
ATOM 1218 N N . VAL A 1 174 ? -32.893 4.923 63.740 1.00 84.62 174 VAL A N 1
ATOM 1219 C CA . VAL A 1 174 ? -33.365 4.861 62.356 1.00 84.62 174 VAL A CA 1
ATOM 1220 C C . VAL A 1 174 ? -32.216 5.320 61.463 1.00 84.62 174 VAL A C 1
ATOM 1222 O O . VAL A 1 174 ? -31.558 6.326 61.733 1.00 84.62 174 VAL A O 1
ATOM 1225 N N . ASN A 1 175 ? -31.922 4.551 60.416 1.00 85.25 175 ASN A N 1
ATOM 1226 C CA . ASN A 1 175 ? -30.945 4.961 59.421 1.00 85.25 175 ASN A CA 1
ATOM 1227 C C . ASN A 1 175 ? -31.578 6.071 58.567 1.00 85.25 175 ASN A C 1
ATOM 1229 O O . ASN A 1 175 ? -32.493 5.771 57.800 1.00 85.25 175 ASN A O 1
ATOM 1233 N N . PRO A 1 176 ? -31.099 7.326 58.644 1.00 85.69 176 PRO A N 1
ATOM 1234 C CA . PRO A 1 176 ? -31.698 8.429 57.901 1.00 85.69 176 PRO A CA 1
ATOM 1235 C C . PRO A 1 176 ? -31.622 8.218 56.384 1.00 85.69 176 PRO A C 1
ATOM 1237 O O . PRO A 1 176 ? -32.400 8.813 55.654 1.00 85.69 176 PRO A O 1
ATOM 1240 N N . CYS A 1 177 ? -30.727 7.356 55.889 1.00 89.56 177 CYS A N 1
ATOM 1241 C CA . CYS A 1 177 ? -30.641 7.036 54.465 1.00 89.56 177 CYS A CA 1
ATOM 1242 C C . CYS A 1 177 ? -31.779 6.140 53.948 1.00 89.56 177 CYS A C 1
ATOM 1244 O O . CYS A 1 177 ? -31.952 6.051 52.733 1.00 89.56 177 CYS A O 1
ATOM 1246 N N . ASP A 1 178 ? -32.535 5.474 54.830 1.00 87.12 178 ASP A N 1
ATOM 1247 C CA . ASP A 1 178 ? -33.620 4.567 54.433 1.00 87.12 178 ASP A CA 1
ATOM 1248 C C . ASP A 1 178 ? -34.876 5.336 53.969 1.00 87.12 178 ASP A C 1
ATOM 1250 O O . ASP A 1 178 ? -35.713 4.783 53.253 1.00 87.12 178 ASP A O 1
ATOM 1254 N N . GLU A 1 179 ? -34.989 6.622 54.321 1.00 85.50 179 GLU A N 1
ATOM 1255 C CA . GLU A 1 179 ? -36.085 7.507 53.922 1.00 85.50 179 GLU A CA 1
ATOM 1256 C C . GLU A 1 179 ? -35.564 8.701 53.115 1.00 85.50 179 GLU A C 1
ATOM 1258 O O . GLU A 1 179 ? -34.609 9.364 53.511 1.00 85.50 179 GLU A O 1
ATOM 1263 N N . ASP A 1 180 ? -36.179 8.967 51.956 1.00 86.12 180 ASP A N 1
ATOM 1264 C CA . ASP A 1 180 ? -35.833 10.081 51.049 1.00 86.12 180 ASP A CA 1
ATOM 1265 C C . ASP A 1 180 ? -34.318 10.233 50.780 1.00 86.12 180 ASP A C 1
ATOM 1267 O O . ASP A 1 180 ? -33.797 11.340 50.637 1.00 86.12 180 ASP A O 1
ATOM 1271 N N . ASN A 1 181 ? -33.581 9.112 50.768 1.00 88.69 181 ASN A N 1
ATOM 1272 C CA . ASN A 1 181 ? -32.124 9.086 50.610 1.00 88.69 181 ASN A CA 1
ATOM 1273 C C . ASN A 1 181 ? -31.409 10.037 51.599 1.00 88.69 181 ASN A C 1
ATOM 1275 O O . ASN A 1 181 ? -30.467 10.733 51.224 1.00 88.69 181 ASN A O 1
ATOM 1279 N N . GLY A 1 182 ? -31.901 10.159 52.838 1.00 86.94 182 GLY A N 1
ATOM 1280 C CA . GLY A 1 182 ? -31.365 11.081 53.846 1.00 86.94 182 GLY A CA 1
ATOM 1281 C C . GLY A 1 182 ? -31.437 12.560 53.465 1.00 86.94 182 GLY A C 1
ATOM 1282 O O . GLY A 1 182 ? -30.643 13.359 53.962 1.00 86.94 182 GL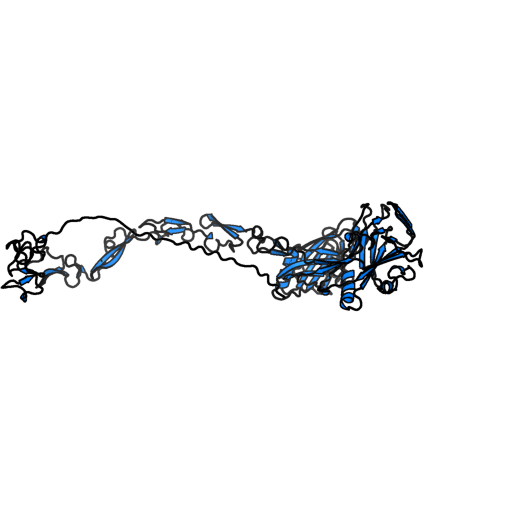Y A O 1
ATOM 1283 N N . GLY A 1 183 ? -32.335 12.932 52.546 1.00 88.06 183 GLY A N 1
ATOM 1284 C CA . GLY A 1 183 ? -32.424 14.276 51.975 1.00 88.06 183 GLY A CA 1
ATOM 1285 C C . GLY A 1 183 ? -31.288 14.612 51.001 1.00 88.06 183 GLY A C 1
ATOM 1286 O O . GLY A 1 183 ? -31.117 15.778 50.638 1.00 88.06 183 GLY A O 1
ATOM 1287 N N . CYS A 1 184 ? -30.504 13.619 50.564 1.00 88.81 184 CYS A N 1
ATOM 1288 C CA . CYS A 1 184 ? -29.379 13.809 49.646 1.00 88.81 184 CYS A CA 1
ATOM 1289 C C . CYS A 1 184 ? -29.796 14.097 48.198 1.00 88.81 184 CYS A C 1
ATOM 1291 O O . CYS A 1 184 ? -28.948 14.456 47.382 1.00 88.81 184 CYS A O 1
ATOM 1293 N N . GLY A 1 185 ? -31.091 14.003 47.893 1.00 87.00 185 GLY A N 1
ATOM 1294 C CA . GLY A 1 185 ? -31.642 14.202 46.559 1.00 87.00 185 GLY A CA 1
ATOM 1295 C C . GLY A 1 185 ? -31.829 12.885 45.813 1.00 87.00 185 GLY A C 1
ATOM 1296 O O . GLY A 1 185 ? -31.897 11.816 46.421 1.00 87.00 185 GLY A O 1
ATOM 1297 N N . ASP A 1 186 ? -31.938 12.985 44.489 1.00 87.06 186 ASP A N 1
ATOM 1298 C CA . ASP A 1 186 ? -32.244 11.852 43.617 1.00 87.06 186 ASP A CA 1
ATOM 1299 C C . ASP A 1 186 ? -31.209 10.717 43.795 1.00 87.06 186 ASP A C 1
ATOM 1301 O O . ASP A 1 186 ? -30.013 10.961 43.581 1.00 87.06 186 ASP A O 1
ATOM 1305 N N . PRO A 1 187 ? -31.638 9.500 44.189 1.00 87.31 187 PRO A N 1
ATOM 1306 C CA . PRO A 1 187 ? -30.747 8.364 44.413 1.00 87.31 187 PRO A CA 1
ATOM 1307 C C . PRO A 1 187 ? -29.983 7.912 43.161 1.00 87.31 187 PRO A C 1
ATOM 1309 O O . PRO A 1 187 ? -28.985 7.214 43.306 1.00 87.31 187 PRO A O 1
ATOM 1312 N N . ASP A 1 188 ? -30.377 8.344 41.958 1.00 82.88 188 ASP A N 1
ATOM 1313 C CA . ASP A 1 188 ? -29.630 8.076 40.722 1.00 82.88 188 ASP A CA 1
ATOM 1314 C C . ASP A 1 188 ? -28.406 9.005 40.557 1.00 82.88 188 ASP A C 1
ATOM 1316 O O . ASP A 1 188 ? -27.522 8.754 39.738 1.00 82.88 188 ASP A O 1
ATOM 1320 N N . THR A 1 189 ? -28.314 10.090 41.339 1.00 84.00 189 THR A N 1
ATOM 1321 C CA . THR A 1 189 ? -27.222 11.087 41.247 1.00 84.00 189 THR A CA 1
ATOM 1322 C C . THR A 1 189 ? -26.473 11.316 42.562 1.00 84.00 189 THR A C 1
ATOM 1324 O O . THR A 1 189 ? -25.330 11.792 42.557 1.00 84.00 189 THR A O 1
ATOM 1327 N N . PHE A 1 190 ? -27.069 10.938 43.694 1.00 88.81 190 PHE A N 1
ATOM 1328 C CA . PHE A 1 190 ? -26.494 11.079 45.029 1.00 88.81 190 PHE A CA 1
ATOM 1329 C C . PHE A 1 190 ? -26.671 9.796 45.837 1.00 88.81 190 PHE A C 1
ATOM 1331 O O . PHE A 1 190 ? -27.733 9.186 45.826 1.00 88.81 190 PHE A O 1
ATOM 1338 N N . PHE A 1 191 ? -25.651 9.426 46.608 1.00 89.81 191 PHE A N 1
ATOM 1339 C CA . PHE A 1 191 ? -25.735 8.322 47.557 1.00 89.81 191 PHE A CA 1
ATOM 1340 C C . PHE A 1 191 ? -25.695 8.855 48.989 1.00 89.81 191 PHE A C 1
ATOM 1342 O O . PHE A 1 191 ? -24.911 9.752 49.312 1.00 89.81 191 PHE A O 1
ATOM 1349 N N . CYS A 1 192 ? -26.524 8.291 49.860 1.00 93.38 192 CYS A N 1
ATOM 1350 C CA . CYS A 1 192 ? -26.489 8.573 51.287 1.00 93.38 192 CYS A CA 1
ATOM 1351 C C . CYS A 1 192 ? -25.623 7.545 52.021 1.00 93.38 192 CYS A C 1
ATOM 1353 O O . CYS A 1 192 ? -25.731 6.338 51.808 1.00 93.38 192 CYS A O 1
ATOM 1355 N N . THR A 1 193 ? -24.759 8.028 52.910 1.00 93.25 193 THR A N 1
ATOM 1356 C CA . THR A 1 193 ? -24.066 7.205 53.908 1.00 93.25 193 THR A CA 1
ATOM 1357 C C . THR A 1 193 ? -24.482 7.640 55.303 1.00 93.25 193 THR A C 1
ATOM 1359 O O . THR A 1 193 ? -24.775 8.810 55.521 1.00 93.25 193 THR A O 1
ATOM 1362 N N . ASN A 1 194 ? -24.484 6.707 56.251 1.00 89.19 194 ASN A N 1
ATOM 1363 C CA . ASN A 1 194 ? -24.827 6.963 57.649 1.00 89.19 194 ASN A CA 1
ATOM 1364 C C . ASN A 1 194 ? -23.592 6.713 58.535 1.00 89.19 194 ASN A C 1
ATOM 1366 O O . ASN A 1 194 ? -23.498 5.658 59.167 1.00 89.19 194 ASN A O 1
ATOM 1370 N N . PRO A 1 195 ? -22.570 7.596 58.491 1.00 86.12 195 PRO A N 1
ATOM 1371 C CA . PRO A 1 195 ? -21.307 7.376 59.197 1.00 86.12 195 PRO A CA 1
ATOM 1372 C C . PRO A 1 195 ? -21.447 7.458 60.723 1.00 86.12 195 PRO A C 1
ATOM 1374 O O . PRO A 1 195 ? -20.630 6.878 61.435 1.00 86.12 195 PRO A O 1
ATOM 1377 N N . GLU A 1 196 ? -22.469 8.158 61.221 1.00 83.75 196 GLU A N 1
ATOM 1378 C CA . GLU A 1 196 ? -22.807 8.283 62.640 1.00 83.75 196 GLU A CA 1
ATOM 1379 C C . GLU A 1 196 ? -24.326 8.152 62.816 1.00 83.75 196 GLU A C 1
ATOM 1381 O O . GLU A 1 196 ? -25.056 8.533 61.903 1.00 83.75 196 GLU A O 1
ATOM 1386 N N . PRO A 1 197 ? -24.827 7.660 63.967 1.00 79.12 197 PRO A N 1
ATOM 1387 C CA . PRO A 1 197 ? -26.263 7.582 64.222 1.00 79.12 197 PRO A CA 1
ATOM 1388 C C . PRO A 1 197 ? -26.962 8.918 63.941 1.00 79.12 197 PRO A C 1
ATOM 1390 O O . PRO A 1 197 ? -26.494 9.966 64.385 1.00 79.12 197 PRO A O 1
ATOM 1393 N N . PHE A 1 198 ? -28.092 8.861 63.232 1.00 77.62 198 PHE A N 1
ATOM 1394 C CA . PHE A 1 198 ? -28.943 10.011 62.896 1.00 77.62 198 PHE A CA 1
ATOM 1395 C C . PHE A 1 198 ? -28.319 11.061 61.950 1.00 77.62 198 PHE A C 1
ATOM 1397 O O . PHE A 1 198 ? -28.916 12.117 61.744 1.00 77.62 198 PHE A O 1
ATOM 1404 N N . VAL A 1 199 ? -27.150 10.807 61.342 1.00 81.62 199 VAL A N 1
ATOM 1405 C CA . VAL A 1 199 ? -26.489 11.763 60.435 1.00 81.62 199 VAL A CA 1
ATOM 1406 C C . VAL A 1 199 ? -26.375 11.192 59.024 1.00 81.62 199 VAL A C 1
ATOM 1408 O O . VAL A 1 199 ? -25.538 10.337 58.749 1.00 81.62 199 VAL A O 1
ATOM 1411 N N . ALA A 1 200 ? -27.162 11.740 58.094 1.00 86.50 200 ALA A N 1
ATOM 1412 C CA . ALA A 1 200 ? -26.980 11.502 56.665 1.00 86.50 200 ALA A CA 1
ATOM 1413 C C . ALA A 1 200 ? -25.771 12.290 56.132 1.00 86.50 200 ALA A C 1
ATOM 1415 O O . ALA A 1 200 ? -25.686 13.514 56.262 1.00 86.50 200 ALA A O 1
ATOM 1416 N N . ALA A 1 201 ? -24.836 11.590 55.496 1.00 91.12 201 ALA A N 1
ATOM 1417 C CA . ALA A 1 201 ? -23.728 12.168 54.751 1.00 91.12 201 ALA A CA 1
ATOM 1418 C C . ALA A 1 201 ? -23.906 11.884 53.256 1.00 91.12 201 ALA A C 1
ATOM 1420 O O . ALA A 1 201 ? -23.848 10.736 52.810 1.00 91.12 201 ALA A O 1
ATOM 1421 N N . CYS A 1 202 ? -24.100 12.954 52.486 1.00 90.50 202 CYS A N 1
ATOM 1422 C CA . CYS A 1 202 ? -24.383 12.877 51.059 1.00 90.50 202 CYS A CA 1
ATOM 1423 C C . CYS A 1 202 ? -23.101 12.843 50.230 1.00 90.50 202 CYS A C 1
ATOM 1425 O O . CYS A 1 202 ? -22.295 13.779 50.253 1.00 90.50 202 CYS A O 1
ATOM 1427 N N . GLY A 1 203 ? -22.943 11.777 49.457 1.00 87.25 203 GLY A N 1
ATOM 1428 C CA . GLY A 1 203 ? -21.965 11.670 48.390 1.00 87.25 203 GLY A CA 1
ATOM 1429 C C . GLY A 1 203 ? -22.621 11.848 47.025 1.00 87.25 203 GLY A C 1
ATOM 1430 O O . GLY A 1 203 ? -23.817 11.628 46.852 1.00 87.25 203 GLY A O 1
ATOM 1431 N N . ARG A 1 204 ? -21.833 12.264 46.035 1.00 87.00 204 ARG A N 1
ATOM 1432 C CA . ARG A 1 204 ? -22.270 12.254 44.635 1.00 87.00 204 ARG A CA 1
ATOM 1433 C C . ARG A 1 204 ? -21.923 10.917 44.018 1.00 87.00 204 ARG A C 1
ATOM 1435 O O . ARG A 1 204 ? -20.790 10.467 44.179 1.00 87.00 204 ARG A O 1
ATOM 1442 N N . ILE A 1 205 ? -22.858 10.346 43.273 1.00 87.94 205 ILE A N 1
ATOM 1443 C CA . ILE A 1 205 ? -22.552 9.213 42.408 1.00 87.94 205 ILE A CA 1
ATOM 1444 C C . ILE A 1 205 ? -21.686 9.743 41.268 1.00 87.94 205 ILE A C 1
ATOM 1446 O O . ILE A 1 205 ? -21.987 10.777 40.664 1.00 87.94 205 ILE A O 1
ATOM 1450 N N . ASN A 1 206 ? -20.563 9.074 41.023 1.00 87.88 206 ASN A N 1
ATOM 1451 C CA . ASN A 1 206 ? -19.738 9.358 39.868 1.00 87.88 206 ASN A CA 1
ATOM 1452 C C . ASN A 1 206 ? -20.186 8.445 38.720 1.00 87.88 206 ASN A C 1
ATOM 1454 O O . ASN A 1 206 ? -19.826 7.271 38.736 1.00 87.88 206 ASN A O 1
ATOM 1458 N N . PRO A 1 207 ? -20.940 8.946 37.723 1.00 87.94 207 PRO A N 1
ATOM 1459 C CA . PRO A 1 207 ? -21.403 8.114 36.618 1.00 87.94 207 PRO A CA 1
ATOM 1460 C C . PRO A 1 207 ? -20.242 7.507 35.822 1.00 87.94 207 PRO A C 1
ATOM 1462 O O . PRO A 1 207 ? -20.422 6.473 35.205 1.00 87.94 207 PRO A O 1
ATOM 1465 N N . CYS A 1 208 ? -19.037 8.086 35.876 1.00 92.56 208 CYS A N 1
ATOM 1466 C CA . CYS A 1 208 ? -17.860 7.508 35.229 1.00 92.56 208 CYS A CA 1
ATOM 1467 C C . CYS A 1 208 ? -17.376 6.192 35.864 1.00 92.56 208 CYS A C 1
ATOM 1469 O O . CYS A 1 208 ? -16.614 5.470 35.224 1.00 92.56 208 CYS A O 1
ATOM 1471 N N . ASP A 1 209 ? -17.792 5.877 37.096 1.00 90.19 209 ASP A N 1
ATOM 1472 C CA . ASP A 1 209 ? -17.402 4.633 37.772 1.00 90.19 209 ASP A CA 1
ATOM 1473 C C . ASP A 1 209 ? -18.184 3.419 37.230 1.00 90.19 209 ASP A C 1
ATOM 1475 O O . ASP A 1 209 ? -17.726 2.282 37.355 1.00 90.19 209 ASP A O 1
ATOM 1479 N N . GLU A 1 210 ? -19.333 3.651 36.584 1.00 88.31 210 GLU A N 1
ATOM 1480 C CA . GLU A 1 210 ? -20.169 2.622 35.967 1.00 88.31 210 GLU A CA 1
ATOM 1481 C C . GLU A 1 210 ? -20.220 2.812 34.448 1.00 88.31 210 GLU A C 1
ATOM 1483 O O . GLU A 1 210 ? -20.553 3.885 33.955 1.00 88.31 210 GLU A O 1
ATOM 1488 N N . ASP A 1 211 ? -19.866 1.769 33.692 1.00 89.00 211 ASP A N 1
ATOM 1489 C CA . ASP A 1 211 ? -19.875 1.775 32.216 1.00 89.00 211 ASP A CA 1
ATOM 1490 C C . ASP A 1 211 ? -19.178 3.001 31.585 1.00 89.00 211 ASP A C 1
ATOM 1492 O O . ASP A 1 211 ? -19.589 3.513 30.544 1.00 89.00 211 ASP A O 1
ATOM 1496 N N . ASN A 1 212 ? -18.141 3.525 32.255 1.00 91.62 212 ASN A N 1
ATOM 1497 C CA . ASN A 1 212 ? -17.425 4.736 31.845 1.00 91.62 212 ASN A CA 1
ATOM 1498 C C . ASN A 1 212 ? -18.381 5.917 31.563 1.00 91.62 212 ASN A C 1
ATOM 1500 O O . ASN A 1 212 ? -18.190 6.662 30.604 1.00 91.62 212 ASN A O 1
ATOM 1504 N N . GLY A 1 213 ? -19.469 6.048 32.329 1.00 89.62 213 GLY A N 1
ATOM 1505 C CA . GLY A 1 213 ? -20.489 7.077 32.122 1.00 89.62 213 GLY A CA 1
ATOM 1506 C C . GLY A 1 213 ? -21.205 6.995 30.772 1.00 89.62 213 GLY A C 1
ATOM 1507 O O . GLY A 1 213 ? -21.728 8.003 30.304 1.00 89.62 213 GLY A O 1
ATOM 1508 N N . GLY A 1 214 ? -21.195 5.834 30.111 1.00 90.62 214 GLY A N 1
ATOM 1509 C CA . GLY A 1 214 ? -21.707 5.659 28.752 1.00 90.62 214 GLY A CA 1
ATOM 1510 C C . GLY A 1 214 ? -20.791 6.224 27.661 1.00 90.62 214 GLY A C 1
ATOM 1511 O O . GLY A 1 214 ? -21.199 6.291 26.502 1.00 90.62 214 GLY A O 1
ATOM 1512 N N . CYS A 1 215 ? -19.554 6.614 27.993 1.00 92.44 215 CYS A N 1
ATOM 1513 C CA . CYS A 1 215 ? -18.584 7.146 27.034 1.00 92.44 215 CYS A CA 1
ATOM 1514 C C . CYS A 1 215 ? -17.965 6.082 26.113 1.00 92.44 215 CYS A C 1
ATOM 1516 O O . CYS A 1 215 ? -17.144 6.421 25.267 1.00 92.44 215 CYS A O 1
ATOM 1518 N N . GLY A 1 216 ? -18.349 4.811 26.251 1.00 90.25 216 GLY A N 1
ATOM 1519 C CA . GLY A 1 216 ? -17.780 3.697 25.497 1.00 90.25 216 GLY A CA 1
ATOM 1520 C C . GLY A 1 216 ? -16.535 3.119 26.165 1.00 90.25 216 GLY A C 1
ATOM 1521 O O . GLY A 1 216 ? -16.274 3.357 27.347 1.00 90.25 216 GLY A O 1
ATOM 1522 N N . ASP A 1 217 ? -15.769 2.333 25.407 1.00 90.81 217 ASP A N 1
ATOM 1523 C CA . ASP A 1 217 ? -14.624 1.593 25.942 1.00 90.81 217 ASP A CA 1
ATOM 1524 C C . ASP A 1 217 ? -13.597 2.554 26.581 1.00 90.81 217 ASP A C 1
ATOM 1526 O O . ASP A 1 217 ? -13.115 3.469 25.897 1.00 90.81 217 ASP A O 1
ATOM 1530 N N . PRO A 1 218 ? -13.249 2.373 27.871 1.00 91.06 218 PRO A N 1
ATOM 1531 C CA . PRO A 1 218 ? -12.290 3.220 28.575 1.00 91.06 218 PRO A CA 1
ATOM 1532 C C . PRO A 1 218 ? -10.858 3.152 28.019 1.00 91.06 218 PRO A C 1
ATOM 1534 O O . PRO A 1 218 ? -10.039 4.002 28.360 1.00 91.06 218 PRO A O 1
ATOM 1537 N N . ALA A 1 219 ? -10.532 2.183 27.157 1.00 87.75 219 ALA A N 1
ATOM 1538 C CA . ALA A 1 219 ? -9.270 2.168 26.418 1.00 87.75 219 ALA A CA 1
ATOM 1539 C C . ALA A 1 219 ? -9.179 3.293 25.369 1.00 87.75 219 ALA A C 1
ATOM 1541 O O . ALA A 1 219 ? -8.077 3.738 25.050 1.00 87.75 219 ALA A O 1
ATOM 1542 N N . TYR A 1 220 ? -10.323 3.763 24.857 1.00 90.69 220 TYR A N 1
ATOM 1543 C CA . TYR A 1 220 ? -10.404 4.742 23.766 1.00 90.69 220 TYR A CA 1
ATOM 1544 C C . TYR A 1 220 ? -11.163 6.015 24.145 1.00 90.69 220 TYR A C 1
ATOM 1546 O O . TYR A 1 220 ? -11.190 6.965 23.367 1.00 90.69 220 TYR A O 1
ATOM 1554 N N . ASN A 1 221 ? -11.775 6.060 25.329 1.00 93.12 221 ASN A N 1
ATOM 1555 C CA . ASN A 1 221 ? -12.583 7.185 25.784 1.00 93.12 221 ASN A CA 1
ATOM 1556 C C . ASN A 1 221 ? -12.333 7.478 27.262 1.00 93.12 221 ASN A C 1
ATOM 1558 O O . ASN A 1 221 ? -12.335 6.578 28.098 1.00 93.12 221 ASN A O 1
ATOM 1562 N N . THR A 1 222 ? -12.204 8.754 27.604 1.00 94.00 222 THR A N 1
ATOM 1563 C CA . THR A 1 222 ? -12.171 9.219 28.992 1.00 94.00 222 THR A CA 1
ATOM 1564 C C . THR A 1 222 ? -13.513 9.824 29.368 1.00 94.00 222 THR A C 1
ATOM 1566 O O . THR A 1 222 ? -14.005 10.724 28.687 1.00 94.00 222 THR A O 1
ATOM 1569 N N . CYS A 1 223 ? -14.076 9.365 30.485 1.00 95.00 223 CYS A N 1
ATOM 1570 C CA . CYS A 1 223 ? -15.220 10.003 31.121 1.00 95.00 223 CYS A CA 1
ATOM 1571 C C . CYS A 1 223 ? -14.763 11.013 32.174 1.00 95.00 223 CYS A C 1
ATOM 1573 O O . CYS A 1 223 ? -13.973 10.698 33.066 1.00 95.00 223 CYS A O 1
ATOM 1575 N N . THR A 1 224 ? -15.308 12.225 32.097 1.00 94.69 224 THR A N 1
ATOM 1576 C CA . THR A 1 224 ? -15.185 13.240 33.144 1.00 94.69 224 THR A CA 1
ATOM 1577 C C . THR A 1 224 ? -16.564 13.597 33.682 1.00 94.69 224 THR A C 1
ATOM 1579 O O . THR A 1 224 ? -17.433 14.065 32.948 1.00 94.69 224 THR A O 1
ATOM 1582 N N . ASN A 1 225 ? -16.759 13.429 34.989 1.00 89.75 225 ASN A N 1
ATOM 1583 C CA . ASN A 1 225 ? -17.958 13.886 35.684 1.00 89.75 225 ASN A CA 1
ATOM 1584 C C . ASN A 1 225 ? -17.888 15.404 35.879 1.00 89.75 225 ASN A C 1
ATOM 1586 O O . ASN A 1 225 ? -17.070 15.910 36.653 1.00 89.75 225 ASN A O 1
ATOM 1590 N N . THR A 1 226 ? -18.723 16.130 35.136 1.00 87.00 226 THR A N 1
ATOM 1591 C CA . THR A 1 226 ? -18.692 17.602 35.099 1.00 87.00 226 THR A CA 1
ATOM 1592 C C . THR A 1 226 ? -19.719 18.238 36.033 1.00 87.00 226 THR A C 1
ATOM 1594 O O . THR A 1 226 ? -19.481 19.334 36.550 1.00 87.00 226 THR A O 1
ATOM 1597 N N . ALA A 1 227 ? -20.824 17.544 36.307 1.00 81.75 227 ALA A N 1
ATOM 1598 C CA . ALA A 1 227 ? -21.876 17.941 37.239 1.00 81.75 227 ALA A CA 1
ATOM 1599 C C . ALA A 1 227 ? -22.704 16.704 37.670 1.00 81.75 227 ALA A C 1
ATOM 1601 O O . ALA A 1 227 ? -22.552 15.639 37.080 1.00 81.75 227 ALA A O 1
ATOM 1602 N N . PRO A 1 228 ? -23.553 16.789 38.718 1.00 75.44 228 PRO A N 1
ATOM 1603 C CA . PRO A 1 228 ? -24.354 15.645 39.164 1.00 75.44 228 PRO A CA 1
ATOM 1604 C C . PRO A 1 228 ? -25.229 15.090 38.029 1.00 75.44 228 PRO A C 1
ATOM 1606 O O . PRO A 1 228 ? -26.098 15.799 37.533 1.00 75.44 228 PRO A O 1
ATOM 1609 N N . GLY A 1 229 ? -24.986 13.839 37.630 1.00 73.56 229 GLY A N 1
ATOM 1610 C CA . GLY A 1 229 ? -25.670 13.190 36.503 1.00 73.56 229 GLY A CA 1
ATOM 1611 C C . GLY A 1 229 ? -25.149 13.565 35.106 1.00 73.56 229 GLY A C 1
ATOM 1612 O O . GLY A 1 229 ? -25.604 12.976 34.131 1.00 73.56 229 GLY A O 1
ATOM 1613 N N . ASP A 1 230 ? -24.179 14.481 34.995 1.00 83.69 230 ASP A N 1
ATOM 1614 C CA . ASP A 1 230 ? -23.649 14.971 33.718 1.00 83.69 230 ASP A CA 1
ATOM 1615 C C . ASP A 1 230 ? -22.226 14.454 33.445 1.00 83.69 230 ASP A C 1
ATOM 1617 O O . ASP A 1 230 ? -21.284 14.661 34.223 1.00 83.69 230 ASP A O 1
ATOM 1621 N N . VAL A 1 231 ? -22.047 13.856 32.268 1.00 90.31 231 VAL A N 1
ATOM 1622 C CA . VAL A 1 231 ? -20.778 13.298 31.780 1.00 90.31 231 VAL A CA 1
ATOM 1623 C C . VAL A 1 231 ? -20.258 14.075 30.574 1.00 90.31 231 VAL A C 1
ATOM 1625 O O . VAL A 1 231 ? -21.017 14.463 29.687 1.00 90.31 231 VAL A O 1
ATOM 1628 N N . ALA A 1 232 ? -18.946 14.287 30.531 1.00 93.75 232 ALA A N 1
ATOM 1629 C CA . ALA A 1 232 ? -18.229 14.700 29.333 1.00 93.75 232 ALA A CA 1
ATOM 1630 C C . ALA A 1 232 ? -17.347 13.540 28.864 1.00 93.75 232 ALA A C 1
ATOM 1632 O O . ALA A 1 232 ? -16.534 13.031 29.637 1.00 93.75 232 ALA A O 1
ATOM 1633 N N . CYS A 1 233 ? -17.522 13.142 27.606 1.00 94.38 233 CYS A N 1
ATOM 1634 C CA . CYS A 1 233 ? -16.744 12.089 26.968 1.00 94.38 233 CYS A CA 1
ATOM 1635 C C . CYS A 1 233 ? -15.712 12.715 26.035 1.00 94.38 233 CYS A C 1
ATOM 1637 O O . CYS A 1 233 ? -16.068 13.506 25.159 1.00 94.38 233 CYS A O 1
ATOM 1639 N N . GLU A 1 234 ? -14.449 12.343 26.204 1.00 94.19 234 GLU A N 1
ATOM 1640 C CA . GLU A 1 234 ? -13.361 12.749 25.317 1.00 94.19 234 GLU A CA 1
ATOM 1641 C C . GLU A 1 234 ? -12.677 11.505 24.749 1.00 94.19 234 GLU A C 1
ATOM 1643 O O . GLU A 1 234 ? -12.309 10.596 25.495 1.00 94.19 234 GLU A O 1
ATOM 1648 N N . ALA A 1 235 ? -12.513 11.456 23.425 1.00 92.75 235 ALA A N 1
ATOM 1649 C CA . ALA A 1 235 ? -11.790 10.372 22.774 1.00 92.75 235 ALA A CA 1
ATOM 1650 C C . ALA A 1 235 ? -10.296 10.470 23.107 1.00 92.75 235 ALA A C 1
ATOM 1652 O O . ALA A 1 235 ? -9.685 11.532 22.976 1.00 92.75 235 ALA A O 1
ATOM 1653 N N . LEU A 1 236 ? -9.715 9.349 23.518 1.00 91.38 236 LEU A N 1
ATOM 1654 C CA . LEU A 1 236 ? -8.278 9.199 23.680 1.00 91.38 236 LEU A CA 1
ATOM 1655 C C . LEU A 1 236 ? -7.635 9.007 22.307 1.00 91.38 236 LEU A C 1
ATOM 1657 O O . LEU A 1 236 ? -8.115 8.215 21.494 1.00 91.38 236 LEU A O 1
ATOM 1661 N N . ASP A 1 237 ? -6.517 9.689 22.067 1.00 91.44 237 ASP A N 1
ATOM 1662 C CA . ASP A 1 237 ? -5.665 9.365 20.928 1.00 91.44 237 ASP A CA 1
ATOM 1663 C C . ASP A 1 237 ? -4.808 8.141 21.275 1.00 91.44 237 ASP A C 1
ATOM 1665 O O . ASP A 1 237 ? -3.739 8.236 21.884 1.00 91.44 237 ASP A O 1
ATOM 1669 N N . ALA A 1 238 ? -5.301 6.962 20.892 1.00 90.50 238 ALA A N 1
ATOM 1670 C CA . ALA A 1 238 ? -4.593 5.705 21.099 1.00 90.50 238 ALA A CA 1
ATOM 1671 C C . ALA A 1 238 ? -3.210 5.686 20.418 1.00 90.50 238 ALA A C 1
ATOM 1673 O O . ALA A 1 238 ? -2.318 4.966 20.873 1.00 90.50 238 ALA A O 1
ATOM 1674 N N . CYS A 1 239 ? -2.990 6.493 19.374 1.00 93.50 239 CYS A N 1
ATOM 1675 C CA . CYS A 1 239 ? -1.728 6.523 18.646 1.00 93.50 239 CYS A CA 1
ATOM 1676 C C . CYS A 1 239 ? -0.591 7.200 19.424 1.00 93.50 239 CYS A C 1
ATOM 1678 O O . CYS A 1 239 ? 0.574 6.888 19.169 1.00 93.50 239 CYS A O 1
ATOM 1680 N N . GLU A 1 240 ? -0.888 8.050 20.418 1.00 91.69 240 GLU A N 1
ATOM 1681 C CA . GLU A 1 240 ? 0.145 8.707 21.238 1.00 91.69 240 GLU A CA 1
ATOM 1682 C C . GLU A 1 240 ? 0.955 7.713 22.087 1.00 91.69 240 GLU A C 1
ATOM 1684 O O . GLU A 1 240 ? 2.102 7.980 22.455 1.00 91.69 240 GLU A O 1
ATOM 1689 N N . SER A 1 241 ? 0.378 6.551 22.401 1.00 89.19 241 SER A N 1
ATOM 1690 C CA . SER A 1 241 ? 1.002 5.540 23.253 1.00 89.19 241 SER A CA 1
ATOM 1691 C C . SER A 1 241 ? 1.283 4.259 22.481 1.00 89.19 241 SER A C 1
ATOM 1693 O O . SER A 1 241 ? 0.371 3.595 22.001 1.00 89.19 241 SER A O 1
ATOM 1695 N N . ASN A 1 242 ? 2.560 3.864 22.412 1.00 89.94 242 ASN A N 1
ATOM 1696 C CA . ASN A 1 242 ? 2.990 2.604 21.787 1.00 89.94 242 ASN A CA 1
ATOM 1697 C C . ASN A 1 242 ? 2.438 2.409 20.355 1.00 89.94 242 ASN A C 1
ATOM 1699 O O . ASN A 1 242 ? 2.082 1.291 19.982 1.00 89.94 242 ASN A O 1
ATOM 1703 N N . ASN A 1 243 ? 2.334 3.495 19.577 1.00 91.88 243 ASN A N 1
ATOM 1704 C CA . ASN A 1 243 ? 1.825 3.479 18.202 1.00 91.88 243 ASN A CA 1
ATOM 1705 C C . ASN A 1 243 ? 0.451 2.786 18.087 1.00 91.88 243 ASN A C 1
ATOM 1707 O O . ASN A 1 243 ? 0.252 1.951 17.209 1.00 91.88 243 ASN A O 1
ATOM 1711 N N . GLY A 1 244 ? -0.455 3.013 19.047 1.00 90.88 244 GLY A N 1
ATOM 1712 C CA . GLY A 1 244 ? -1.779 2.376 19.079 1.00 90.88 244 GLY A CA 1
ATOM 1713 C C . GLY A 1 244 ? -1.770 0.853 19.209 1.00 90.88 244 GLY A C 1
ATOM 1714 O O . GLY A 1 244 ? -2.802 0.225 19.018 1.00 90.88 244 GLY A O 1
ATOM 1715 N N . GLY A 1 245 ? -0.621 0.241 19.516 1.00 91.56 245 GLY A N 1
ATOM 1716 C CA . GLY A 1 245 ? -0.452 -1.212 19.478 1.00 91.56 245 GLY A CA 1
ATOM 1717 C C . GLY A 1 245 ? -0.143 -1.782 18.090 1.00 91.56 245 GLY A C 1
ATOM 1718 O O . GLY A 1 245 ? 0.052 -2.990 17.987 1.00 91.56 245 GLY A O 1
ATOM 1719 N N . CYS A 1 246 ? 0.003 -0.946 17.056 1.00 91.62 246 CYS A N 1
ATOM 1720 C CA . CYS A 1 246 ? 0.254 -1.366 15.673 1.00 91.62 246 CYS A CA 1
ATOM 1721 C C . CYS A 1 246 ? 1.640 -1.976 15.424 1.00 91.62 246 CYS A C 1
ATOM 1723 O O . CYS A 1 246 ? 1.927 -2.442 14.330 1.00 91.62 246 CYS A O 1
ATOM 1725 N N . GLY A 1 247 ? 2.518 -1.983 16.426 1.00 90.44 247 GLY A N 1
ATOM 1726 C CA . GLY A 1 247 ? 3.881 -2.481 16.297 1.00 90.44 247 GLY A CA 1
ATOM 1727 C C . GLY A 1 247 ? 4.880 -1.356 16.054 1.00 90.44 247 GLY A C 1
ATOM 1728 O O . GLY A 1 247 ? 4.725 -0.242 16.557 1.00 90.44 247 GLY A O 1
ATOM 1729 N N . LEU A 1 248 ? 5.968 -1.674 15.356 1.00 91.12 248 LEU A N 1
ATOM 1730 C CA . LEU A 1 248 ? 7.106 -0.769 15.220 1.00 91.12 248 LEU A CA 1
ATOM 1731 C C . LEU A 1 248 ? 6.794 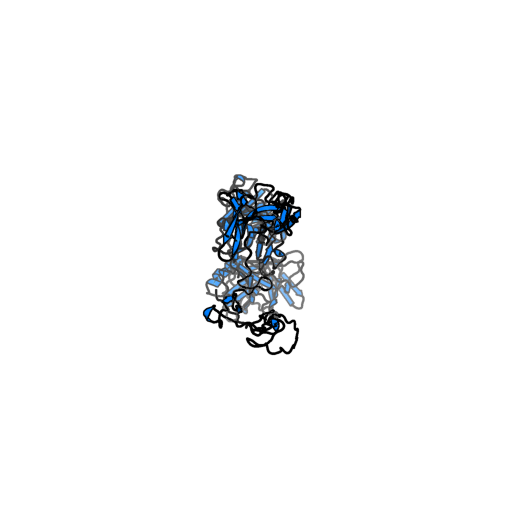0.358 14.231 1.00 91.12 248 LEU A C 1
ATOM 1733 O O . LEU A 1 248 ? 6.333 0.107 13.127 1.00 91.12 248 LEU A O 1
ATOM 1737 N N . GLU A 1 249 ? 7.108 1.593 14.618 1.00 91.06 249 GLU A N 1
ATOM 1738 C CA . GLU A 1 249 ? 6.801 2.824 13.866 1.00 91.06 249 GLU A CA 1
ATOM 1739 C C . GLU A 1 249 ? 7.425 2.905 12.462 1.00 91.06 249 GLU A C 1
ATOM 1741 O O . GLU A 1 249 ? 7.010 3.722 11.650 1.00 91.06 249 GLU A O 1
ATOM 1746 N N . TYR A 1 250 ? 8.441 2.088 12.173 1.00 88.75 250 TYR A N 1
ATOM 1747 C CA . TYR A 1 250 ? 9.055 2.017 10.845 1.00 88.75 250 TYR A CA 1
ATOM 1748 C C . TYR A 1 250 ? 8.372 1.003 9.917 1.00 88.75 250 TYR A C 1
ATOM 1750 O O . TYR A 1 250 ? 8.575 1.070 8.709 1.00 88.75 250 TYR A O 1
ATOM 1758 N N . ASP A 1 251 ? 7.576 0.088 10.477 1.00 89.44 251 ASP A N 1
ATOM 1759 C CA . ASP A 1 251 ? 6.784 -0.890 9.728 1.00 89.44 251 ASP A CA 1
ATOM 1760 C C . ASP A 1 251 ? 5.311 -0.464 9.650 1.00 89.44 251 ASP A C 1
ATOM 1762 O O . ASP A 1 251 ? 4.639 -0.735 8.658 1.00 89.44 251 ASP A O 1
ATOM 1766 N N . TYR A 1 252 ? 4.812 0.234 10.675 1.00 93.44 252 TYR A N 1
ATOM 1767 C CA . TYR A 1 252 ? 3.399 0.558 10.838 1.00 93.44 252 TYR A CA 1
ATOM 1768 C C . TYR A 1 252 ? 3.161 2.005 11.259 1.00 93.44 252 TYR A C 1
ATOM 1770 O O . TYR A 1 252 ? 3.762 2.496 12.217 1.00 93.44 252 TYR A O 1
ATOM 1778 N N . ALA A 1 253 ? 2.198 2.648 10.607 1.00 94.44 253 ALA A N 1
ATOM 1779 C CA . ALA A 1 253 ? 1.604 3.904 11.030 1.00 94.44 253 ALA A CA 1
ATOM 1780 C C . ALA A 1 253 ? 0.273 3.636 11.740 1.00 94.44 253 ALA A C 1
ATOM 1782 O O . ALA A 1 253 ? -0.611 2.968 11.198 1.00 94.44 253 ALA A O 1
ATOM 1783 N N . CYS A 1 254 ? 0.126 4.183 12.944 1.00 94.94 254 CYS A N 1
ATOM 1784 C CA . CYS A 1 254 ? -1.160 4.246 13.619 1.00 94.94 254 CYS A CA 1
ATOM 1785 C C . CYS A 1 254 ? -2.021 5.360 13.019 1.00 94.94 254 CYS A C 1
ATOM 1787 O O . CYS A 1 254 ? -1.565 6.497 12.874 1.00 94.94 254 CYS A O 1
ATOM 1789 N N . VAL A 1 255 ? -3.268 5.033 12.689 1.00 94.31 255 VAL A N 1
ATOM 1790 C CA . VAL A 1 255 ? -4.278 5.981 12.222 1.00 94.31 255 VAL A CA 1
ATOM 1791 C C . VAL A 1 255 ? -5.320 6.168 13.327 1.00 94.31 255 VAL A C 1
ATOM 1793 O O . VAL A 1 255 ? -5.999 5.200 13.686 1.00 94.31 255 VAL A O 1
ATOM 1796 N N . PRO A 1 256 ? -5.455 7.385 13.890 1.00 92.06 256 PRO A N 1
ATOM 1797 C CA . PRO A 1 256 ? -6.401 7.638 14.968 1.00 92.06 256 PRO A CA 1
ATOM 1798 C C . PRO A 1 256 ? -7.841 7.323 14.556 1.00 92.06 256 PRO A C 1
ATOM 1800 O O . PRO A 1 256 ? -8.309 7.767 13.508 1.00 92.06 256 PRO A O 1
ATOM 1803 N N . ASN A 1 257 ? -8.558 6.611 15.423 1.00 90.69 257 ASN A N 1
ATOM 1804 C CA . ASN A 1 257 ? -9.976 6.305 15.266 1.00 90.69 257 ASN A CA 1
ATOM 1805 C C . ASN A 1 257 ? -10.726 6.742 16.537 1.00 90.69 257 ASN A C 1
ATOM 1807 O O . ASN A 1 257 ? -10.803 5.975 17.498 1.00 90.69 257 ASN A O 1
ATOM 1811 N N . PRO A 1 258 ? -11.200 8.000 16.612 1.00 89.81 258 PRO A N 1
ATOM 1812 C CA . PRO A 1 258 ? -11.742 8.558 17.847 1.00 89.81 258 PRO A CA 1
ATOM 1813 C C . PRO A 1 258 ? -12.864 7.703 18.450 1.00 89.81 258 PRO A C 1
ATOM 1815 O O . PRO A 1 258 ? -13.910 7.501 17.836 1.00 89.81 258 PRO A O 1
ATOM 1818 N N . GLY A 1 259 ? -12.643 7.237 19.680 1.00 86.75 259 GLY A N 1
ATOM 1819 C CA . GLY A 1 259 ? -13.601 6.449 20.453 1.00 86.75 259 GLY A CA 1
ATOM 1820 C C . GLY A 1 259 ? -13.652 4.955 20.119 1.00 86.75 259 GLY A C 1
ATOM 1821 O O . GLY A 1 259 ? -14.509 4.255 20.663 1.00 86.75 259 GLY A O 1
ATOM 1822 N N . ALA A 1 260 ? -12.742 4.460 19.277 1.00 89.81 260 ALA A N 1
ATOM 1823 C CA . ALA A 1 260 ? -12.637 3.060 18.882 1.00 89.81 260 ALA A CA 1
ATOM 1824 C C . ALA A 1 260 ? -11.167 2.621 18.716 1.00 89.81 260 ALA A C 1
ATOM 1826 O O . ALA A 1 260 ? -10.236 3.404 18.903 1.00 89.81 260 ALA A O 1
ATOM 1827 N N . GLU A 1 261 ? -10.956 1.346 18.379 1.00 89.62 261 GLU A N 1
ATOM 1828 C CA . GLU A 1 261 ? -9.623 0.795 18.115 1.00 89.62 261 GLU A CA 1
ATOM 1829 C C . GLU A 1 261 ? -8.950 1.515 16.929 1.00 89.62 261 GLU A C 1
ATOM 1831 O O . GLU A 1 261 ? -9.610 1.717 15.899 1.00 89.62 261 GLU A O 1
ATOM 1836 N N . PRO A 1 262 ? -7.671 1.936 17.053 1.00 92.25 262 PRO A N 1
ATOM 1837 C CA . PRO A 1 262 ? -6.972 2.633 15.980 1.00 92.25 262 PRO A CA 1
ATOM 1838 C C . PRO A 1 262 ? -6.729 1.726 14.772 1.00 92.25 262 PRO A C 1
ATOM 1840 O O . PRO A 1 262 ? -6.585 0.510 14.890 1.00 92.25 262 PRO A O 1
ATOM 1843 N N . GLY A 1 263 ? -6.623 2.345 13.599 1.00 91.44 263 GLY A N 1
ATOM 1844 C CA . GLY A 1 263 ? -6.205 1.654 12.388 1.00 91.44 263 GLY A CA 1
ATOM 1845 C C . GLY A 1 263 ? -4.700 1.408 12.383 1.00 91.44 263 GLY A C 1
ATOM 1846 O O . GLY A 1 263 ? -3.923 2.300 12.722 1.00 91.44 263 GLY A O 1
ATOM 1847 N N . CYS A 1 264 ? -4.281 0.222 11.945 1.00 92.25 264 CYS A N 1
ATOM 1848 C CA . CYS A 1 264 ? -2.873 -0.093 11.727 1.00 92.25 264 CYS A CA 1
ATOM 1849 C C . CYS A 1 264 ? -2.586 -0.196 10.232 1.00 92.25 264 CYS A C 1
ATOM 1851 O O . CYS A 1 264 ? -3.064 -1.112 9.561 1.00 92.25 264 CYS A O 1
ATOM 1853 N N . TRP A 1 265 ? -1.805 0.753 9.720 1.00 93.19 265 TRP A N 1
ATOM 1854 C CA . TRP A 1 265 ? -1.433 0.829 8.313 1.00 93.19 265 TRP A CA 1
ATOM 1855 C C . TRP A 1 265 ? 0.022 0.427 8.129 1.00 93.19 265 TRP A C 1
ATOM 1857 O O . TRP A 1 265 ? 0.916 1.057 8.692 1.00 93.19 265 TRP A O 1
ATOM 1867 N N . PHE A 1 266 ? 0.275 -0.617 7.348 1.00 92.44 266 PHE A N 1
ATOM 1868 C CA . PHE A 1 266 ? 1.641 -1.015 7.041 1.00 92.44 266 PHE A CA 1
ATOM 1869 C C . PHE A 1 266 ? 2.280 -0.005 6.080 1.00 92.44 266 PHE A C 1
ATOM 1871 O O . PHE A 1 266 ? 1.810 0.193 4.957 1.00 92.44 266 PHE A O 1
ATOM 1878 N N . ILE A 1 267 ? 3.364 0.612 6.546 1.00 89.38 267 ILE A N 1
ATOM 1879 C CA . ILE A 1 267 ? 4.217 1.567 5.820 1.00 89.38 267 ILE A CA 1
ATOM 1880 C C . ILE A 1 267 ? 5.645 1.037 5.633 1.00 89.38 267 ILE A C 1
ATOM 1882 O O . ILE A 1 267 ? 6.503 1.730 5.080 1.00 89.38 267 ILE A O 1
ATOM 1886 N N . GLY A 1 268 ? 5.912 -0.168 6.140 1.00 85.38 268 GLY A N 1
ATOM 1887 C CA . GLY A 1 268 ? 7.191 -0.837 6.013 1.00 85.38 268 GLY A CA 1
ATOM 1888 C C . GLY A 1 268 ? 7.526 -1.180 4.565 1.00 85.38 268 GLY A C 1
ATOM 1889 O O . GLY A 1 268 ? 6.745 -1.005 3.629 1.00 85.38 268 GLY A O 1
ATOM 1890 N N . VAL A 1 269 ? 8.734 -1.698 4.372 1.00 85.12 269 VAL A N 1
ATOM 1891 C CA . VAL A 1 269 ? 9.223 -2.071 3.045 1.00 85.12 269 VAL A CA 1
ATOM 1892 C C . VAL A 1 269 ? 9.067 -3.576 2.867 1.00 85.12 269 VAL A C 1
ATOM 1894 O O . VAL A 1 269 ? 9.757 -4.354 3.516 1.00 85.12 269 VAL A O 1
ATOM 1897 N N . CYS A 1 270 ? 8.183 -3.981 1.956 1.00 87.38 270 CYS A N 1
ATOM 1898 C CA . CYS A 1 270 ? 8.038 -5.377 1.524 1.00 87.38 270 CYS A CA 1
ATOM 1899 C C . CYS A 1 270 ? 8.961 -5.739 0.359 1.00 87.38 270 CYS A C 1
ATOM 1901 O O . CYS A 1 270 ? 8.829 -6.812 -0.216 1.00 87.38 270 CYS A O 1
ATOM 1903 N N . GLU A 1 271 ? 9.834 -4.827 -0.057 1.00 89.69 271 GLU A N 1
ATOM 1904 C CA . GLU A 1 271 ? 10.674 -4.993 -1.234 1.00 89.69 271 GLU A CA 1
ATOM 1905 C C . GLU A 1 271 ? 12.101 -5.356 -0.840 1.00 89.69 271 GLU A C 1
ATOM 1907 O O . GLU A 1 271 ? 12.782 -4.598 -0.148 1.00 89.69 271 GLU A O 1
ATOM 1912 N N . GLU A 1 272 ? 12.580 -6.488 -1.345 1.00 92.69 272 GLU A N 1
ATOM 1913 C CA . GLU A 1 272 ? 14.001 -6.824 -1.328 1.00 92.69 272 GLU A CA 1
ATOM 1914 C C . GLU A 1 272 ? 14.588 -6.759 -2.738 1.00 92.69 272 GLU A C 1
ATOM 1916 O O . GLU A 1 272 ? 13.957 -7.178 -3.710 1.00 92.69 272 GLU A O 1
ATOM 1921 N N . SER A 1 273 ? 15.819 -6.252 -2.834 1.00 93.75 273 SER A N 1
ATOM 1922 C CA . SER A 1 273 ? 16.565 -6.121 -4.088 1.00 93.75 273 SER A CA 1
ATOM 1923 C C . SER A 1 273 ? 17.679 -7.156 -4.191 1.00 93.75 273 SER A C 1
ATOM 1925 O O . SER A 1 273 ? 18.568 -7.226 -3.337 1.00 93.75 273 SER A O 1
ATOM 1927 N N . LEU A 1 274 ? 17.694 -7.885 -5.304 1.00 94.50 274 LEU A N 1
ATOM 1928 C CA . LEU A 1 274 ? 18.829 -8.671 -5.770 1.00 94.50 274 LEU A CA 1
ATOM 1929 C C . LEU A 1 274 ? 19.530 -7.905 -6.896 1.00 94.50 274 LEU A C 1
ATOM 1931 O O . LEU A 1 274 ? 19.045 -7.860 -8.025 1.00 94.50 274 LEU A O 1
ATOM 1935 N N . VAL A 1 275 ? 20.690 -7.325 -6.585 1.00 95.19 275 VAL A N 1
ATOM 1936 C CA . VAL A 1 275 ? 21.475 -6.524 -7.536 1.00 95.19 275 VAL A CA 1
ATOM 1937 C C . VAL A 1 275 ? 22.605 -7.355 -8.135 1.00 95.19 275 VAL A C 1
ATOM 1939 O O . VAL A 1 275 ? 23.418 -7.935 -7.411 1.00 95.19 275 VAL A O 1
ATOM 1942 N N . ILE A 1 276 ? 22.673 -7.385 -9.463 1.00 95.12 276 ILE A N 1
ATOM 1943 C CA . ILE A 1 276 ? 23.571 -8.253 -10.225 1.00 95.12 276 ILE A CA 1
ATOM 1944 C C . ILE A 1 276 ? 24.416 -7.403 -11.171 1.00 95.12 276 ILE A C 1
ATOM 1946 O O . ILE A 1 276 ? 23.887 -6.758 -12.071 1.00 95.12 276 ILE A O 1
ATOM 1950 N N . ASP A 1 277 ? 25.737 -7.427 -11.000 1.00 95.25 277 ASP A N 1
ATOM 1951 C CA . ASP A 1 277 ? 26.665 -6.789 -11.941 1.00 95.25 277 ASP A CA 1
ATOM 1952 C C . ASP A 1 277 ? 26.612 -7.485 -13.314 1.00 95.25 277 ASP A C 1
ATOM 1954 O O . ASP A 1 277 ? 26.498 -8.712 -13.407 1.00 95.25 277 ASP A O 1
ATOM 1958 N N . ALA A 1 278 ? 26.772 -6.716 -14.394 1.00 93.69 278 ALA A N 1
ATOM 1959 C CA . ALA A 1 278 ? 26.919 -7.294 -15.726 1.00 93.69 278 ALA A CA 1
ATOM 1960 C C . ALA A 1 278 ? 28.134 -8.245 -15.789 1.00 93.69 278 ALA A C 1
ATOM 1962 O O . ALA A 1 278 ? 29.287 -7.855 -15.586 1.00 93.69 278 ALA A O 1
ATOM 1963 N N . SER A 1 279 ? 27.871 -9.508 -16.123 1.00 92.25 279 SER A N 1
ATOM 1964 C CA . SER A 1 279 ? 28.889 -10.541 -16.357 1.00 92.25 279 SER A CA 1
ATOM 1965 C C . SER A 1 279 ? 29.693 -10.270 -17.634 1.00 92.25 279 SER A C 1
ATOM 1967 O O . SER A 1 279 ? 30.910 -10.480 -17.672 1.00 92.25 279 SER A O 1
ATOM 1969 N N . MET A 1 280 ? 29.024 -9.752 -18.668 1.00 90.88 280 MET A N 1
ATOM 1970 C CA . MET A 1 280 ? 29.601 -9.397 -19.964 1.00 90.88 280 MET A CA 1
ATOM 1971 C C . MET A 1 280 ? 28.986 -8.099 -20.484 1.00 90.88 280 MET A C 1
ATOM 1973 O O . MET A 1 280 ? 27.851 -7.764 -20.148 1.00 90.88 280 MET A O 1
ATOM 1977 N N . GLU A 1 281 ? 29.743 -7.398 -21.321 1.00 91.75 281 GLU A N 1
ATOM 1978 C CA . GLU A 1 281 ? 29.364 -6.128 -21.937 1.00 91.75 281 GLU A CA 1
ATOM 1979 C C . GLU A 1 281 ? 30.026 -6.025 -23.309 1.00 91.75 281 GLU A C 1
ATOM 1981 O O . GLU A 1 281 ? 31.196 -6.388 -23.429 1.00 91.75 281 GLU A O 1
ATOM 1986 N N . ALA A 1 282 ? 29.295 -5.538 -24.310 1.00 91.06 282 ALA A N 1
ATOM 1987 C CA . ALA A 1 282 ? 29.813 -5.238 -25.643 1.00 91.06 282 ALA A CA 1
ATOM 1988 C C . ALA A 1 282 ? 29.197 -3.941 -26.181 1.00 91.06 282 ALA A C 1
ATOM 1990 O O . ALA A 1 282 ? 28.080 -3.576 -25.817 1.00 91.06 282 ALA A O 1
ATOM 1991 N N . VAL A 1 283 ? 29.905 -3.270 -27.088 1.00 90.81 283 VAL A N 1
ATOM 1992 C CA . VAL A 1 283 ? 29.390 -2.118 -27.839 1.00 90.81 283 VAL A CA 1
ATOM 1993 C C . VAL A 1 283 ? 29.449 -2.453 -29.323 1.00 90.81 283 VAL A C 1
ATOM 1995 O O . VAL A 1 283 ? 30.488 -2.884 -29.817 1.00 90.81 283 VAL A O 1
ATOM 1998 N N . ILE A 1 284 ? 28.349 -2.240 -30.038 1.00 91.12 284 ILE A N 1
ATOM 1999 C CA . ILE A 1 284 ? 28.259 -2.482 -31.484 1.00 91.12 284 ILE A CA 1
ATOM 2000 C C . ILE A 1 284 ? 27.912 -1.189 -32.216 1.00 91.12 284 ILE A C 1
ATOM 2002 O O . ILE A 1 284 ? 27.121 -0.400 -31.705 1.00 91.12 284 ILE A O 1
ATOM 2006 N N . ARG A 1 285 ? 28.493 -0.979 -33.404 1.00 90.12 285 ARG A N 1
ATOM 2007 C CA . ARG A 1 285 ? 28.317 0.238 -34.214 1.00 90.12 285 ARG A CA 1
ATOM 2008 C C . ARG A 1 285 ? 27.967 -0.097 -35.657 1.00 90.12 285 ARG A C 1
ATOM 2010 O O . ARG A 1 285 ? 28.672 -0.889 -36.282 1.00 90.12 285 ARG A O 1
ATOM 2017 N N . ALA A 1 286 ? 26.932 0.525 -36.205 1.00 90.06 286 ALA A N 1
ATOM 2018 C CA . ALA A 1 286 ? 26.489 0.289 -37.578 1.00 90.06 286 ALA A CA 1
ATOM 2019 C C . ALA A 1 286 ? 27.530 0.709 -38.628 1.00 90.06 286 ALA A C 1
ATOM 2021 O O . ALA A 1 286 ? 27.640 0.093 -39.688 1.00 90.06 286 ALA A O 1
ATOM 2022 N N . GLU A 1 287 ? 28.319 1.732 -38.320 1.00 88.06 287 GLU A N 1
ATOM 2023 C CA . GLU A 1 287 ? 29.309 2.356 -39.197 1.00 88.06 287 GLU A CA 1
ATOM 2024 C C . GLU A 1 287 ? 30.613 1.559 -39.256 1.00 88.06 287 GLU A C 1
ATOM 2026 O O . GLU A 1 287 ? 31.355 1.643 -40.238 1.00 88.06 287 GLU A O 1
ATOM 2031 N N . GLU A 1 288 ? 30.860 0.732 -38.240 1.00 89.00 288 GLU A N 1
ATOM 2032 C CA . GLU A 1 288 ? 31.999 -0.179 -38.150 1.00 89.00 288 GLU A CA 1
ATOM 2033 C C . GLU A 1 288 ? 31.513 -1.627 -37.979 1.00 89.00 288 GLU A C 1
ATOM 2035 O O . GLU A 1 288 ? 31.778 -2.280 -36.967 1.00 89.00 288 GLU A O 1
ATOM 2040 N N . PRO A 1 289 ? 30.782 -2.178 -38.965 1.00 91.62 289 PRO A N 1
ATOM 2041 C CA . PRO A 1 289 ? 29.906 -3.308 -38.703 1.00 91.62 289 PRO A CA 1
ATOM 2042 C C . PRO A 1 289 ? 30.623 -4.649 -38.484 1.00 91.62 289 PRO A C 1
ATOM 2044 O O . PRO A 1 289 ? 30.009 -5.611 -38.014 1.00 91.62 289 PRO A O 1
ATOM 2047 N N . ASP A 1 290 ? 31.915 -4.706 -38.803 1.00 93.06 290 ASP A N 1
ATOM 2048 C CA . ASP A 1 290 ? 32.795 -5.868 -38.647 1.00 93.06 290 ASP A CA 1
ATOM 2049 C C . ASP A 1 290 ? 33.885 -5.648 -37.579 1.00 93.06 290 ASP A C 1
ATOM 2051 O O . ASP A 1 290 ? 34.749 -6.508 -37.399 1.00 93.06 290 ASP A O 1
ATOM 2055 N N . THR A 1 291 ? 33.871 -4.508 -36.877 1.00 88.50 291 THR A N 1
ATOM 2056 C CA . THR A 1 291 ? 34.860 -4.182 -35.844 1.00 88.50 291 THR A CA 1
ATOM 2057 C C . THR A 1 291 ? 34.283 -4.490 -34.462 1.00 88.50 291 THR A C 1
ATOM 2059 O O . THR A 1 291 ? 33.259 -3.916 -34.091 1.00 88.50 291 THR A O 1
ATOM 2062 N N . PRO A 1 292 ? 34.911 -5.368 -33.664 1.00 85.62 292 PRO A N 1
ATOM 2063 C CA . PRO A 1 292 ? 34.565 -5.484 -32.258 1.00 85.62 292 PRO A CA 1
ATOM 2064 C C . PRO A 1 292 ? 35.125 -4.297 -31.470 1.00 85.62 292 PRO A C 1
ATOM 2066 O O . PRO A 1 292 ? 36.248 -3.844 -31.711 1.00 85.62 292 PRO A O 1
ATOM 2069 N N . HIS A 1 293 ? 34.362 -3.820 -30.490 1.00 82.12 293 HIS A N 1
ATOM 2070 C CA . HIS A 1 293 ? 34.765 -2.702 -29.643 1.00 82.12 293 HIS A CA 1
ATOM 2071 C C . HIS A 1 293 ? 34.953 -3.147 -28.190 1.00 82.12 293 HIS A C 1
ATOM 2073 O O . HIS A 1 293 ? 33.984 -3.374 -27.470 1.00 82.12 293 HIS A O 1
ATOM 2079 N N . ASP A 1 294 ? 36.210 -3.203 -27.748 1.00 71.19 294 ASP A N 1
ATOM 2080 C CA . ASP A 1 294 ? 36.587 -3.366 -26.338 1.00 71.19 294 ASP A CA 1
ATOM 2081 C C . ASP A 1 294 ? 36.829 -1.974 -25.731 1.00 71.19 294 ASP A C 1
ATOM 2083 O O . ASP A 1 294 ? 37.951 -1.463 -25.688 1.00 71.19 294 ASP A O 1
ATOM 2087 N N . ASN A 1 295 ? 35.740 -1.288 -25.375 1.00 66.69 295 ASN A N 1
ATOM 2088 C CA . ASN A 1 295 ? 35.799 0.052 -24.796 1.00 66.69 295 ASN A CA 1
ATOM 2089 C C . ASN A 1 295 ? 35.716 -0.015 -23.265 1.00 66.69 295 ASN A C 1
ATOM 2091 O O . ASN A 1 295 ? 34.990 -0.817 -22.688 1.00 66.69 295 ASN A O 1
ATOM 2095 N N . VAL A 1 296 ? 36.403 0.908 -22.583 1.00 62.69 296 VAL A N 1
ATOM 2096 C CA . VAL A 1 296 ? 36.329 1.080 -21.112 1.00 62.69 296 VAL A CA 1
ATOM 2097 C C . VAL A 1 296 ? 35.012 1.760 -20.681 1.00 62.69 296 VAL A C 1
ATOM 2099 O O . VAL A 1 296 ? 34.805 2.065 -19.507 1.00 62.69 296 VAL A O 1
ATOM 2102 N N . TRP A 1 297 ? 34.106 2.013 -21.618 1.00 78.12 297 TRP A N 1
ATOM 2103 C CA . TRP A 1 297 ? 32.829 2.696 -21.438 1.00 78.12 297 TRP A CA 1
ATOM 2104 C C . TRP A 1 297 ? 31.806 2.112 -22.411 1.00 78.12 297 TRP A C 1
ATOM 2106 O O . TRP A 1 297 ? 32.170 1.630 -23.486 1.00 78.12 297 TRP A O 1
ATOM 2116 N N . THR A 1 298 ? 30.533 2.202 -22.041 1.00 83.38 298 THR A N 1
ATOM 2117 C CA . THR A 1 298 ? 29.413 1.911 -22.939 1.00 83.38 298 THR A CA 1
ATOM 2118 C C . THR A 1 298 ? 28.925 3.187 -23.596 1.00 83.38 298 THR A C 1
ATOM 2120 O O . THR A 1 298 ? 29.098 4.287 -23.071 1.00 83.38 298 THR A O 1
ATOM 2123 N N . LEU A 1 299 ? 28.352 3.044 -24.783 1.00 84.88 299 LEU A N 1
ATOM 2124 C CA . LEU A 1 299 ? 27.842 4.147 -25.581 1.00 84.88 299 LEU A CA 1
ATOM 2125 C C . LEU A 1 299 ? 26.571 3.702 -26.274 1.00 84.88 299 LEU A C 1
ATOM 2127 O O . LEU A 1 299 ? 26.475 2.583 -26.778 1.00 84.88 299 LEU A O 1
ATOM 2131 N N . VAL A 1 300 ? 25.623 4.616 -26.319 1.00 78.75 300 VAL A N 1
ATOM 2132 C CA . VAL A 1 300 ? 24.423 4.508 -27.133 1.00 78.75 300 VAL A CA 1
ATOM 2133 C C . VAL A 1 300 ? 24.333 5.752 -28.001 1.00 78.75 300 VAL A C 1
ATOM 2135 O O . VAL A 1 300 ? 24.562 6.861 -27.522 1.00 78.75 300 VAL A O 1
ATOM 2138 N N . ASN A 1 301 ? 24.053 5.570 -29.286 1.00 83.06 301 ASN A N 1
ATOM 2139 C CA . ASN A 1 301 ? 23.943 6.658 -30.254 1.00 83.06 301 ASN A CA 1
ATOM 2140 C C . ASN A 1 301 ? 22.870 6.282 -31.283 1.00 83.06 301 ASN A C 1
ATOM 2142 O O . ASN A 1 301 ? 22.939 5.174 -31.814 1.00 83.06 301 ASN A O 1
ATOM 2146 N N . PRO A 1 302 ? 21.872 7.127 -31.570 1.00 82.50 302 PRO A N 1
ATOM 2147 C CA . PRO A 1 302 ? 20.868 6.809 -32.576 1.00 82.50 302 PRO A CA 1
ATOM 2148 C C . PRO A 1 302 ? 21.447 6.885 -33.992 1.00 82.50 302 PRO A C 1
ATOM 2150 O O . PRO A 1 302 ? 22.460 7.540 -34.266 1.00 82.50 302 PRO A O 1
ATOM 2153 N N . ALA A 1 303 ? 20.746 6.258 -34.933 1.00 80.69 303 ALA A N 1
ATOM 2154 C CA . ALA A 1 303 ? 21.072 6.352 -36.347 1.00 80.69 303 ALA A CA 1
ATOM 2155 C C . ALA A 1 303 ? 21.072 7.812 -36.838 1.00 80.69 303 ALA A C 1
ATOM 2157 O O . ALA A 1 303 ? 20.153 8.586 -36.571 1.00 80.69 303 ALA A O 1
ATOM 2158 N N . GLY A 1 304 ? 22.096 8.181 -37.613 1.00 75.12 304 GLY A N 1
ATOM 2159 C CA . GLY A 1 304 ? 22.199 9.507 -38.233 1.00 75.12 304 GLY A CA 1
ATOM 2160 C C . GLY A 1 304 ? 22.689 10.630 -37.313 1.00 75.12 304 GLY A C 1
ATOM 2161 O O . GLY A 1 304 ? 22.781 11.768 -37.774 1.00 75.12 304 GLY A O 1
ATOM 2162 N N . PHE A 1 305 ? 23.041 10.329 -36.061 1.00 73.31 305 PHE A N 1
ATOM 2163 C CA . PHE A 1 305 ? 23.644 11.290 -35.141 1.00 73.31 305 PHE A CA 1
ATOM 2164 C C . PHE A 1 305 ? 25.167 11.120 -35.108 1.00 73.31 305 PHE A C 1
ATOM 2166 O O . PHE A 1 305 ? 25.685 10.004 -35.087 1.00 73.31 305 PHE A O 1
ATOM 2173 N N . SER A 1 306 ? 25.892 12.234 -35.153 1.00 74.25 306 SER A N 1
ATOM 2174 C CA . SER A 1 306 ? 27.353 12.268 -35.074 1.00 74.25 306 SER A CA 1
ATOM 2175 C C . SER A 1 306 ? 27.718 13.185 -33.927 1.00 74.25 306 SER A C 1
ATOM 2177 O O . SER A 1 306 ? 27.338 14.356 -33.954 1.00 74.25 306 SER A O 1
ATOM 2179 N N . THR A 1 307 ? 28.441 12.671 -32.940 1.00 70.38 307 THR A N 1
ATOM 2180 C CA . THR A 1 307 ? 28.901 13.486 -31.818 1.00 70.38 307 THR A CA 1
ATOM 2181 C C . THR A 1 307 ? 30.367 13.237 -31.506 1.00 70.38 307 THR A C 1
ATOM 2183 O O . THR A 1 307 ? 30.858 12.108 -31.567 1.00 70.38 307 THR A O 1
ATOM 2186 N N . ASP A 1 308 ? 31.039 14.333 -31.166 1.00 68.31 308 ASP A N 1
ATOM 2187 C CA . ASP A 1 308 ? 32.422 14.372 -30.723 1.00 68.31 308 ASP A CA 1
ATOM 2188 C C . ASP A 1 308 ? 32.442 14.718 -29.234 1.00 68.31 308 ASP A C 1
ATOM 2190 O O . ASP A 1 308 ? 32.361 15.889 -28.843 1.00 68.31 308 ASP A O 1
ATOM 2194 N N . PHE A 1 309 ? 32.622 13.718 -28.375 1.00 66.88 309 PHE A N 1
ATOM 2195 C CA . PHE A 1 309 ? 32.891 13.997 -26.969 1.00 66.88 309 PHE A CA 1
ATOM 2196 C C . PHE A 1 309 ? 34.339 14.442 -26.827 1.00 66.88 309 PHE A C 1
ATOM 2198 O O . PHE A 1 309 ? 35.266 13.634 -26.891 1.00 66.88 309 PHE A O 1
ATOM 2205 N N . ASN A 1 310 ? 34.537 15.744 -26.628 1.00 59.56 310 ASN A N 1
ATOM 2206 C CA . ASN A 1 310 ? 35.853 16.338 -26.426 1.00 59.56 310 ASN A CA 1
ATOM 2207 C C . ASN A 1 310 ? 35.953 16.906 -25.003 1.00 59.56 310 ASN A C 1
ATOM 2209 O O . ASN A 1 310 ? 35.921 18.115 -24.771 1.00 59.56 310 ASN A O 1
ATOM 2213 N N . GLY A 1 311 ? 36.016 16.003 -24.023 1.00 54.31 311 GLY A N 1
ATOM 2214 C CA . GLY A 1 311 ? 36.051 16.330 -22.599 1.00 54.31 311 GLY A CA 1
ATOM 2215 C C . GLY A 1 311 ? 36.845 15.291 -21.809 1.00 54.31 311 GLY A C 1
ATOM 2216 O O . GLY A 1 311 ? 36.839 14.106 -22.124 1.00 54.31 311 GLY A O 1
ATOM 2217 N N . SER A 1 312 ? 37.573 15.729 -20.779 1.00 52.00 312 SER A N 1
ATOM 2218 C CA . SER A 1 312 ? 38.265 14.839 -19.821 1.00 52.00 312 SER A CA 1
ATOM 2219 C C . SER A 1 312 ? 39.414 13.971 -20.374 1.00 52.00 312 SER A C 1
ATOM 2221 O O . SER A 1 312 ? 39.916 13.108 -19.658 1.00 52.00 312 SER A O 1
ATOM 2223 N N . GLY A 1 313 ? 39.873 14.196 -21.613 1.00 55.50 313 GLY A N 1
ATOM 2224 C CA . GLY A 1 313 ? 40.922 13.383 -22.251 1.00 55.50 313 GLY A CA 1
ATOM 2225 C C . GLY A 1 313 ? 40.417 12.095 -22.914 1.00 55.50 313 GLY A C 1
ATOM 2226 O O . GLY A 1 313 ? 41.229 11.307 -23.395 1.00 55.50 313 GLY A O 1
ATOM 2227 N N . LEU A 1 314 ? 39.097 11.899 -22.966 1.00 59.31 314 LEU A N 1
ATOM 2228 C CA . LEU A 1 314 ? 38.433 10.895 -23.792 1.00 59.31 314 LEU A CA 1
ATOM 2229 C C . LEU A 1 314 ? 38.009 11.580 -25.093 1.00 59.31 314 LEU A C 1
ATOM 2231 O O . LEU A 1 314 ? 37.273 12.559 -25.051 1.00 59.31 314 LEU A O 1
ATOM 2235 N N . LEU A 1 315 ? 38.517 11.091 -26.225 1.00 59.00 315 LEU A N 1
ATOM 2236 C CA . LEU A 1 315 ? 37.997 11.427 -27.548 1.00 59.00 315 LEU A CA 1
ATOM 2237 C C . LEU A 1 315 ? 37.077 10.284 -27.953 1.00 59.00 315 LEU A C 1
ATOM 2239 O O . LEU A 1 315 ? 37.558 9.181 -28.224 1.00 59.00 315 LEU A O 1
ATOM 2243 N N . ILE A 1 316 ? 35.773 10.534 -27.931 1.00 66.69 316 ILE A N 1
ATOM 2244 C CA . ILE A 1 316 ? 34.777 9.575 -28.403 1.00 66.69 316 ILE A CA 1
ATOM 2245 C C . ILE A 1 316 ? 34.126 10.188 -29.629 1.00 66.69 316 ILE A C 1
ATOM 2247 O O . ILE A 1 316 ? 33.339 11.120 -29.501 1.00 66.69 316 ILE A O 1
ATOM 2251 N N . ASP A 1 317 ? 34.498 9.658 -30.790 1.00 66.44 317 ASP A N 1
ATOM 2252 C CA . ASP A 1 317 ? 33.791 9.896 -32.042 1.00 66.44 317 ASP A CA 1
ATOM 2253 C C . ASP A 1 317 ? 32.740 8.787 -32.173 1.00 66.44 317 ASP A C 1
ATOM 2255 O O . ASP A 1 317 ? 33.058 7.587 -32.259 1.00 66.44 317 ASP A O 1
ATOM 2259 N N . ALA A 1 318 ? 31.482 9.191 -32.037 1.00 66.19 318 ALA A N 1
ATOM 2260 C CA . ALA A 1 318 ? 30.323 8.339 -32.211 1.00 66.19 318 ALA A CA 1
ATOM 2261 C C . ALA A 1 318 ? 29.614 8.800 -33.480 1.00 66.19 318 ALA A C 1
ATOM 2263 O O . ALA A 1 318 ? 28.822 9.744 -33.457 1.00 66.19 318 ALA A O 1
ATOM 2264 N N . VAL A 1 319 ? 29.926 8.142 -34.595 1.00 69.56 319 VAL A N 1
ATOM 2265 C CA . VAL A 1 319 ? 29.211 8.333 -35.855 1.00 69.56 319 VAL A CA 1
ATOM 2266 C C . VAL A 1 319 ? 28.197 7.213 -35.974 1.00 69.56 319 VAL A C 1
ATOM 2268 O O . VAL A 1 319 ? 28.594 6.057 -36.009 1.00 69.56 319 VAL A O 1
ATOM 2271 N N . GLY A 1 320 ? 26.922 7.598 -36.022 1.00 79.94 320 GLY A N 1
ATOM 2272 C CA . GLY A 1 320 ? 25.751 6.764 -36.267 1.00 79.94 320 GLY A CA 1
ATOM 2273 C C . GLY A 1 320 ? 25.481 5.639 -35.264 1.00 79.94 320 GLY A C 1
ATOM 2274 O O . GLY A 1 320 ? 25.850 5.735 -34.093 1.00 79.94 320 GLY A O 1
ATOM 2275 N N . GLU A 1 321 ? 24.673 4.659 -35.665 1.00 88.50 321 GLU A N 1
ATOM 2276 C CA . GLU A 1 321 ? 23.898 3.859 -34.712 1.00 88.50 321 GLU A CA 1
ATOM 2277 C C . GLU A 1 321 ? 24.789 2.965 -33.837 1.00 88.50 321 GLU A C 1
ATOM 2279 O O . GLU A 1 321 ? 25.494 2.083 -34.324 1.00 88.50 321 GLU A O 1
ATOM 2284 N N . THR A 1 322 ? 24.744 3.183 -32.523 1.00 89.50 322 THR A N 1
ATOM 2285 C CA . THR A 1 322 ? 25.523 2.448 -31.526 1.00 89.50 322 THR A CA 1
ATOM 2286 C C . THR A 1 322 ? 24.613 1.880 -30.450 1.00 89.50 322 THR A C 1
ATOM 2288 O O . THR A 1 322 ? 23.837 2.621 -29.843 1.00 89.50 322 THR A O 1
ATOM 2291 N N . HIS A 1 323 ? 24.741 0.581 -30.178 1.00 92.25 323 HIS A N 1
ATOM 2292 C CA . HIS A 1 323 ? 24.024 -0.099 -29.095 1.00 92.25 323 HIS A CA 1
ATOM 2293 C C . HIS A 1 323 ? 25.001 -0.631 -28.051 1.00 92.25 323 HIS A C 1
ATOM 2295 O O . HIS A 1 323 ? 26.118 -1.055 -28.368 1.00 92.25 323 HIS A O 1
ATOM 2301 N N . SER A 1 324 ? 24.540 -0.655 -26.806 1.00 93.38 324 SER A N 1
ATOM 2302 C CA . SER A 1 324 ? 25.250 -1.256 -25.680 1.00 93.38 324 SER A CA 1
ATOM 2303 C C . SER A 1 324 ? 24.578 -2.563 -25.284 1.00 93.38 324 SER A C 1
ATOM 2305 O O . SER A 1 324 ? 23.388 -2.577 -24.996 1.00 93.38 324 SER A O 1
ATOM 2307 N N . LEU A 1 325 ? 25.331 -3.659 -25.268 1.00 94.12 325 LEU A N 1
ATOM 2308 C CA . LEU A 1 325 ? 24.851 -4.990 -24.911 1.00 94.12 325 LEU A CA 1
ATOM 2309 C C . LEU A 1 325 ? 25.364 -5.370 -23.525 1.00 94.12 325 LEU A C 1
ATOM 2311 O O . LEU A 1 325 ? 26.554 -5.239 -23.246 1.00 94.12 325 LEU A O 1
ATOM 2315 N N . TYR A 1 326 ? 24.490 -5.923 -22.694 1.00 94.44 326 TYR A N 1
ATOM 2316 C CA . TYR A 1 326 ? 24.803 -6.392 -21.347 1.00 94.44 326 TYR A CA 1
ATOM 2317 C C . TYR A 1 326 ? 24.346 -7.831 -21.182 1.00 94.44 326 TYR A C 1
ATOM 2319 O O . TYR A 1 326 ? 23.310 -8.215 -21.715 1.00 94.44 326 TYR A O 1
ATOM 2327 N N . SER A 1 327 ? 25.091 -8.632 -20.424 1.00 93.75 327 SER A N 1
ATOM 2328 C CA . SER A 1 327 ? 24.653 -9.964 -20.008 1.00 93.75 327 SER A CA 1
ATOM 2329 C C . SER A 1 327 ? 24.799 -10.141 -18.506 1.00 93.75 327 SER A C 1
ATOM 2331 O O . SER A 1 327 ? 25.851 -9.842 -17.945 1.00 93.75 327 SER A O 1
ATOM 2333 N N . PHE A 1 328 ? 23.792 -10.723 -17.868 1.00 94.44 328 PHE A N 1
ATOM 2334 C CA . PHE A 1 328 ? 23.699 -10.944 -16.428 1.00 94.44 328 PHE A CA 1
ATOM 2335 C C . PHE A 1 328 ? 23.536 -12.432 -16.149 1.00 94.44 328 PHE A C 1
ATOM 2337 O O . PHE A 1 328 ? 22.693 -13.080 -16.766 1.00 94.44 328 PHE A O 1
ATOM 2344 N N . ASP A 1 329 ? 24.336 -12.959 -15.225 1.00 92.94 329 ASP A N 1
ATOM 2345 C CA . ASP A 1 329 ? 24.183 -14.315 -14.701 1.00 92.94 329 ASP A CA 1
ATOM 2346 C C . ASP A 1 329 ? 23.365 -14.235 -13.402 1.00 92.94 329 ASP A C 1
ATOM 2348 O O . ASP A 1 329 ? 23.851 -13.774 -12.371 1.00 92.94 329 ASP A O 1
ATOM 2352 N N . ILE A 1 330 ? 22.100 -14.641 -13.477 1.00 92.62 330 ILE A N 1
ATOM 2353 C CA . ILE A 1 330 ? 21.070 -14.480 -12.454 1.00 92.62 330 ILE A CA 1
ATOM 2354 C C . ILE A 1 330 ? 20.903 -15.755 -11.639 1.00 92.62 330 ILE A C 1
ATOM 2356 O O . ILE A 1 330 ? 20.363 -16.752 -12.112 1.00 92.62 330 ILE A O 1
ATOM 2360 N N . ASP A 1 331 ? 21.299 -15.707 -10.372 1.00 90.88 331 ASP A N 1
ATOM 2361 C CA . ASP A 1 331 ? 20.940 -16.728 -9.393 1.00 90.88 331 ASP A CA 1
ATOM 2362 C C . ASP A 1 331 ? 19.908 -16.159 -8.412 1.00 90.88 331 ASP A C 1
ATOM 2364 O O . ASP A 1 331 ? 20.298 -15.424 -7.505 1.00 90.88 331 ASP A O 1
ATOM 2368 N N . PRO A 1 332 ? 18.609 -16.481 -8.563 1.00 85.19 332 PRO A N 1
ATOM 2369 C CA . PRO A 1 332 ? 17.594 -16.008 -7.628 1.00 85.19 332 PRO A CA 1
ATOM 2370 C C . PRO A 1 332 ? 17.724 -16.665 -6.242 1.00 85.19 332 PRO A C 1
ATOM 2372 O O . PRO A 1 332 ? 17.042 -16.254 -5.315 1.00 85.19 332 PRO A O 1
ATOM 2375 N N . GLY A 1 333 ? 18.589 -17.670 -6.052 1.00 87.56 333 GLY A N 1
ATOM 2376 C CA . GLY A 1 333 ? 18.785 -18.303 -4.749 1.00 87.56 333 GLY A CA 1
ATOM 2377 C C . GLY A 1 333 ? 17.484 -18.871 -4.174 1.00 87.56 333 GLY A C 1
ATOM 2378 O O . GLY A 1 333 ? 16.869 -19.742 -4.789 1.00 87.56 333 GLY A O 1
ATOM 2379 N N . ASP A 1 334 ? 17.100 -18.377 -2.994 1.00 87.81 334 ASP A N 1
ATOM 2380 C CA . ASP A 1 334 ? 15.873 -18.758 -2.281 1.00 87.81 334 ASP A CA 1
ATOM 2381 C C . ASP A 1 334 ? 14.672 -17.836 -2.603 1.00 87.81 334 ASP A C 1
ATOM 2383 O O . ASP A 1 334 ? 13.586 -18.060 -2.066 1.00 87.81 334 ASP A O 1
ATOM 2387 N N . TYR A 1 335 ? 14.838 -16.811 -3.454 1.00 89.31 335 TYR A N 1
ATOM 2388 C CA . TYR A 1 335 ? 13.737 -15.931 -3.854 1.00 89.31 335 TYR A CA 1
ATOM 2389 C C . TYR A 1 335 ? 12.704 -16.693 -4.687 1.00 89.31 335 TYR A C 1
ATOM 2391 O O . TYR A 1 335 ? 13.037 -17.438 -5.615 1.00 89.31 335 TYR A O 1
ATOM 2399 N N . ASN A 1 336 ? 11.432 -16.474 -4.371 1.00 90.19 336 ASN A N 1
ATOM 2400 C CA . ASN A 1 336 ? 10.326 -16.976 -5.164 1.00 90.19 336 ASN A CA 1
ATOM 2401 C C . ASN A 1 336 ? 10.117 -16.060 -6.379 1.00 90.19 336 ASN A C 1
ATOM 2403 O O . ASN A 1 336 ? 9.908 -14.858 -6.242 1.00 90.19 336 ASN A O 1
ATOM 2407 N N . LEU A 1 337 ? 10.195 -16.628 -7.582 1.00 89.81 337 LEU A N 1
ATOM 2408 C CA . LEU A 1 337 ? 10.075 -15.864 -8.826 1.00 89.81 337 LEU A CA 1
ATOM 2409 C C . LEU A 1 337 ? 8.664 -15.312 -9.055 1.00 89.81 337 LEU A C 1
ATOM 2411 O O . LEU A 1 337 ? 8.531 -14.326 -9.772 1.00 89.81 337 LEU A O 1
ATOM 2415 N N . ASP A 1 338 ? 7.637 -15.883 -8.424 1.00 88.00 338 ASP A N 1
ATOM 2416 C CA . ASP A 1 338 ? 6.281 -15.322 -8.473 1.00 88.00 338 ASP A CA 1
ATOM 2417 C C . ASP A 1 338 ? 6.204 -13.965 -7.741 1.00 88.00 338 ASP A C 1
ATOM 2419 O O . ASP A 1 338 ? 5.369 -13.113 -8.063 1.00 88.00 338 ASP A O 1
ATOM 2423 N N . ASP A 1 339 ? 7.137 -13.721 -6.817 1.00 91.25 339 ASP A N 1
ATOM 2424 C CA . ASP A 1 339 ? 7.242 -12.477 -6.058 1.00 91.25 339 ASP A CA 1
ATOM 2425 C C . ASP A 1 339 ? 8.088 -11.415 -6.783 1.00 91.25 339 ASP A C 1
ATOM 2427 O O . ASP A 1 339 ? 8.079 -10.247 -6.380 1.00 91.25 339 ASP A O 1
ATOM 2431 N N . LEU A 1 340 ? 8.782 -11.783 -7.874 1.00 92.25 340 LEU A N 1
ATOM 2432 C CA . LEU A 1 340 ? 9.497 -10.842 -8.740 1.00 92.25 340 LEU A CA 1
ATOM 2433 C C . LEU A 1 340 ? 8.487 -9.921 -9.415 1.00 92.25 340 LEU A C 1
ATOM 2435 O O . LEU A 1 340 ? 7.638 -10.369 -10.183 1.00 92.25 340 LEU A O 1
ATOM 2439 N N . TRP A 1 341 ? 8.582 -8.624 -9.144 1.00 89.19 341 TRP A N 1
ATOM 2440 C CA . TRP A 1 341 ? 7.535 -7.692 -9.563 1.00 89.19 341 TRP A CA 1
ATOM 2441 C C . TRP A 1 341 ? 8.061 -6.479 -10.325 1.00 89.19 341 TRP A C 1
ATOM 2443 O O . TRP A 1 341 ? 7.336 -5.899 -11.131 1.00 89.19 341 TRP A O 1
ATOM 2453 N N . ARG A 1 342 ? 9.332 -6.117 -10.129 1.00 90.44 342 ARG A N 1
ATOM 2454 C CA . ARG A 1 342 ? 10.019 -5.074 -10.898 1.00 90.44 342 ARG A CA 1
ATOM 2455 C C . ARG A 1 342 ? 11.440 -5.506 -11.211 1.00 90.44 342 ARG A C 1
ATOM 2457 O O . ARG A 1 342 ? 12.130 -6.050 -10.354 1.00 90.44 342 ARG A O 1
ATOM 2464 N N . VAL A 1 343 ? 11.879 -5.218 -12.431 1.00 93.75 343 VAL A N 1
ATOM 2465 C CA . VAL A 1 343 ? 13.281 -5.355 -12.830 1.00 93.75 343 VAL A CA 1
ATOM 2466 C C . VAL A 1 343 ? 13.744 -4.044 -13.443 1.00 93.75 343 VAL A C 1
ATOM 2468 O O . VAL A 1 343 ? 13.036 -3.474 -14.271 1.00 93.75 343 VAL A O 1
ATOM 2471 N N . SER A 1 344 ? 14.914 -3.566 -13.033 1.00 93.88 344 SER A N 1
ATOM 2472 C CA . SER A 1 344 ? 15.533 -2.354 -13.563 1.00 93.88 344 SER A CA 1
ATOM 2473 C C . SER A 1 344 ? 16.934 -2.646 -14.086 1.00 93.88 344 SER A C 1
ATOM 2475 O O . SER A 1 344 ? 17.716 -3.337 -13.430 1.00 93.88 344 SER A O 1
ATOM 2477 N N . LEU A 1 345 ? 17.257 -2.098 -15.257 1.00 94.94 345 LEU A N 1
ATOM 2478 C CA . LEU A 1 345 ? 18.636 -1.981 -15.715 1.00 94.94 345 LEU A CA 1
ATOM 2479 C C . LEU A 1 345 ? 19.195 -0.661 -15.179 1.00 94.94 345 LEU A C 1
ATOM 2481 O O . LEU A 1 345 ? 18.804 0.416 -15.621 1.00 94.94 345 LEU A O 1
ATOM 2485 N N . GLU A 1 346 ? 20.112 -0.754 -14.225 1.00 94.81 346 GLU A N 1
ATOM 2486 C CA . GLU A 1 346 ? 20.788 0.394 -13.646 1.00 94.81 346 GLU A CA 1
ATOM 2487 C C . GLU A 1 346 ? 22.042 0.745 -14.441 1.00 94.81 346 GLU A C 1
ATOM 2489 O O . GLU A 1 346 ? 22.958 -0.071 -14.579 1.00 94.81 346 GLU A O 1
ATOM 2494 N N . GLN A 1 347 ? 22.109 1.981 -14.928 1.00 93.12 347 GLN A N 1
ATOM 2495 C CA . GLN A 1 347 ? 23.258 2.512 -15.657 1.00 93.12 347 GLN A CA 1
ATOM 2496 C C . GLN A 1 347 ? 23.605 3.899 -15.133 1.00 93.12 347 GLN A C 1
ATOM 2498 O O . GLN A 1 347 ? 22.731 4.670 -14.748 1.00 93.12 347 GLN A O 1
ATOM 2503 N N . VAL A 1 348 ? 24.890 4.242 -15.129 1.00 90.56 348 VAL A N 1
ATOM 2504 C CA . VAL A 1 348 ? 25.350 5.544 -14.640 1.00 90.56 348 VAL A CA 1
ATOM 2505 C C . VAL A 1 348 ? 26.011 6.309 -15.779 1.00 90.56 348 VAL A C 1
ATOM 2507 O O . VAL A 1 348 ? 26.952 5.809 -16.401 1.00 90.56 348 VAL A O 1
ATOM 2510 N N . THR A 1 349 ? 25.514 7.512 -16.075 1.00 89.12 349 THR A N 1
ATOM 2511 C CA . THR A 1 349 ? 26.039 8.341 -17.167 1.00 89.12 349 THR A CA 1
ATOM 2512 C C . THR A 1 349 ? 27.409 8.915 -16.800 1.00 89.12 349 THR A C 1
ATOM 2514 O O . THR A 1 349 ? 27.652 9.394 -15.690 1.00 89.12 349 THR A O 1
ATOM 2517 N N . LEU A 1 350 ? 28.336 8.859 -17.750 1.00 80.25 350 LEU A N 1
ATOM 2518 C CA . LEU A 1 350 ? 29.665 9.456 -17.654 1.00 80.25 350 LEU A CA 1
ATOM 2519 C C . LEU A 1 350 ? 29.683 10.833 -18.327 1.00 80.25 350 LEU A C 1
ATOM 2521 O O . LEU A 1 350 ? 30.182 11.800 -17.754 1.00 80.25 350 LEU A O 1
ATOM 2525 N N . LEU A 1 351 ? 29.162 10.897 -19.552 1.00 71.06 351 LEU A N 1
ATOM 2526 C CA . LEU A 1 351 ? 29.064 12.087 -20.395 1.00 71.06 351 LEU A CA 1
ATOM 2527 C C . LEU A 1 351 ? 27.810 11.958 -21.264 1.00 71.06 351 LEU A C 1
ATOM 2529 O O . LEU A 1 351 ? 27.443 10.855 -21.666 1.00 71.06 351 LEU A O 1
ATOM 2533 N N . TRP A 1 352 ? 27.196 13.080 -21.608 1.00 65.69 352 TRP A N 1
ATOM 2534 C CA . TRP A 1 352 ? 26.180 13.145 -22.657 1.00 65.69 352 TRP A CA 1
ATOM 2535 C C . TRP A 1 352 ? 26.362 14.430 -23.457 1.00 65.69 352 TRP A C 1
ATOM 2537 O O . TRP A 1 352 ? 26.892 15.418 -22.935 1.00 65.69 352 TRP A O 1
ATOM 2547 N N . ASP A 1 353 ? 25.995 14.391 -24.736 1.00 63.16 353 ASP A N 1
ATOM 2548 C CA . ASP A 1 353 ? 26.064 15.577 -25.579 1.00 63.16 353 ASP A CA 1
ATOM 2549 C C . ASP A 1 353 ? 24.945 16.530 -25.162 1.00 63.16 353 ASP A C 1
ATOM 2551 O O . ASP A 1 353 ? 23.776 16.156 -25.054 1.00 63.16 353 ASP A O 1
ATOM 2555 N N . HIS A 1 354 ? 25.325 17.760 -24.847 1.00 58.19 354 HIS A N 1
ATOM 2556 C CA . HIS A 1 354 ? 24.428 18.758 -24.301 1.00 58.19 354 HIS A CA 1
ATOM 2557 C C . HIS A 1 354 ? 23.833 19.548 -25.466 1.00 58.19 354 HIS A C 1
ATOM 2559 O O . HIS A 1 354 ? 24.102 20.740 -25.592 1.00 58.19 354 HIS A O 1
ATOM 2565 N N . ASP A 1 355 ? 23.052 18.896 -26.334 1.00 64.00 355 ASP A N 1
ATOM 2566 C CA . ASP A 1 355 ? 22.147 19.641 -27.210 1.00 64.00 355 ASP A CA 1
ATOM 2567 C C . ASP A 1 355 ? 20.994 20.144 -26.321 1.00 64.00 355 ASP A C 1
ATOM 2569 O O . ASP A 1 355 ? 20.187 19.342 -25.843 1.00 64.00 355 ASP A O 1
ATOM 2573 N N . PRO A 1 356 ? 20.939 21.445 -25.977 1.00 57.88 356 PRO A N 1
ATOM 2574 C CA . PRO A 1 356 ? 20.183 21.942 -24.825 1.00 57.88 356 PRO A CA 1
ATOM 2575 C C . PRO A 1 356 ? 18.655 21.954 -25.020 1.00 57.88 356 PRO A C 1
ATOM 2577 O O . PRO A 1 356 ? 17.954 22.629 -24.268 1.00 57.88 356 PRO A O 1
ATOM 2580 N N . GLY A 1 357 ? 18.125 21.247 -26.021 1.00 65.31 357 GLY A N 1
ATOM 2581 C CA . GLY A 1 357 ? 16.712 21.289 -26.391 1.00 65.31 357 GLY A CA 1
ATOM 2582 C C . GLY A 1 357 ? 15.989 19.949 -26.485 1.00 65.31 357 GLY A C 1
ATOM 2583 O O . GLY A 1 357 ? 14.766 19.979 -26.597 1.00 65.31 357 GLY A O 1
ATOM 2584 N N . LEU A 1 358 ? 16.683 18.805 -26.455 1.00 68.94 358 LEU A N 1
ATOM 2585 C CA . LEU A 1 358 ? 16.050 17.505 -26.697 1.00 68.94 358 LEU A CA 1
ATOM 2586 C C . LEU A 1 358 ? 16.280 16.537 -25.525 1.00 68.94 358 LEU A C 1
ATOM 2588 O O . LEU A 1 358 ? 17.436 16.261 -25.194 1.00 68.94 358 LEU A O 1
ATOM 2592 N N . PRO A 1 359 ? 15.214 16.017 -24.886 1.00 73.31 359 PRO A N 1
ATOM 2593 C CA . PRO A 1 359 ? 15.350 14.917 -23.939 1.00 73.31 359 PRO A CA 1
ATOM 2594 C C . PRO A 1 359 ? 15.903 13.682 -24.659 1.00 73.31 359 PRO A C 1
ATOM 2596 O O . PRO A 1 359 ? 15.645 13.468 -25.846 1.00 73.31 359 PRO A O 1
ATOM 2599 N N . THR A 1 360 ? 16.693 12.881 -23.944 1.00 79.81 360 THR A N 1
ATOM 2600 C CA . THR A 1 360 ? 17.159 11.590 -24.458 1.00 79.81 360 THR A CA 1
ATOM 2601 C C . THR A 1 360 ? 16.412 10.472 -23.757 1.00 79.81 360 THR A C 1
ATOM 2603 O O . THR A 1 360 ? 16.467 10.369 -22.531 1.00 79.81 360 THR A O 1
ATOM 2606 N N . THR A 1 361 ? 15.754 9.623 -24.542 1.00 83.56 361 THR A N 1
ATOM 2607 C CA . THR A 1 361 ? 15.110 8.403 -24.053 1.00 83.56 361 THR A CA 1
ATOM 2608 C C . THR A 1 361 ? 15.974 7.199 -24.406 1.00 83.56 361 THR A C 1
ATOM 2610 O O . THR A 1 361 ? 16.411 7.048 -25.550 1.00 83.56 361 THR A O 1
ATOM 2613 N N . LEU A 1 362 ? 16.212 6.345 -23.418 1.00 88.50 362 LEU A N 1
ATOM 2614 C CA . LEU A 1 362 ? 16.906 5.077 -23.550 1.00 88.50 362 LEU A CA 1
ATOM 2615 C C . LEU A 1 362 ? 15.888 3.939 -23.527 1.00 88.50 362 LEU A C 1
ATOM 2617 O O . LEU A 1 362 ? 15.134 3.814 -22.570 1.00 88.50 362 LEU A O 1
ATOM 2621 N N . GLU A 1 363 ? 15.891 3.086 -24.538 1.00 91.56 363 GLU A N 1
ATOM 2622 C CA . GLU A 1 363 ? 15.123 1.847 -24.548 1.00 91.56 363 GLU A CA 1
ATOM 2623 C C . GLU A 1 363 ? 15.994 0.682 -24.099 1.00 91.56 363 GLU A C 1
ATOM 2625 O O . GLU A 1 363 ? 17.123 0.528 -24.567 1.00 91.56 363 GLU A O 1
ATOM 2630 N N . THR A 1 364 ? 15.438 -0.191 -23.262 1.00 93.25 364 THR A N 1
ATOM 2631 C CA . THR A 1 364 ? 16.045 -1.496 -22.971 1.00 93.25 364 THR A CA 1
ATOM 2632 C C . THR A 1 364 ? 15.280 -2.595 -23.692 1.00 93.25 364 THR A C 1
ATOM 2634 O O . THR A 1 364 ? 14.066 -2.689 -23.541 1.00 93.25 364 THR A O 1
ATOM 2637 N N . ARG A 1 365 ? 15.959 -3.466 -24.441 1.00 94.12 365 ARG A N 1
ATOM 2638 C CA . ARG A 1 365 ? 15.350 -4.595 -25.173 1.00 94.12 365 ARG A CA 1
ATOM 2639 C C . ARG A 1 365 ? 15.978 -5.927 -24.779 1.00 94.12 365 ARG A C 1
ATOM 2641 O O . ARG A 1 365 ? 17.159 -5.976 -24.440 1.00 94.12 365 ARG A O 1
ATOM 2648 N N . ARG A 1 366 ? 15.219 -7.025 -24.865 1.00 93.50 366 ARG A N 1
ATOM 2649 C CA . ARG A 1 366 ? 15.762 -8.387 -24.742 1.00 93.50 366 ARG A CA 1
ATOM 2650 C C . ARG A 1 366 ? 16.471 -8.760 -26.036 1.00 93.50 366 ARG A C 1
ATOM 2652 O O . ARG A 1 366 ? 15.898 -8.637 -27.115 1.00 93.50 366 ARG A O 1
ATOM 2659 N N . VAL A 1 367 ? 17.674 -9.311 -25.923 1.00 93.94 367 VAL A N 1
ATOM 2660 C CA . VAL A 1 367 ? 18.395 -9.908 -27.058 1.00 93.94 367 VAL A CA 1
ATOM 2661 C C . VAL A 1 367 ? 18.771 -11.351 -26.760 1.00 93.94 367 VAL A C 1
ATOM 2663 O O . VAL A 1 367 ? 18.871 -11.731 -25.598 1.00 93.94 367 VAL A O 1
ATOM 2666 N N . SER A 1 368 ? 18.989 -12.172 -27.784 1.00 91.31 368 SER A N 1
ATOM 2667 C CA . SER A 1 368 ? 19.417 -13.568 -27.631 1.00 91.31 368 SER A CA 1
ATOM 2668 C C . SER A 1 368 ? 20.681 -13.702 -26.777 1.00 91.31 368 SER A C 1
ATOM 2670 O O . SER A 1 368 ? 21.586 -12.885 -26.876 1.00 91.31 368 SER A O 1
ATOM 2672 N N . ASN A 1 369 ? 20.800 -14.771 -25.981 1.00 89.25 369 ASN A N 1
ATOM 2673 C CA . ASN A 1 369 ? 22.009 -15.064 -25.193 1.00 89.25 369 ASN A CA 1
ATOM 2674 C C . ASN A 1 369 ? 23.178 -15.607 -26.047 1.00 89.25 369 ASN A C 1
ATOM 2676 O O . ASN A 1 369 ? 24.283 -15.802 -25.531 1.00 89.25 369 ASN A O 1
ATOM 2680 N N . ALA A 1 370 ? 22.949 -15.894 -27.336 1.00 86.00 370 ALA A N 1
ATOM 2681 C CA . ALA A 1 370 ? 23.885 -16.620 -28.202 1.00 86.00 370 ALA A CA 1
ATOM 2682 C C . ALA A 1 370 ? 25.257 -15.940 -28.357 1.00 86.00 370 ALA A C 1
ATOM 2684 O O . ALA A 1 370 ? 26.269 -16.627 -28.492 1.00 86.00 370 ALA A O 1
ATOM 2685 N N . TRP A 1 371 ? 25.311 -14.608 -28.272 1.00 86.06 371 TRP A N 1
ATOM 2686 C CA . TRP A 1 371 ? 26.558 -13.842 -28.386 1.00 86.06 371 TRP A CA 1
ATOM 2687 C C . TRP A 1 371 ? 27.546 -14.101 -27.237 1.00 86.06 371 TRP A C 1
ATOM 2689 O O . TRP A 1 371 ? 28.731 -13.814 -27.360 1.00 86.06 371 TRP A O 1
ATOM 2699 N N . THR A 1 372 ? 27.087 -14.700 -26.134 1.00 81.25 372 THR A N 1
ATOM 2700 C CA . THR A 1 372 ? 27.927 -15.017 -24.966 1.00 81.25 372 THR A CA 1
ATOM 2701 C C . THR A 1 372 ? 28.624 -16.382 -25.046 1.00 81.25 372 THR A C 1
ATOM 2703 O O . THR A 1 372 ? 29.357 -16.749 -24.129 1.00 81.25 372 THR A O 1
ATOM 2706 N N . ALA A 1 373 ? 28.400 -17.154 -26.119 1.00 68.12 373 ALA A N 1
ATOM 2707 C CA . ALA A 1 373 ? 28.879 -18.534 -26.264 1.00 68.12 373 ALA A CA 1
ATOM 2708 C C . ALA A 1 373 ? 30.263 -18.680 -26.947 1.00 68.12 373 ALA A C 1
ATOM 2710 O O . ALA A 1 373 ? 30.755 -19.803 -27.082 1.00 68.12 373 ALA A O 1
ATOM 2711 N N . GLY A 1 374 ? 30.883 -17.582 -27.400 1.00 63.28 374 GLY A N 1
ATOM 2712 C CA . GLY A 1 374 ? 32.188 -17.573 -28.080 1.00 63.28 374 GLY A CA 1
ATOM 2713 C C . GLY A 1 374 ? 33.394 -17.792 -27.151 1.00 63.28 374 GLY A C 1
ATOM 2714 O O . GLY A 1 374 ? 33.327 -17.523 -25.954 1.00 63.28 374 GLY A O 1
ATOM 2715 N N . VAL A 1 375 ? 34.512 -18.276 -27.712 1.00 50.09 375 VAL A N 1
ATOM 2716 C CA . VAL A 1 375 ? 35.744 -18.652 -26.977 1.00 50.09 375 VAL A CA 1
ATOM 2717 C C . VAL A 1 375 ? 36.447 -17.440 -26.340 1.00 50.09 375 VAL A C 1
ATOM 2719 O O . VAL A 1 375 ? 37.081 -17.609 -25.300 1.00 50.09 375 VAL A O 1
ATOM 2722 N N . ASP A 1 376 ? 36.253 -16.234 -26.892 1.00 56.22 376 ASP A N 1
ATOM 2723 C CA . ASP A 1 376 ? 36.819 -14.970 -26.390 1.00 56.22 376 ASP A CA 1
ATOM 2724 C C . ASP A 1 376 ? 35.761 -14.012 -25.786 1.00 56.22 376 ASP A C 1
ATOM 2726 O O . ASP A 1 376 ? 36.059 -12.866 -25.439 1.00 56.22 376 ASP A O 1
ATOM 2730 N N . GLY A 1 377 ? 34.529 -14.497 -25.567 1.00 60.84 377 GLY A N 1
ATOM 2731 C CA . GLY A 1 377 ? 33.447 -13.728 -24.942 1.00 60.84 377 GLY A CA 1
ATOM 2732 C C . GLY A 1 377 ? 33.019 -12.499 -25.756 1.00 60.84 377 GLY A C 1
ATOM 2733 O O . GLY A 1 377 ? 33.134 -12.480 -26.976 1.00 60.84 377 GLY A O 1
ATOM 2734 N N . ALA A 1 378 ? 32.510 -11.470 -25.073 1.00 61.75 378 ALA A N 1
ATOM 2735 C CA . ALA A 1 378 ? 31.972 -10.223 -25.640 1.00 61.75 378 ALA A CA 1
ATOM 2736 C C . ALA A 1 378 ? 32.843 -9.512 -26.704 1.00 61.75 378 ALA A C 1
ATOM 2738 O O . ALA A 1 378 ? 32.339 -8.675 -27.448 1.00 61.75 378 ALA A O 1
ATOM 2739 N N . ASN A 1 379 ? 34.127 -9.863 -26.790 1.00 69.56 379 ASN A N 1
ATOM 2740 C CA . ASN A 1 379 ? 35.129 -9.247 -27.655 1.00 69.56 379 ASN A CA 1
ATOM 2741 C C . ASN A 1 379 ? 34.999 -9.606 -29.146 1.00 69.56 379 ASN A C 1
ATOM 2743 O O . ASN A 1 379 ? 35.722 -9.029 -29.949 1.00 69.56 379 ASN A O 1
ATOM 2747 N N . ASP A 1 380 ? 34.106 -10.527 -29.522 1.00 81.38 380 ASP A N 1
ATOM 2748 C CA . ASP A 1 380 ? 33.886 -10.931 -30.923 1.00 81.38 380 ASP A CA 1
ATOM 2749 C C . ASP A 1 380 ? 32.553 -10.424 -31.507 1.00 81.38 380 ASP A C 1
ATOM 2751 O O . ASP A 1 380 ? 32.225 -10.701 -32.667 1.00 81.38 380 ASP A O 1
ATOM 2755 N N . VAL A 1 381 ? 31.750 -9.703 -30.717 1.00 88.69 381 VAL A N 1
ATOM 2756 C CA . VAL A 1 381 ? 30.453 -9.198 -31.180 1.00 88.69 381 VAL A CA 1
ATOM 2757 C C . VAL A 1 381 ? 30.649 -7.917 -31.979 1.00 88.69 381 VAL A C 1
ATOM 2759 O O . VAL A 1 381 ? 31.262 -6.959 -31.515 1.00 88.69 381 VAL A O 1
ATOM 2762 N N . THR A 1 382 ? 30.089 -7.898 -33.182 1.00 91.50 382 THR A N 1
ATOM 2763 C CA . THR A 1 382 ? 30.078 -6.754 -34.093 1.00 91.50 382 THR A CA 1
ATOM 2764 C C . THR A 1 382 ? 28.636 -6.438 -34.477 1.00 91.50 382 THR A C 1
ATOM 2766 O O . THR A 1 382 ? 27.714 -7.186 -34.150 1.00 91.50 382 THR A O 1
ATOM 2769 N N . TRP A 1 383 ? 28.400 -5.349 -35.207 1.00 92.50 383 TRP A N 1
ATOM 2770 C CA . TRP A 1 383 ? 27.055 -5.047 -35.706 1.00 92.50 383 TRP A CA 1
ATOM 2771 C C . TRP A 1 383 ? 26.477 -6.168 -36.573 1.00 92.50 383 TRP A C 1
ATOM 2773 O O . TRP A 1 383 ? 25.302 -6.503 -36.440 1.00 92.50 383 TRP A O 1
ATOM 2783 N N . ASN A 1 384 ? 27.289 -6.760 -37.453 1.00 92.38 384 ASN A N 1
ATOM 2784 C CA . ASN A 1 384 ? 26.860 -7.831 -38.353 1.00 92.38 384 ASN A CA 1
ATOM 2785 C C . ASN A 1 384 ? 26.639 -9.173 -37.640 1.00 92.38 384 ASN A C 1
ATOM 2787 O O . ASN A 1 384 ? 25.920 -10.021 -38.167 1.00 92.38 384 ASN A O 1
ATOM 2791 N N . THR A 1 385 ? 27.241 -9.374 -36.464 1.00 91.75 385 THR A N 1
ATOM 2792 C CA . THR A 1 385 ? 27.084 -10.585 -35.639 1.00 91.75 385 THR A CA 1
ATOM 2793 C C . THR A 1 385 ? 26.257 -10.345 -34.376 1.00 91.75 385 THR A C 1
ATOM 2795 O O . THR A 1 385 ? 26.222 -11.204 -33.491 1.00 91.75 385 THR A O 1
ATOM 2798 N N . ARG A 1 386 ? 25.590 -9.187 -34.280 1.00 91.81 386 ARG A N 1
ATOM 2799 C CA . ARG A 1 386 ? 24.795 -8.815 -33.109 1.00 91.81 386 ARG A CA 1
ATOM 2800 C C . ARG A 1 386 ? 23.682 -9.835 -32.844 1.00 91.81 386 ARG A C 1
ATOM 2802 O O . ARG A 1 386 ? 23.158 -10.422 -33.792 1.00 91.81 386 ARG A O 1
ATOM 2809 N N . PRO A 1 387 ? 23.315 -10.054 -31.572 1.00 92.25 387 PRO A N 1
ATOM 2810 C CA . PRO A 1 387 ? 22.254 -10.989 -31.231 1.00 92.25 387 PRO A CA 1
ATOM 2811 C C . PRO A 1 387 ? 20.896 -10.533 -31.771 1.00 92.25 387 PRO A C 1
ATOM 2813 O O . PRO A 1 387 ? 20.615 -9.338 -31.836 1.00 92.25 387 PRO A O 1
ATOM 2816 N N . ASP A 1 388 ? 20.043 -11.505 -32.098 1.00 93.25 388 ASP A N 1
ATOM 2817 C CA . ASP A 1 388 ? 18.654 -11.240 -32.469 1.00 93.25 388 ASP A CA 1
ATOM 2818 C C . ASP A 1 388 ? 17.915 -10.547 -31.316 1.00 93.25 388 ASP A C 1
ATOM 2820 O O . ASP A 1 388 ? 18.017 -10.970 -30.159 1.00 93.25 388 ASP A O 1
ATOM 2824 N N . GLU A 1 389 ? 17.148 -9.506 -31.634 1.00 92.31 389 GLU A N 1
ATOM 2825 C CA . GLU A 1 389 ? 16.205 -8.888 -30.703 1.00 92.31 389 GLU A CA 1
ATOM 2826 C C . GLU A 1 389 ? 15.013 -9.826 -30.493 1.00 92.31 389 GLU A C 1
ATOM 2828 O O . GLU A 1 389 ? 14.404 -10.311 -31.448 1.00 92.31 389 GLU A O 1
ATOM 2833 N N . LEU A 1 390 ? 14.702 -10.114 -29.230 1.00 89.69 390 LEU A N 1
ATOM 2834 C CA . LEU A 1 390 ? 13.647 -11.052 -28.837 1.00 89.69 390 LEU A CA 1
ATOM 2835 C C . LEU A 1 390 ? 12.396 -10.345 -28.305 1.00 89.69 390 LEU A C 1
ATOM 2837 O O . LEU A 1 390 ? 11.375 -10.996 -28.089 1.00 89.69 390 LEU A O 1
ATOM 2841 N N . SER A 1 391 ? 12.470 -9.036 -28.068 1.00 86.62 391 SER A N 1
ATOM 2842 C CA . SER A 1 391 ? 11.355 -8.235 -27.574 1.00 86.62 391 SER A CA 1
ATOM 2843 C C . SER A 1 391 ? 11.392 -6.818 -28.135 1.00 86.62 391 SER A C 1
ATOM 2845 O O . SER A 1 391 ? 12.459 -6.297 -28.461 1.00 86.62 391 SER A O 1
ATOM 2847 N N . ASP A 1 392 ? 10.238 -6.155 -28.110 1.00 87.19 392 ASP A N 1
ATOM 2848 C CA . ASP A 1 392 ? 10.175 -4.692 -28.139 1.00 87.19 392 ASP A CA 1
ATOM 2849 C C . ASP A 1 392 ? 10.808 -4.092 -26.864 1.00 87.19 392 ASP A C 1
ATOM 2851 O O . ASP A 1 392 ? 11.276 -4.816 -25.974 1.00 87.19 392 ASP A O 1
ATOM 2855 N N . ALA A 1 393 ? 10.776 -2.762 -26.736 1.00 87.19 393 ALA A N 1
ATOM 2856 C CA . ALA A 1 393 ? 11.218 -2.053 -25.537 1.00 87.19 393 ALA A CA 1
ATOM 2857 C C . ALA A 1 393 ? 10.545 -2.604 -24.263 1.00 87.19 393 ALA A C 1
ATOM 2859 O O . ALA A 1 393 ? 9.316 -2.686 -24.162 1.00 87.19 393 ALA A O 1
ATOM 2860 N N . LEU A 1 394 ? 11.371 -3.014 -23.303 1.00 89.62 394 LEU A N 1
ATOM 2861 C CA . LEU A 1 394 ? 11.005 -3.529 -21.985 1.00 89.62 394 LEU A CA 1
ATOM 2862 C C . LEU A 1 394 ? 10.918 -2.414 -20.948 1.00 89.62 394 LEU A C 1
ATOM 2864 O O . LEU A 1 394 ? 10.091 -2.492 -20.047 1.00 89.62 394 LEU A O 1
ATOM 2868 N N . SER A 1 395 ? 11.773 -1.403 -21.050 1.00 89.06 395 SER A N 1
ATOM 2869 C CA . SER A 1 395 ? 11.772 -0.220 -20.193 1.00 89.06 395 SER A CA 1
ATOM 2870 C C . SER A 1 395 ? 12.254 0.992 -20.979 1.00 89.06 395 SER A C 1
ATOM 2872 O O . SER A 1 395 ? 12.932 0.846 -22.003 1.00 89.06 395 SER A O 1
ATOM 2874 N N . PHE A 1 396 ? 11.897 2.169 -20.473 1.00 86.00 396 PHE A N 1
ATOM 2875 C CA . PHE A 1 396 ? 12.316 3.461 -20.992 1.00 86.00 396 PHE A CA 1
ATOM 2876 C C . PHE A 1 396 ? 12.967 4.250 -19.862 1.00 86.00 396 PHE A C 1
ATOM 2878 O O . PHE A 1 396 ? 12.383 4.331 -18.785 1.00 86.00 396 PHE A O 1
ATOM 2885 N N . SER A 1 397 ? 14.137 4.831 -20.118 1.00 85.75 397 SER A N 1
ATOM 2886 C CA . SER A 1 397 ? 14.806 5.733 -19.182 1.00 85.75 397 SER A CA 1
ATOM 2887 C C . SER A 1 397 ? 14.992 7.113 -19.764 1.00 85.75 397 SER A C 1
ATOM 2889 O O . SER A 1 397 ? 15.422 7.253 -20.907 1.00 85.75 397 SER A O 1
ATOM 2891 N N . ARG A 1 398 ? 14.702 8.140 -18.964 1.00 81.00 398 ARG A N 1
ATOM 2892 C CA . ARG A 1 398 ? 14.842 9.538 -19.374 1.00 81.00 398 ARG A CA 1
ATOM 2893 C C . ARG A 1 398 ? 16.120 10.149 -18.825 1.00 81.00 398 ARG A C 1
ATOM 2895 O O . ARG A 1 398 ? 16.411 10.060 -17.634 1.00 81.00 398 ARG A O 1
ATOM 2902 N N . ILE A 1 399 ? 16.835 10.842 -19.700 1.00 80.25 399 ILE A N 1
ATOM 2903 C CA . ILE A 1 399 ? 17.963 11.690 -19.336 1.00 80.25 399 ILE A CA 1
ATOM 2904 C C . ILE A 1 399 ? 17.546 13.142 -19.530 1.00 80.25 399 ILE A C 1
ATOM 2906 O O . ILE A 1 399 ? 17.259 13.582 -20.649 1.00 80.25 399 ILE A O 1
ATOM 2910 N N . ASP A 1 400 ? 17.515 13.882 -18.424 1.00 75.19 400 ASP A N 1
ATOM 2911 C CA . ASP A 1 400 ? 17.133 15.287 -18.431 1.00 75.19 400 ASP A CA 1
ATOM 2912 C C . ASP A 1 400 ? 18.303 16.155 -18.915 1.00 75.19 400 ASP A C 1
ATOM 2914 O O . ASP A 1 400 ? 19.382 16.148 -18.308 1.00 75.19 400 ASP A O 1
ATOM 2918 N N . PRO A 1 401 ? 18.103 16.988 -19.953 1.00 66.06 401 PRO A N 1
ATOM 2919 C CA . PRO A 1 401 ? 19.185 17.780 -20.525 1.00 66.06 401 PRO A CA 1
ATOM 2920 C C . PRO A 1 401 ? 19.728 18.821 -19.536 1.00 66.06 401 PRO A C 1
ATOM 2922 O O . PRO A 1 401 ? 20.883 19.214 -19.643 1.00 66.06 401 PRO A O 1
ATOM 2925 N N . ALA A 1 402 ? 18.949 19.256 -18.540 1.00 60.25 402 ALA A N 1
ATOM 2926 C CA . ALA A 1 402 ? 19.301 20.359 -17.639 1.00 60.25 402 ALA A CA 1
ATOM 2927 C C . ALA A 1 402 ? 20.373 20.031 -16.571 1.00 60.25 402 ALA A C 1
ATOM 2929 O O . ALA A 1 402 ? 20.773 20.922 -15.821 1.00 60.25 402 ALA A O 1
ATOM 2930 N N . GLY A 1 403 ? 20.829 18.776 -16.473 1.00 59.56 403 GLY A N 1
ATOM 2931 C CA . GLY A 1 403 ? 21.553 18.279 -15.296 1.00 59.56 403 GLY A CA 1
ATOM 2932 C C . GLY A 1 403 ? 23.083 18.340 -15.312 1.00 59.56 403 GLY A C 1
ATOM 2933 O O . GLY A 1 403 ? 23.664 18.194 -14.242 1.00 59.56 403 GLY A O 1
ATOM 2934 N N . GLY A 1 404 ? 23.734 18.536 -16.470 1.00 60.88 404 GLY A N 1
ATOM 2935 C CA . GLY A 1 404 ? 25.199 18.593 -16.625 1.00 60.88 404 GLY A CA 1
ATOM 2936 C C . GLY A 1 404 ? 25.993 17.765 -15.600 1.00 60.88 404 GLY A C 1
ATOM 2937 O O . GLY A 1 404 ? 26.693 18.340 -14.769 1.00 60.88 404 GLY A O 1
ATOM 2938 N N . GLY A 1 405 ? 25.862 16.435 -15.596 1.00 72.12 405 GLY A N 1
ATOM 2939 C CA . GLY A 1 405 ? 26.494 15.604 -14.571 1.00 72.12 405 GLY A CA 1
ATOM 2940 C C . GLY A 1 405 ? 26.186 14.116 -14.686 1.00 72.12 405 GLY A C 1
ATOM 2941 O O . GLY A 1 405 ? 25.421 13.683 -15.541 1.00 72.12 405 GLY A O 1
ATOM 2942 N N . THR A 1 406 ? 26.807 13.335 -13.804 1.00 78.12 406 THR A N 1
ATOM 2943 C CA . THR A 1 406 ? 26.535 11.905 -13.637 1.00 78.12 406 THR A CA 1
ATOM 2944 C C . THR A 1 406 ? 25.107 11.693 -13.137 1.00 78.12 406 THR A C 1
ATOM 2946 O O . THR A 1 406 ? 24.755 12.168 -12.058 1.00 78.12 406 THR A O 1
ATOM 2949 N N . GLN A 1 407 ? 24.310 10.945 -13.894 1.00 82.19 407 GLN A N 1
ATOM 2950 C CA . GLN A 1 407 ? 22.947 10.547 -13.555 1.00 82.19 407 GLN A CA 1
ATOM 2951 C C . GLN A 1 407 ? 22.885 9.025 -13.443 1.00 82.19 407 GLN A C 1
ATOM 2953 O O . GLN A 1 407 ? 23.409 8.312 -14.297 1.00 82.19 407 GLN A O 1
ATOM 2958 N N . SER A 1 408 ? 22.254 8.531 -12.380 1.00 84.00 408 SER A N 1
ATOM 2959 C CA . SER A 1 408 ? 21.874 7.123 -12.287 1.00 84.00 408 SER A CA 1
ATOM 2960 C C . SER A 1 408 ? 20.528 6.958 -12.975 1.00 84.00 408 SER A C 1
ATOM 2962 O O . SER A 1 408 ? 19.562 7.606 -12.578 1.00 84.00 408 SER A O 1
ATOM 2964 N N . LEU A 1 409 ? 20.478 6.109 -13.989 1.00 83.62 409 LEU A N 1
ATOM 2965 C CA . LEU A 1 409 ? 19.254 5.683 -14.648 1.00 83.62 409 LEU A CA 1
ATOM 2966 C C . LEU A 1 409 ? 18.851 4.343 -14.060 1.00 83.62 409 LEU A C 1
ATOM 2968 O O . LEU A 1 409 ? 19.687 3.451 -13.934 1.00 83.62 409 LEU A O 1
ATOM 2972 N N . SER A 1 410 ? 17.599 4.239 -13.644 1.00 82.12 410 SER A N 1
ATOM 2973 C CA . SER A 1 410 ? 17.001 3.017 -13.125 1.00 82.12 410 SER A CA 1
ATOM 2974 C C . SER A 1 410 ? 15.499 3.179 -13.279 1.00 82.12 410 SER A C 1
ATOM 2976 O O . SER A 1 410 ? 14.878 3.903 -12.502 1.00 82.12 410 SER A O 1
ATOM 2978 N N . ASP A 1 411 ? 14.935 2.534 -14.296 1.00 80.81 411 ASP A N 1
ATOM 2979 C CA . ASP A 1 411 ? 13.497 2.545 -14.540 1.00 80.81 411 ASP A CA 1
ATOM 2980 C C . ASP A 1 411 ? 12.941 1.148 -14.320 1.00 80.81 411 ASP A C 1
ATOM 2982 O O . ASP A 1 411 ? 13.086 0.261 -15.173 1.00 80.81 411 ASP A O 1
ATOM 2986 N N . PRO A 1 412 ? 12.342 0.913 -13.143 1.00 82.69 412 PRO A N 1
ATOM 2987 C CA . PRO A 1 412 ? 11.824 -0.392 -12.826 1.00 82.69 412 PRO A CA 1
ATOM 2988 C C . PRO A 1 412 ? 10.644 -0.725 -13.736 1.00 82.69 412 PRO A C 1
ATOM 2990 O O . PRO A 1 412 ? 9.661 0.007 -13.814 1.00 82.69 412 PRO A O 1
ATOM 2993 N N . SER A 1 413 ? 10.723 -1.882 -14.380 1.00 87.62 413 SER A N 1
ATOM 2994 C CA . SER A 1 413 ? 9.748 -2.331 -15.360 1.00 87.62 413 SER A CA 1
ATOM 2995 C C . SER A 1 413 ? 9.062 -3.622 -14.931 1.00 87.62 413 SER A C 1
ATOM 2997 O O . SER A 1 413 ? 9.705 -4.653 -14.709 1.00 87.62 413 SER A O 1
ATOM 2999 N N . ARG A 1 414 ? 7.724 -3.574 -14.889 1.00 86.81 414 ARG A N 1
ATOM 3000 C CA . ARG A 1 414 ? 6.870 -4.767 -14.783 1.00 86.81 414 ARG A CA 1
ATOM 3001 C C . ARG A 1 414 ? 6.937 -5.615 -16.050 1.00 86.81 414 ARG A C 1
ATOM 3003 O O . ARG A 1 414 ? 6.950 -6.833 -15.963 1.00 86.81 414 ARG A O 1
ATOM 3010 N N . LYS A 1 415 ? 7.057 -4.988 -17.225 1.00 89.81 415 LYS A N 1
ATOM 3011 C CA . LYS A 1 415 ? 7.203 -5.698 -18.506 1.00 89.81 415 LYS A CA 1
ATOM 3012 C C . LYS A 1 415 ? 8.467 -6.556 -18.527 1.00 89.81 415 LYS A C 1
ATOM 3014 O O . LYS A 1 415 ? 8.443 -7.678 -19.024 1.00 89.81 415 LYS A O 1
ATOM 3019 N N . MET A 1 416 ? 9.563 -6.040 -17.968 1.00 91.44 416 MET A N 1
ATOM 3020 C CA . MET A 1 416 ? 10.808 -6.791 -17.828 1.00 91.44 416 MET A CA 1
ATOM 3021 C C . MET A 1 416 ? 10.661 -7.930 -16.812 1.00 91.44 416 MET A C 1
ATOM 3023 O O . MET A 1 416 ? 11.100 -9.036 -17.108 1.00 91.44 416 MET A O 1
ATOM 3027 N N . ALA A 1 417 ? 10.003 -7.698 -15.669 1.00 91.94 417 ALA A N 1
ATOM 3028 C CA . ALA A 1 417 ? 9.701 -8.752 -14.697 1.00 91.94 417 ALA A CA 1
ATOM 3029 C C . ALA A 1 417 ? 8.865 -9.888 -15.318 1.00 91.94 417 ALA A C 1
ATOM 3031 O O . ALA A 1 417 ? 9.323 -11.028 -15.340 1.00 91.94 417 ALA A O 1
ATOM 3032 N N . ASP A 1 418 ? 7.715 -9.569 -15.922 1.00 88.94 418 ASP A N 1
ATOM 3033 C CA . ASP A 1 418 ? 6.806 -10.531 -16.565 1.00 88.94 418 ASP A CA 1
ATOM 3034 C C . ASP A 1 418 ? 7.505 -11.369 -17.648 1.00 88.94 418 ASP A C 1
ATOM 3036 O O . ASP A 1 418 ? 7.223 -12.557 -17.805 1.00 88.94 418 ASP A O 1
ATOM 3040 N N . MET A 1 419 ? 8.431 -10.759 -18.395 1.00 89.00 419 MET A N 1
ATOM 3041 C CA . MET A 1 419 ? 9.207 -11.451 -19.424 1.00 89.00 419 MET A CA 1
ATOM 3042 C C . MET A 1 419 ? 10.280 -12.371 -18.821 1.00 89.00 419 MET A C 1
ATOM 3044 O O . MET A 1 419 ? 10.458 -13.493 -19.294 1.00 89.00 419 MET A O 1
ATOM 3048 N N . LEU A 1 420 ? 10.970 -11.936 -17.762 1.00 88.50 420 LEU A N 1
ATOM 3049 C CA . LEU A 1 420 ? 12.063 -12.699 -17.154 1.00 88.50 420 LEU A CA 1
ATOM 3050 C C . LEU A 1 420 ? 11.593 -13.838 -16.246 1.00 88.50 420 LEU A C 1
ATOM 3052 O O . LEU A 1 420 ? 12.255 -14.876 -16.202 1.00 88.50 420 LEU A O 1
ATOM 3056 N N . THR A 1 421 ? 10.465 -13.694 -15.550 1.00 90.06 421 THR A N 1
ATOM 3057 C CA . THR A 1 421 ? 9.925 -14.716 -14.637 1.00 90.06 421 THR A CA 1
ATOM 3058 C C . THR A 1 421 ? 9.835 -16.118 -15.266 1.00 90.06 421 THR A C 1
ATOM 3060 O O . THR A 1 421 ? 10.426 -17.051 -14.707 1.00 90.06 421 THR A O 1
ATOM 3063 N N . PRO A 1 422 ? 9.186 -16.327 -16.433 1.00 86.62 422 PRO A N 1
ATOM 3064 C CA . PRO A 1 422 ? 9.103 -17.654 -17.040 1.00 86.62 422 PRO A CA 1
ATOM 3065 C C . PRO A 1 422 ? 10.456 -18.179 -17.543 1.00 86.62 422 PRO A C 1
ATOM 3067 O O . PRO A 1 422 ? 10.659 -19.394 -17.533 1.00 86.62 422 PRO A O 1
ATOM 3070 N N . GLU A 1 423 ? 11.381 -17.312 -17.974 1.00 84.12 423 GLU A N 1
ATOM 3071 C CA . GLU A 1 423 ? 12.732 -17.721 -18.395 1.00 84.12 423 GLU A CA 1
ATOM 3072 C C . GLU A 1 423 ? 13.545 -18.238 -17.201 1.00 84.12 423 GLU A C 1
ATOM 3074 O O . GLU A 1 423 ? 14.136 -19.321 -17.254 1.00 84.12 423 GLU A O 1
ATOM 3079 N N . LEU A 1 424 ? 13.531 -17.487 -16.097 1.00 85.94 424 LEU A N 1
ATOM 3080 C CA . LEU A 1 424 ? 14.236 -17.840 -14.868 1.00 85.94 424 LEU A CA 1
ATOM 3081 C C . LEU A 1 424 ? 13.676 -19.123 -14.237 1.00 85.94 424 LEU A C 1
ATOM 3083 O O . LEU A 1 424 ? 14.447 -19.925 -13.705 1.00 85.94 424 LEU A O 1
ATOM 3087 N N . ALA A 1 425 ? 12.365 -19.359 -14.355 1.00 85.62 425 ALA A N 1
ATOM 3088 C CA . ALA A 1 425 ? 11.705 -20.561 -13.849 1.00 85.62 425 ALA A CA 1
ATOM 3089 C C . ALA A 1 425 ? 12.061 -21.837 -14.637 1.00 85.62 425 ALA A C 1
ATOM 3091 O O . ALA A 1 425 ? 12.117 -22.924 -14.059 1.00 85.62 425 ALA A O 1
ATOM 3092 N N . GLN A 1 426 ? 12.325 -21.731 -15.945 1.00 78.81 426 GLN A N 1
ATOM 3093 C CA . GLN A 1 426 ? 12.615 -22.886 -16.810 1.00 78.81 426 GLN A CA 1
ATOM 3094 C C . GLN A 1 426 ? 14.038 -23.446 -16.639 1.00 78.81 426 GLN A C 1
ATOM 3096 O O . GLN A 1 426 ? 14.306 -24.575 -17.042 1.00 78.81 426 GLN A O 1
ATOM 3101 N N . GLY A 1 427 ? 14.954 -22.704 -16.007 1.00 65.19 427 GLY A N 1
ATOM 3102 C CA . GLY A 1 427 ? 16.269 -23.205 -15.586 1.00 65.19 427 GLY A CA 1
ATOM 3103 C C . GLY A 1 427 ? 17.269 -23.534 -16.708 1.00 65.19 427 GLY A C 1
ATOM 3104 O O . GLY A 1 427 ? 18.385 -23.955 -16.404 1.00 65.19 427 GLY A O 1
ATOM 3105 N N . GLU A 1 428 ? 16.919 -23.337 -17.984 1.00 57.12 428 GLU A N 1
ATOM 3106 C CA . GLU A 1 428 ? 17.750 -23.740 -19.134 1.00 57.12 428 GLU A CA 1
ATOM 3107 C C . GLU A 1 428 ? 18.953 -22.810 -19.374 1.00 57.12 428 GLU A C 1
ATOM 3109 O O . GLU A 1 428 ? 20.004 -23.250 -19.842 1.00 57.12 428 GLU A O 1
ATOM 3114 N N . SER A 1 429 ? 18.859 -21.547 -18.956 1.00 60.81 429 SER A N 1
ATOM 3115 C CA . SER A 1 429 ? 20.012 -20.669 -18.765 1.00 60.81 429 SER A CA 1
ATOM 3116 C C . SER A 1 429 ? 19.626 -19.524 -17.841 1.00 60.81 429 SER A C 1
ATOM 3118 O O . SER A 1 429 ? 18.797 -18.694 -18.198 1.00 60.81 429 SER A O 1
ATOM 3120 N N . ARG A 1 430 ? 20.274 -19.440 -16.678 1.00 83.12 430 ARG A N 1
ATOM 3121 C CA . ARG A 1 430 ? 20.202 -18.325 -15.717 1.00 83.12 430 ARG A CA 1
ATOM 3122 C C . ARG A 1 430 ? 20.830 -17.032 -16.258 1.00 83.12 430 ARG A C 1
ATOM 3124 O O . ARG A 1 430 ? 21.395 -16.253 -15.512 1.00 83.12 430 ARG A O 1
ATOM 3131 N N . ARG A 1 431 ? 20.816 -16.832 -17.572 1.00 89.62 431 ARG A N 1
ATOM 3132 C CA . ARG A 1 431 ? 21.477 -15.722 -18.241 1.00 89.62 431 ARG A CA 1
ATOM 3133 C C . ARG A 1 431 ? 20.448 -14.863 -18.943 1.00 89.62 431 ARG A C 1
ATOM 3135 O O . ARG A 1 431 ? 19.634 -15.379 -19.705 1.00 89.62 431 ARG A O 1
ATOM 3142 N N . VAL A 1 432 ? 20.543 -13.562 -18.732 1.00 91.75 432 VAL A N 1
ATOM 3143 C CA . VAL A 1 432 ? 19.721 -12.562 -19.409 1.00 91.75 432 VAL A CA 1
ATOM 3144 C C . VAL A 1 432 ? 20.643 -11.596 -20.118 1.00 91.75 432 VAL A C 1
ATOM 3146 O O . VAL A 1 432 ? 21.597 -11.103 -19.527 1.00 91.75 432 VAL A O 1
ATOM 3149 N N . SER A 1 433 ? 20.359 -11.321 -21.382 1.00 93.56 433 SER A N 1
ATOM 3150 C CA . SER A 1 433 ? 21.074 -10.346 -22.189 1.00 93.56 433 SER A CA 1
ATOM 3151 C C . SER A 1 433 ? 20.137 -9.240 -22.648 1.00 93.56 433 SER A C 1
ATOM 3153 O O . SER A 1 433 ? 19.069 -9.510 -23.201 1.00 93.56 433 SER A O 1
ATOM 3155 N N . LEU A 1 434 ? 20.560 -8.002 -22.423 1.00 95.00 434 LEU A N 1
ATOM 3156 C CA . LEU A 1 434 ? 19.810 -6.789 -22.717 1.00 95.00 434 LEU A CA 1
ATOM 3157 C C . LEU A 1 434 ? 20.599 -5.913 -23.691 1.00 95.00 434 LEU A C 1
ATOM 3159 O O . LEU A 1 434 ? 21.829 -5.918 -23.666 1.00 95.00 434 LEU A O 1
ATOM 3163 N N . SER A 1 435 ? 19.889 -5.162 -24.526 1.00 94.88 435 SER A N 1
ATOM 3164 C CA . SER A 1 435 ? 20.444 -4.078 -25.336 1.00 94.88 435 SER A CA 1
ATOM 3165 C C . SER A 1 435 ? 19.874 -2.749 -24.857 1.00 94.88 435 SER A C 1
ATOM 3167 O O . SER A 1 435 ? 18.663 -2.655 -24.661 1.00 94.88 435 SER A O 1
ATOM 3169 N N . SER A 1 436 ? 20.728 -1.743 -24.690 1.00 93.81 436 SER A N 1
ATOM 3170 C CA . SER A 1 436 ? 20.331 -0.351 -24.485 1.00 93.81 436 SER A CA 1
ATOM 3171 C C . SER A 1 436 ? 20.491 0.423 -25.791 1.00 93.81 436 SER A C 1
ATOM 3173 O O . SER A 1 436 ? 21.557 0.386 -26.418 1.00 93.81 436 SER A O 1
ATOM 3175 N N . ILE A 1 437 ? 19.443 1.145 -26.174 1.00 90.44 437 ILE A N 1
ATOM 3176 C CA . ILE A 1 437 ? 19.342 1.902 -27.426 1.00 90.44 437 ILE A CA 1
ATOM 3177 C C . ILE A 1 437 ? 18.897 3.326 -27.087 1.00 90.44 437 ILE A C 1
ATOM 3179 O O . ILE A 1 437 ? 18.008 3.502 -26.265 1.00 90.44 437 ILE A O 1
ATOM 3183 N N . SER A 1 438 ? 19.506 4.346 -27.693 1.00 88.06 438 SER A N 1
ATOM 3184 C CA . SER A 1 438 ? 19.077 5.743 -27.517 1.00 88.06 438 SER A CA 1
ATOM 3185 C C . SER A 1 438 ? 18.196 6.186 -28.681 1.00 88.06 438 SER A C 1
ATOM 3187 O O . SER A 1 438 ? 18.540 5.922 -29.832 1.00 88.06 438 SER A O 1
ATOM 3189 N N . ASN A 1 439 ? 17.113 6.905 -28.382 1.00 83.00 439 ASN A N 1
ATOM 3190 C CA . ASN A 1 439 ? 16.272 7.606 -29.362 1.00 83.00 439 ASN A CA 1
ATOM 3191 C C . ASN A 1 439 ? 16.568 9.118 -29.439 1.00 83.00 439 ASN A C 1
ATOM 3193 O O . ASN A 1 439 ? 15.958 9.827 -30.238 1.00 83.00 439 ASN A O 1
ATOM 3197 N N . GLY A 1 440 ? 17.482 9.621 -28.606 1.00 80.56 440 GLY A N 1
ATOM 3198 C CA . GLY A 1 440 ? 17.914 11.022 -28.574 1.00 80.56 440 GLY A CA 1
ATOM 3199 C C . GLY A 1 440 ? 19.432 11.147 -28.724 1.00 80.56 440 GLY A C 1
ATOM 3200 O O . GLY A 1 440 ? 20.062 10.201 -29.183 1.00 80.56 440 GLY A O 1
ATOM 3201 N N . PRO A 1 441 ? 20.046 12.283 -28.356 1.00 80.75 441 PRO A N 1
ATOM 3202 C CA . PRO A 1 441 ? 21.500 12.458 -28.364 1.00 80.75 441 PRO A CA 1
ATOM 3203 C C . PRO A 1 441 ? 22.301 11.267 -27.811 1.00 80.75 441 PRO A C 1
ATOM 3205 O O . PRO A 1 441 ? 21.807 10.449 -27.029 1.00 80.75 441 PRO A O 1
ATOM 3208 N N . ALA A 1 442 ? 23.567 11.158 -28.216 1.00 83.44 442 ALA A N 1
ATOM 3209 C CA . ALA A 1 442 ? 24.411 10.074 -27.733 1.00 83.44 442 ALA A CA 1
ATOM 3210 C C . ALA A 1 442 ? 24.686 10.196 -26.227 1.00 83.44 442 ALA A C 1
ATOM 3212 O O . ALA A 1 442 ? 24.889 11.291 -25.689 1.00 83.44 442 ALA A O 1
ATOM 3213 N N . VAL A 1 443 ? 24.768 9.045 -25.563 1.00 86.56 443 VAL A N 1
ATOM 3214 C CA . VAL A 1 443 ? 24.999 8.947 -24.119 1.00 86.56 443 VAL A CA 1
ATOM 3215 C C . VAL A 1 443 ? 26.110 7.949 -23.858 1.00 86.56 443 VAL A C 1
ATOM 3217 O O . VAL A 1 443 ? 26.110 6.840 -24.393 1.00 86.56 443 VAL A O 1
ATOM 3220 N N . VAL A 1 444 ? 27.054 8.341 -23.009 1.00 87.38 444 VAL A N 1
ATOM 3221 C CA . VAL A 1 444 ? 28.159 7.496 -22.565 1.00 87.38 444 VAL A CA 1
ATOM 3222 C C . VAL A 1 444 ? 27.888 7.056 -21.135 1.00 87.38 444 VAL A C 1
ATOM 3224 O O . VAL A 1 444 ? 27.642 7.894 -20.265 1.00 87.38 444 VAL A O 1
ATOM 3227 N N . PHE A 1 445 ? 28.004 5.759 -20.867 1.00 90.19 445 PHE A N 1
ATOM 3228 C CA . PHE A 1 445 ? 27.880 5.186 -19.530 1.00 90.19 445 PHE A CA 1
ATOM 3229 C C . PHE A 1 445 ? 29.199 4.577 -19.058 1.00 90.19 445 PHE A C 1
ATOM 3231 O O . PHE A 1 445 ? 30.099 4.243 -19.838 1.00 90.19 445 PHE A O 1
ATOM 3238 N N . TYR A 1 446 ? 29.319 4.418 -17.745 1.00 90.00 446 TYR A N 1
ATOM 3239 C CA . TYR A 1 446 ? 30.394 3.629 -17.158 1.00 90.00 446 TYR A CA 1
ATOM 3240 C C . TYR A 1 446 ? 30.274 2.150 -17.563 1.00 90.00 446 TYR A C 1
ATOM 3242 O O . TYR A 1 446 ? 29.186 1.580 -17.559 1.00 90.00 446 TYR A O 1
ATOM 3250 N N . SER A 1 447 ? 31.408 1.519 -17.887 1.00 90.81 447 SER A N 1
ATOM 3251 C CA . SER A 1 447 ? 31.465 0.076 -18.162 1.00 90.81 447 SER A CA 1
ATOM 3252 C C . SER A 1 447 ? 31.583 -0.754 -16.886 1.00 90.81 447 SER A C 1
ATOM 3254 O O . SER A 1 447 ? 31.968 -0.264 -15.819 1.00 90.81 447 SER A O 1
ATOM 3256 N N . ARG A 1 448 ? 31.401 -2.068 -17.018 1.00 89.69 448 ARG A N 1
ATOM 3257 C CA . ARG A 1 448 ? 31.716 -3.083 -16.003 1.00 89.69 448 ARG A CA 1
ATOM 3258 C C . ARG A 1 448 ? 33.177 -3.043 -15.543 1.00 89.69 448 ARG A C 1
ATOM 3260 O O . ARG A 1 448 ? 33.490 -3.503 -14.447 1.00 89.69 448 ARG A O 1
ATOM 3267 N N . GLY A 1 449 ? 34.081 -2.513 -16.373 1.00 86.38 449 GLY A N 1
ATOM 3268 C CA . GLY A 1 449 ? 35.517 -2.440 -16.100 1.00 86.38 449 GLY A CA 1
ATOM 3269 C C . GLY A 1 449 ? 35.905 -1.382 -15.064 1.00 86.38 449 GLY A C 1
ATOM 3270 O O . GLY A 1 449 ? 37.037 -1.390 -14.574 1.00 86.38 449 GLY A O 1
ATOM 3271 N N . VAL A 1 450 ? 34.989 -0.477 -14.699 1.00 89.31 450 VAL A N 1
ATOM 3272 C CA . VAL A 1 450 ? 35.266 0.567 -13.708 1.00 89.31 450 VAL A CA 1
ATOM 3273 C C . VAL A 1 450 ? 35.518 -0.037 -12.317 1.00 89.31 450 VAL A C 1
ATOM 3275 O O . VAL A 1 450 ? 34.909 -1.029 -11.900 1.00 89.31 450 VAL A O 1
ATOM 3278 N N . SER A 1 451 ? 36.458 0.553 -11.576 1.00 89.94 451 SER A N 1
ATOM 3279 C CA . SER A 1 451 ? 36.878 0.050 -10.262 1.00 89.94 451 SER A CA 1
ATOM 3280 C C . SER A 1 451 ? 35.819 0.233 -9.174 1.00 89.94 451 SER A C 1
ATOM 3282 O O . SER A 1 451 ? 35.783 -0.560 -8.235 1.00 89.94 451 SER A O 1
ATOM 3284 N N . ASN A 1 452 ? 34.964 1.252 -9.293 1.00 90.44 452 ASN A N 1
ATOM 3285 C CA . ASN A 1 452 ? 33.862 1.485 -8.367 1.00 90.44 452 ASN A CA 1
ATOM 3286 C C . ASN A 1 452 ? 32.638 0.643 -8.778 1.00 90.44 452 ASN A C 1
ATOM 3288 O O . ASN A 1 452 ? 32.012 0.970 -9.785 1.00 90.44 452 ASN A O 1
ATOM 3292 N N . PRO A 1 453 ? 32.247 -0.390 -8.011 1.00 89.38 453 PRO A N 1
ATOM 3293 C CA . PRO A 1 453 ? 31.130 -1.259 -8.377 1.00 89.38 453 PRO A CA 1
ATOM 3294 C C . PRO A 1 453 ? 29.784 -0.526 -8.458 1.00 89.38 453 PRO A C 1
ATOM 3296 O O . PRO A 1 453 ? 28.927 -0.934 -9.226 1.00 89.38 453 PRO A O 1
ATOM 3299 N N . MET A 1 454 ? 29.602 0.590 -7.740 1.00 88.81 454 MET A N 1
ATOM 3300 C CA . MET A 1 454 ? 28.358 1.373 -7.807 1.00 88.81 454 MET A CA 1
ATOM 3301 C C . MET A 1 454 ? 28.156 2.108 -9.137 1.00 88.81 454 MET A C 1
ATOM 3303 O O . MET A 1 454 ? 27.064 2.595 -9.390 1.00 88.81 454 MET A O 1
ATOM 3307 N N . LEU A 1 455 ? 29.205 2.234 -9.956 1.00 90.25 455 LEU A N 1
ATOM 3308 C CA . LEU A 1 455 ? 29.125 2.866 -11.274 1.00 90.25 455 LEU A CA 1
ATOM 3309 C C . LEU A 1 455 ? 28.917 1.844 -12.395 1.00 90.25 455 LEU A C 1
ATOM 3311 O O . LEU A 1 455 ? 28.752 2.236 -13.541 1.00 90.25 455 LEU A O 1
ATOM 3315 N N . ARG A 1 456 ? 28.980 0.544 -12.102 1.00 93.12 456 ARG A N 1
ATOM 3316 C CA . ARG A 1 456 ? 28.852 -0.493 -13.129 1.00 93.12 456 ARG A CA 1
ATOM 3317 C C . ARG A 1 456 ? 27.402 -0.609 -13.600 1.00 93.12 456 ARG A C 1
ATOM 3319 O O . ARG A 1 456 ? 26.501 -0.304 -12.824 1.00 93.12 456 ARG A O 1
ATOM 3326 N N . PRO A 1 457 ? 27.175 -1.103 -14.828 1.00 94.19 457 PRO A N 1
ATOM 3327 C CA . PRO A 1 457 ? 25.854 -1.543 -15.246 1.00 94.19 457 PRO A CA 1
ATOM 3328 C C . PRO A 1 457 ? 25.402 -2.727 -14.379 1.00 94.19 457 PRO A C 1
ATOM 3330 O O . PRO A 1 457 ? 26.137 -3.715 -14.233 1.00 94.19 457 PRO A O 1
ATOM 3333 N N . ARG A 1 458 ? 24.205 -2.625 -13.797 1.00 95.88 458 ARG A N 1
ATOM 3334 C CA . ARG A 1 458 ? 23.639 -3.628 -12.881 1.00 95.88 458 ARG A CA 1
ATOM 3335 C C . ARG A 1 458 ? 22.196 -3.933 -13.237 1.00 95.88 458 ARG A C 1
ATOM 3337 O O . ARG A 1 458 ? 21.486 -3.071 -13.730 1.00 95.88 458 ARG A O 1
ATOM 3344 N N . LEU A 1 459 ? 21.758 -5.148 -12.958 1.00 95.81 459 LEU A N 1
ATOM 3345 C CA . LEU A 1 459 ? 20.355 -5.530 -13.012 1.00 95.81 459 LEU A CA 1
ATOM 3346 C C . LEU A 1 459 ? 19.829 -5.606 -11.576 1.00 95.81 459 LEU A C 1
ATOM 3348 O O . LEU A 1 459 ? 20.352 -6.387 -10.783 1.00 95.81 459 LEU A O 1
ATOM 3352 N N . ASP A 1 460 ? 18.838 -4.784 -11.242 1.00 95.38 460 ASP A N 1
ATOM 3353 C CA . ASP A 1 460 ? 18.139 -4.790 -9.952 1.00 95.38 460 ASP A CA 1
ATOM 3354 C C . ASP A 1 460 ? 16.822 -5.561 -10.095 1.00 95.38 460 ASP A C 1
ATOM 3356 O O . ASP A 1 460 ? 15.922 -5.133 -10.820 1.00 95.38 460 ASP A O 1
ATOM 3360 N N . LEU A 1 461 ? 16.722 -6.718 -9.436 1.00 94.81 461 LEU A N 1
ATOM 3361 C CA . LEU A 1 461 ? 15.508 -7.530 -9.369 1.00 94.81 461 LEU A CA 1
ATOM 3362 C C . LEU A 1 461 ? 14.834 -7.295 -8.019 1.00 94.81 461 LEU A C 1
ATOM 3364 O O . LEU A 1 461 ? 15.415 -7.618 -6.983 1.00 94.81 461 LEU A O 1
ATOM 3368 N N . ARG A 1 462 ? 13.600 -6.784 -8.029 1.00 94.25 462 ARG A N 1
ATOM 3369 C CA . ARG A 1 462 ? 12.833 -6.489 -6.814 1.00 94.25 462 ARG A CA 1
ATOM 3370 C C . ARG A 1 462 ? 11.757 -7.528 -6.560 1.00 94.25 462 ARG A C 1
ATOM 3372 O O . ARG A 1 462 ? 10.906 -7.772 -7.420 1.00 94.25 462 ARG A O 1
ATOM 3379 N N . PHE A 1 463 ? 11.771 -8.079 -5.353 1.00 93.00 463 PHE A N 1
ATOM 3380 C CA . PHE A 1 463 ? 10.859 -9.117 -4.886 1.00 93.00 463 PHE A CA 1
ATOM 3381 C C . PHE A 1 463 ? 9.977 -8.596 -3.758 1.00 93.00 463 PHE A C 1
ATOM 3383 O O . PHE A 1 463 ? 10.461 -7.864 -2.898 1.00 93.00 463 PHE A O 1
ATOM 3390 N N . LEU A 1 464 ? 8.705 -8.996 -3.749 1.00 91.75 464 LEU A N 1
ATOM 3391 C CA . LEU A 1 464 ? 7.810 -8.769 -2.615 1.00 91.75 464 LEU A CA 1
ATOM 3392 C C . LEU A 1 464 ? 7.973 -9.891 -1.582 1.00 91.75 464 LEU A C 1
ATOM 3394 O O . LEU A 1 464 ? 7.678 -11.042 -1.871 1.00 91.75 464 LEU A O 1
ATOM 3398 N N . THR A 1 465 ? 8.434 -9.573 -0.378 1.00 91.00 465 THR A N 1
ATOM 3399 C CA . THR A 1 465 ? 8.717 -10.565 0.675 1.00 91.00 465 THR A CA 1
ATOM 3400 C C . THR A 1 465 ? 7.605 -10.717 1.709 1.00 91.00 465 THR A C 1
ATOM 3402 O O . THR A 1 465 ? 7.631 -11.664 2.494 1.00 91.00 465 THR A O 1
ATOM 3405 N N . CYS A 1 466 ? 6.626 -9.814 1.700 1.00 92.06 466 CYS A N 1
ATOM 3406 C CA . CYS A 1 466 ? 5.408 -9.924 2.497 1.00 92.06 466 CYS A CA 1
ATOM 3407 C C . CYS A 1 466 ? 4.380 -10.840 1.826 1.00 92.06 466 CYS A C 1
ATOM 3409 O O . CYS A 1 466 ? 4.370 -10.989 0.598 1.00 92.06 466 CYS A O 1
ATOM 3411 N N . ASP A 1 467 ? 3.466 -11.389 2.626 1.00 94.06 467 ASP A N 1
ATOM 3412 C CA . ASP A 1 467 ? 2.309 -12.104 2.105 1.00 94.06 467 ASP A CA 1
ATOM 3413 C C . ASP A 1 467 ? 1.394 -11.123 1.350 1.00 94.06 467 ASP A C 1
ATOM 3415 O O . ASP A 1 467 ? 1.025 -10.055 1.850 1.00 94.06 467 ASP A O 1
ATOM 3419 N N . HIS A 1 468 ? 1.085 -11.444 0.091 1.00 93.81 468 HIS A N 1
ATOM 3420 C CA . HIS A 1 468 ? 0.368 -10.528 -0.787 1.00 93.81 468 HIS A CA 1
ATOM 3421 C C . HIS A 1 468 ? -0.422 -11.238 -1.892 1.00 93.81 468 HIS A C 1
ATOM 3423 O O . HIS A 1 468 ? -0.122 -12.362 -2.290 1.00 93.81 468 HIS A O 1
ATOM 3429 N N . ILE A 1 469 ? -1.415 -10.533 -2.440 1.00 94.81 469 ILE A N 1
ATOM 3430 C CA . ILE A 1 469 ? -2.047 -10.852 -3.727 1.00 94.81 469 ILE A CA 1
ATOM 3431 C C . ILE A 1 469 ? -1.966 -9.651 -4.679 1.00 94.81 469 ILE A C 1
ATOM 3433 O O . ILE A 1 469 ? -1.840 -8.504 -4.248 1.00 94.81 469 ILE A O 1
ATOM 3437 N N . ARG A 1 470 ? -2.046 -9.916 -5.989 1.00 93.12 470 ARG A N 1
ATOM 3438 C CA . ARG A 1 470 ? -2.070 -8.900 -7.062 1.00 93.12 470 ARG A CA 1
ATOM 3439 C C . ARG A 1 470 ? -3.140 -9.213 -8.116 1.00 93.12 470 ARG A C 1
ATOM 3441 O O . ARG A 1 470 ? -2.792 -9.525 -9.256 1.00 93.12 470 ARG A O 1
ATOM 3448 N N . PRO A 1 471 ? -4.434 -9.220 -7.761 1.00 95.31 471 PRO A N 1
ATOM 3449 C CA . PRO A 1 471 ? -5.493 -9.410 -8.741 1.00 95.31 471 PRO A CA 1
ATOM 3450 C C . PRO A 1 471 ? -5.466 -8.326 -9.828 1.00 95.31 471 PRO A C 1
ATOM 3452 O O . PRO A 1 471 ? -5.418 -7.126 -9.545 1.00 95.31 471 PRO A O 1
ATOM 3455 N N . ALA A 1 472 ? -5.558 -8.775 -11.079 1.00 94.94 472 ALA A N 1
ATOM 3456 C CA . ALA A 1 472 ? -6.053 -7.955 -12.176 1.00 94.94 472 ALA A CA 1
ATOM 3457 C C . ALA A 1 472 ? -7.578 -7.766 -12.024 1.00 94.94 472 ALA A C 1
ATOM 3459 O O . ALA A 1 472 ? -8.241 -8.603 -11.396 1.00 94.94 472 ALA A O 1
ATOM 3460 N N . PRO A 1 473 ? -8.166 -6.701 -12.591 1.00 95.88 473 PRO A N 1
ATOM 3461 C CA . PRO A 1 473 ? -9.607 -6.503 -12.552 1.00 95.88 473 PRO A CA 1
ATOM 3462 C C . PRO A 1 473 ? -10.340 -7.624 -13.303 1.00 95.88 473 PRO A C 1
ATOM 3464 O O . PRO A 1 473 ? -10.003 -7.982 -14.433 1.00 95.88 473 PRO A O 1
ATOM 3467 N N . VAL A 1 474 ? -11.398 -8.152 -12.688 1.00 95.50 474 VAL A N 1
ATOM 3468 C CA . VAL A 1 474 ? -12.309 -9.131 -13.301 1.00 95.50 474 VAL A CA 1
ATOM 3469 C C . VAL A 1 474 ? -13.310 -8.473 -14.258 1.00 95.50 474 VAL A C 1
ATOM 3471 O O . VAL A 1 474 ? -13.894 -9.157 -15.095 1.00 95.50 474 VAL A O 1
ATOM 3474 N N . ALA A 1 475 ? -13.498 -7.154 -14.149 1.00 94.31 475 ALA A N 1
ATOM 3475 C CA . ALA A 1 475 ? -14.257 -6.323 -15.081 1.00 94.31 475 ALA A CA 1
ATOM 3476 C C . ALA A 1 475 ? -13.710 -4.887 -15.083 1.00 94.31 475 ALA A C 1
ATOM 3478 O O . ALA A 1 475 ? -13.302 -4.383 -14.034 1.00 94.31 475 ALA A O 1
ATOM 3479 N N . SER A 1 476 ? -13.718 -4.228 -16.241 1.00 94.50 476 SER A N 1
ATOM 3480 C CA . SER A 1 476 ? -13.278 -2.842 -16.396 1.00 94.50 476 SER A CA 1
ATOM 3481 C C . SER A 1 476 ? -14.091 -2.122 -17.474 1.00 94.50 476 SER A C 1
ATOM 3483 O O . SER A 1 476 ? -14.253 -2.661 -18.563 1.00 94.50 476 SER A O 1
ATOM 3485 N N . ALA A 1 477 ? -14.589 -0.916 -17.210 1.00 94.38 477 ALA A N 1
ATOM 3486 C CA . ALA A 1 477 ? -15.380 -0.174 -18.193 1.00 94.38 477 ALA A CA 1
ATOM 3487 C C . ALA A 1 477 ? -15.253 1.340 -18.024 1.00 94.38 477 ALA A C 1
ATOM 3489 O O . ALA A 1 477 ? -15.138 1.828 -16.903 1.00 94.38 477 ALA A O 1
ATOM 3490 N N . SER A 1 478 ? -15.366 2.070 -19.132 1.00 94.25 478 SER A N 1
ATOM 3491 C CA . SER A 1 478 ? -15.631 3.510 -19.128 1.00 94.25 478 SER A CA 1
ATOM 3492 C C . SER A 1 478 ? -17.084 3.790 -19.472 1.00 94.25 478 SER A C 1
ATOM 3494 O O . SER A 1 478 ? -17.724 3.053 -20.222 1.00 94.25 478 SER A O 1
ATOM 3496 N N . VAL A 1 479 ? -17.612 4.877 -18.927 1.00 94.38 479 VAL A N 1
ATOM 3497 C CA . VAL A 1 479 ? -18.969 5.349 -19.201 1.00 94.38 479 VAL A CA 1
ATOM 3498 C C . VAL A 1 479 ? -18.939 6.830 -19.522 1.00 94.38 479 VAL A C 1
ATOM 3500 O O . VAL A 1 479 ? -18.196 7.580 -18.896 1.00 94.38 479 VAL A O 1
ATOM 3503 N N . SER A 1 480 ? -19.781 7.257 -20.466 1.00 93.81 480 SER A N 1
ATOM 3504 C CA . SER A 1 480 ? -19.819 8.645 -20.923 1.00 93.81 480 SER A CA 1
ATOM 3505 C C . SER A 1 480 ? -21.165 9.303 -20.687 1.00 93.81 480 SER A C 1
ATOM 3507 O O . SER A 1 480 ? -22.196 8.853 -21.186 1.00 93.81 480 SER A O 1
ATOM 3509 N N . ARG A 1 481 ? -21.156 10.449 -20.013 1.00 94.50 481 ARG A N 1
ATOM 3510 C CA . ARG A 1 481 ? -22.320 11.319 -19.842 1.00 94.50 481 ARG A CA 1
ATOM 3511 C C . ARG A 1 481 ? -22.836 11.885 -21.158 1.00 94.50 481 ARG A C 1
ATOM 3513 O O . ARG A 1 481 ? -24.023 12.195 -21.266 1.00 94.50 481 ARG A O 1
ATOM 3520 N N . LEU A 1 482 ? -21.948 12.066 -22.137 1.00 93.56 482 LEU A N 1
ATOM 3521 C CA . LEU A 1 482 ? -22.310 12.575 -23.461 1.00 93.56 482 LEU A CA 1
ATOM 3522 C C . LEU A 1 482 ? -23.042 11.518 -24.292 1.00 93.56 482 LEU A C 1
ATOM 3524 O O . LEU A 1 482 ? -23.852 11.864 -25.153 1.00 93.56 482 LEU A O 1
ATOM 3528 N N . GLU A 1 483 ? -22.810 10.242 -23.989 1.00 93.50 483 GLU A N 1
ATOM 3529 C CA . GLU A 1 483 ? -23.413 9.098 -24.664 1.00 93.50 483 GLU A CA 1
ATOM 3530 C C . GLU A 1 483 ? -24.044 8.131 -23.645 1.00 93.50 483 GLU A C 1
ATOM 3532 O O . GLU A 1 483 ? -23.624 6.982 -23.516 1.00 93.50 483 GLU A O 1
ATOM 3537 N N . PRO A 1 484 ? -25.085 8.560 -22.906 1.00 94.88 484 PRO A N 1
ATOM 3538 C CA . PRO A 1 484 ? -25.423 7.938 -21.628 1.00 94.88 484 PRO A CA 1
ATOM 3539 C C . PRO A 1 484 ? -26.024 6.524 -21.709 1.00 94.88 484 PRO A C 1
ATOM 3541 O O . PRO A 1 484 ? -26.020 5.775 -20.728 1.00 94.88 484 PRO A O 1
ATOM 3544 N N . ALA A 1 485 ? -26.494 6.144 -22.897 1.00 94.56 485 ALA A N 1
ATOM 3545 C CA . ALA A 1 485 ? -27.033 4.823 -23.207 1.00 94.56 485 ALA A CA 1
ATOM 3546 C C . ALA A 1 485 ? -26.068 3.948 -24.032 1.00 94.56 485 ALA A C 1
ATOM 3548 O O . ALA A 1 485 ? -26.451 2.846 -24.424 1.00 94.56 485 ALA A O 1
ATOM 3549 N N . GLN A 1 486 ? -24.861 4.433 -24.350 1.00 91.06 486 GLN A N 1
ATOM 3550 C CA . GLN A 1 486 ? -23.858 3.643 -25.062 1.00 91.06 486 GLN A CA 1
ATOM 3551 C C . GLN A 1 486 ? -22.990 2.863 -24.074 1.00 91.06 486 GLN A C 1
ATOM 3553 O O . GLN A 1 486 ? -22.607 3.364 -23.018 1.00 91.06 486 GLN A O 1
ATOM 3558 N N . THR A 1 487 ? -22.697 1.620 -24.440 1.00 88.56 487 THR A N 1
ATOM 3559 C CA . THR A 1 487 ? -21.691 0.778 -23.792 1.00 88.56 487 THR A CA 1
ATOM 3560 C C . THR A 1 487 ? -20.352 1.014 -24.476 1.00 88.56 487 THR A C 1
ATOM 3562 O O . THR A 1 487 ? -20.299 1.015 -25.709 1.00 88.56 487 THR A O 1
ATOM 3565 N N . TYR A 1 488 ? -19.278 1.146 -23.705 1.00 81.56 488 TYR A N 1
ATOM 3566 C CA . TYR A 1 488 ? -17.931 1.166 -24.269 1.00 81.56 488 TYR A CA 1
ATOM 3567 C C . TYR A 1 488 ? -17.442 -0.250 -24.557 1.00 81.56 488 TYR A C 1
ATOM 3569 O O . TYR A 1 488 ? -17.787 -1.201 -23.854 1.00 81.56 488 TYR A O 1
ATOM 3577 N N . THR A 1 489 ? -16.658 -0.393 -25.624 1.00 73.94 489 THR A N 1
ATOM 3578 C CA . THR A 1 489 ? -16.130 -1.699 -26.021 1.00 73.94 489 THR A CA 1
ATOM 3579 C C . THR A 1 489 ? -14.860 -1.989 -25.217 1.00 73.94 489 THR A C 1
ATOM 3581 O O . THR A 1 489 ? -13.946 -1.163 -25.238 1.00 73.94 489 THR A O 1
ATOM 3584 N N . PRO A 1 490 ? -14.749 -3.152 -24.549 1.00 70.69 490 PRO A N 1
ATOM 3585 C CA . PRO A 1 490 ? -13.484 -3.583 -23.958 1.00 70.69 490 PRO A CA 1
ATOM 3586 C C . PRO A 1 490 ? -12.362 -3.597 -25.009 1.00 70.69 490 PRO A C 1
ATOM 3588 O O . PRO A 1 490 ? -12.585 -4.027 -26.144 1.00 70.69 490 PRO A O 1
ATOM 3591 N N . GLY A 1 491 ? -11.162 -3.154 -24.642 1.00 72.38 491 GLY A N 1
ATOM 3592 C CA . GLY A 1 491 ? -10.006 -3.034 -25.537 1.00 72.38 491 GLY A CA 1
ATOM 3593 C C . GLY A 1 491 ? -9.746 -1.641 -26.085 1.00 72.38 491 GLY A C 1
ATOM 3594 O O . GLY A 1 491 ? -8.707 -1.426 -26.702 1.00 72.38 491 GLY A O 1
ATOM 3595 N N . GLU A 1 492 ? -10.637 -0.686 -25.831 1.00 81.62 492 GLU A N 1
ATOM 3596 C CA . GLU A 1 492 ? -10.384 0.726 -26.122 1.00 81.62 492 GLU A CA 1
ATOM 3597 C C . GLU A 1 492 ? -9.703 1.447 -24.950 1.00 81.62 492 GLU A C 1
ATOM 3599 O O . GLU A 1 492 ? -9.474 2.644 -25.043 1.00 81.62 492 GLU A O 1
ATOM 3604 N N . GLY A 1 493 ? -9.364 0.762 -23.855 1.00 88.50 493 GLY A N 1
ATOM 3605 C CA . GLY A 1 493 ? -8.822 1.407 -22.660 1.00 88.50 493 GLY A CA 1
ATOM 3606 C C . GLY A 1 493 ? -9.890 2.136 -21.835 1.00 88.50 493 GLY A C 1
ATOM 3607 O O . GLY A 1 493 ? -11.071 2.184 -22.176 1.00 88.50 493 GLY A O 1
ATOM 3608 N N . LEU A 1 494 ? -9.459 2.693 -20.709 1.00 94.38 494 LEU A N 1
ATOM 3609 C CA . LEU A 1 494 ? -10.285 3.377 -19.723 1.00 94.38 494 LEU A CA 1
ATOM 3610 C C . LEU A 1 494 ? -10.159 4.882 -19.908 1.00 94.38 494 LEU A C 1
ATOM 3612 O O . LEU A 1 494 ? -9.207 5.494 -19.429 1.00 94.38 494 LEU A O 1
ATOM 3616 N N . LEU A 1 495 ? -11.120 5.473 -20.605 1.00 93.06 495 LEU A N 1
ATOM 3617 C CA . LEU A 1 495 ? -11.241 6.916 -20.732 1.00 93.06 495 LEU A CA 1
ATOM 3618 C C . LEU A 1 495 ? -11.796 7.528 -19.440 1.00 93.06 495 LEU A C 1
ATOM 3620 O O . LEU A 1 495 ? -12.880 7.149 -18.987 1.00 93.06 495 LEU A O 1
ATOM 3624 N N . VAL A 1 496 ? -11.069 8.503 -18.901 1.00 94.31 496 VAL A N 1
ATOM 3625 C CA . VAL A 1 496 ? -11.475 9.365 -17.788 1.00 94.31 496 VAL A CA 1
ATOM 3626 C C . VAL A 1 496 ? -11.237 10.805 -18.233 1.00 94.31 496 VAL A C 1
ATOM 3628 O O . VAL A 1 496 ? -10.109 11.163 -18.547 1.00 94.31 496 VAL A O 1
ATOM 3631 N N . ASP A 1 497 ? -12.293 11.611 -18.324 1.00 91.44 497 ASP A N 1
ATOM 3632 C CA . ASP A 1 497 ? -12.241 12.956 -18.923 1.00 91.44 497 ASP A CA 1
ATOM 3633 C C . ASP A 1 497 ? -13.272 13.866 -18.257 1.00 91.44 497 ASP A C 1
ATOM 3635 O O . ASP A 1 497 ? -14.482 13.680 -18.443 1.00 91.44 497 ASP A O 1
ATOM 3639 N N . GLY A 1 498 ? -12.766 14.822 -17.478 1.00 87.62 498 GLY A N 1
ATOM 3640 C CA . GLY A 1 498 ? -13.505 15.809 -16.701 1.00 87.62 498 GLY A CA 1
ATOM 3641 C C . GLY A 1 498 ? -14.785 15.262 -16.070 1.00 87.62 498 GLY A C 1
ATOM 3642 O O . GLY A 1 498 ? -14.819 14.179 -15.488 1.00 87.62 498 GLY A O 1
ATOM 3643 N N . ASP A 1 499 ? -15.884 15.996 -16.247 1.00 83.88 499 ASP A N 1
ATOM 3644 C CA . ASP A 1 499 ? -17.224 15.593 -15.807 1.00 83.88 499 ASP A CA 1
ATOM 3645 C C . ASP A 1 499 ? -17.975 14.701 -16.820 1.00 83.88 499 ASP A C 1
ATOM 3647 O O . ASP A 1 499 ? -19.190 14.476 -16.692 1.00 83.88 499 ASP A O 1
ATOM 3651 N N . ARG A 1 500 ? -17.273 14.229 -17.860 1.00 90.94 500 ARG A N 1
ATOM 3652 C CA . ARG A 1 500 ? -17.855 13.533 -19.013 1.00 90.94 500 ARG A CA 1
ATOM 3653 C C . ARG A 1 500 ? -17.679 12.035 -18.933 1.00 90.94 500 ARG A C 1
ATOM 3655 O O . ARG A 1 500 ? -18.631 11.332 -19.263 1.00 90.94 500 ARG A O 1
ATOM 3662 N N . ASN A 1 501 ? -16.494 11.559 -18.563 1.00 93.50 501 ASN A N 1
ATOM 3663 C CA . ASN A 1 501 ? -16.167 10.141 -18.580 1.00 93.50 501 ASN A CA 1
ATOM 3664 C C . ASN A 1 501 ? -15.612 9.688 -17.229 1.00 93.50 501 ASN A C 1
ATOM 3666 O O . ASN A 1 501 ? -14.696 10.302 -16.688 1.00 93.50 501 ASN A O 1
ATOM 3670 N N . GLU A 1 502 ? -16.165 8.591 -16.721 1.00 94.44 502 GLU A N 1
ATOM 3671 C CA . GLU A 1 502 ? -15.725 7.902 -15.504 1.00 94.44 502 GLU A CA 1
ATOM 3672 C C . GLU A 1 502 ? -15.281 6.485 -15.892 1.00 94.44 502 GLU A C 1
ATOM 3674 O O . GLU A 1 502 ? -15.859 5.888 -16.808 1.00 94.44 502 GLU A O 1
ATOM 3679 N N . ALA A 1 503 ? -14.300 5.925 -15.182 1.00 95.00 503 ALA A N 1
ATOM 3680 C CA . ALA A 1 503 ? -13.889 4.532 -15.348 1.00 95.00 503 ALA A CA 1
ATOM 3681 C C . ALA A 1 503 ? -14.171 3.713 -14.086 1.00 95.00 503 ALA A C 1
ATOM 3683 O O . ALA A 1 503 ? -14.077 4.217 -12.972 1.00 95.00 503 ALA A O 1
ATOM 3684 N N . PHE A 1 504 ? -14.495 2.437 -14.267 1.00 95.50 504 PHE A N 1
ATOM 3685 C CA . PHE A 1 504 ? -14.822 1.490 -13.208 1.00 95.50 504 PHE A CA 1
ATOM 3686 C C . PHE A 1 504 ? -13.943 0.252 -13.334 1.00 95.50 504 PHE A C 1
ATOM 3688 O O . PHE A 1 504 ? -13.789 -0.305 -14.422 1.00 95.50 504 PHE A O 1
ATOM 3695 N N . LEU A 1 505 ? -13.405 -0.200 -12.207 1.00 96.19 505 LEU A N 1
ATOM 3696 C CA . LEU A 1 505 ? -12.607 -1.410 -12.077 1.00 96.19 505 LEU A CA 1
ATOM 3697 C C . LEU A 1 505 ? -13.186 -2.275 -10.977 1.00 96.19 505 LEU A C 1
ATOM 3699 O O . LEU A 1 505 ? -13.335 -1.814 -9.851 1.00 96.19 505 LEU A O 1
ATOM 3703 N N . ARG A 1 506 ? -13.470 -3.538 -11.282 1.00 96.06 506 ARG A N 1
ATOM 3704 C CA . ARG A 1 506 ? -13.897 -4.510 -10.278 1.00 96.06 506 ARG A CA 1
ATOM 3705 C C . ARG A 1 506 ? -12.821 -5.549 -10.051 1.00 96.06 506 ARG A C 1
ATOM 3707 O O . ARG A 1 506 ? -12.381 -6.187 -11.005 1.00 96.06 506 ARG A O 1
ATOM 3714 N N . PHE A 1 507 ? -12.471 -5.773 -8.793 1.00 97.25 507 PHE A N 1
ATOM 3715 C CA . PHE A 1 507 ? -11.506 -6.779 -8.366 1.00 97.25 507 PHE A CA 1
ATOM 3716 C C . PHE A 1 507 ? -12.190 -7.858 -7.534 1.00 97.25 507 PHE A C 1
ATOM 3718 O O . PHE A 1 507 ? -13.116 -7.577 -6.775 1.00 97.25 507 PHE A O 1
ATOM 3725 N N . GLU A 1 508 ? -11.701 -9.086 -7.677 1.00 96.75 508 GLU A N 1
ATOM 3726 C CA . GLU A 1 508 ? -12.045 -10.204 -6.805 1.00 96.75 508 GLU A CA 1
ATOM 3727 C C . GLU A 1 508 ? -10.837 -10.522 -5.917 1.00 96.75 508 GLU A C 1
ATOM 3729 O O . GLU A 1 508 ? -9.727 -10.758 -6.399 1.00 96.75 508 GLU A O 1
ATOM 3734 N N . LEU A 1 509 ? -11.055 -10.487 -4.607 1.00 96.44 509 LEU A N 1
ATOM 3735 C CA . LEU A 1 509 ? -10.038 -10.541 -3.570 1.00 96.44 509 LEU A CA 1
ATOM 3736 C C . LEU A 1 509 ? -10.073 -11.909 -2.897 1.00 96.44 509 LEU A C 1
ATOM 3738 O O . LEU A 1 509 ? -10.936 -12.208 -2.076 1.00 96.44 509 LEU A O 1
ATOM 3742 N N . GLN A 1 510 ? -9.100 -12.746 -3.239 1.00 93.88 510 GLN A N 1
ATOM 3743 C CA . GLN A 1 510 ? -8.948 -14.083 -2.672 1.00 93.88 510 GLN A CA 1
ATOM 3744 C C . GLN A 1 510 ? -7.926 -14.042 -1.529 1.00 93.88 510 GLN A C 1
ATOM 3746 O O . GLN A 1 510 ? -6.787 -14.482 -1.680 1.00 93.88 510 GLN A O 1
ATOM 3751 N N . ILE A 1 511 ? -8.327 -13.462 -0.395 1.00 94.75 511 ILE A N 1
ATOM 3752 C CA . ILE A 1 511 ? -7.493 -13.349 0.810 1.00 94.75 511 ILE A CA 1
ATOM 3753 C C . ILE A 1 511 ? -7.644 -14.614 1.677 1.00 94.75 511 ILE A C 1
ATOM 3755 O O . ILE A 1 511 ? -8.771 -15.086 1.871 1.00 94.75 511 ILE A O 1
ATOM 3759 N N . PRO A 1 512 ? -6.551 -15.193 2.215 1.00 94.38 512 PRO A N 1
ATOM 3760 C CA . PRO A 1 512 ? -6.639 -16.332 3.126 1.00 94.38 512 PRO A CA 1
ATOM 3761 C C . PRO A 1 512 ? -7.526 -16.051 4.349 1.00 94.38 512 PRO A C 1
ATOM 3763 O O . PRO A 1 512 ? -7.469 -14.985 4.957 1.00 94.38 512 PRO A O 1
ATOM 3766 N N . SER A 1 513 ? -8.336 -17.036 4.748 1.00 91.50 513 SER A N 1
ATOM 3767 C CA . SER A 1 513 ? -9.223 -16.898 5.910 1.00 91.50 513 SER A CA 1
ATOM 3768 C C . SER A 1 513 ? -8.431 -16.596 7.184 1.00 91.50 513 SER A C 1
ATOM 3770 O O . SER A 1 513 ? -7.555 -17.371 7.565 1.00 91.50 513 SER A O 1
ATOM 3772 N N . GLY A 1 514 ? -8.822 -15.533 7.889 1.00 89.56 514 GLY A N 1
ATOM 3773 C CA . GLY A 1 514 ? -8.184 -15.094 9.132 1.00 89.56 514 GLY A CA 1
ATOM 3774 C C . GLY A 1 514 ? -6.956 -14.203 8.936 1.00 89.56 514 GLY A C 1
ATOM 3775 O O . GLY A 1 514 ? -6.381 -13.798 9.941 1.00 89.56 514 GLY A O 1
ATOM 3776 N N . ALA A 1 515 ? -6.574 -13.900 7.691 1.00 94.12 515 ALA A N 1
ATOM 3777 C CA . ALA A 1 515 ? -5.528 -12.925 7.417 1.00 94.12 515 ALA A CA 1
ATOM 3778 C C . ALA A 1 515 ? -6.011 -11.497 7.706 1.00 94.12 515 ALA A C 1
ATOM 3780 O O . ALA A 1 515 ? -7.185 -11.172 7.498 1.00 94.12 515 ALA A O 1
ATOM 3781 N N . THR A 1 516 ? -5.094 -10.645 8.154 1.00 92.00 516 THR A N 1
ATOM 3782 C CA . THR A 1 516 ? -5.362 -9.225 8.411 1.00 92.00 516 THR A CA 1
ATOM 3783 C C . THR A 1 516 ? -4.781 -8.391 7.282 1.00 92.00 516 THR A C 1
ATOM 3785 O O . THR A 1 516 ? -3.590 -8.466 7.014 1.00 92.00 516 THR A O 1
ATOM 3788 N N . ILE A 1 517 ? -5.614 -7.600 6.603 1.00 95.44 517 ILE A N 1
ATOM 3789 C CA . ILE A 1 517 ? -5.169 -6.711 5.519 1.00 95.44 517 ILE A CA 1
ATOM 3790 C C . ILE A 1 517 ? -4.512 -5.478 6.129 1.00 95.44 517 ILE A C 1
ATOM 3792 O O . ILE A 1 517 ? -5.156 -4.746 6.888 1.00 95.44 517 ILE A O 1
ATOM 3796 N N . THR A 1 518 ? -3.256 -5.240 5.766 1.00 94.12 518 THR A N 1
ATOM 3797 C CA . THR A 1 518 ? -2.425 -4.188 6.361 1.00 94.12 518 THR A CA 1
ATOM 3798 C C . THR A 1 518 ? -2.099 -3.055 5.390 1.00 94.12 518 THR A C 1
ATOM 3800 O O . THR A 1 518 ? -1.835 -1.940 5.837 1.00 94.12 518 THR A O 1
ATOM 3803 N N . ASN A 1 519 ? -2.154 -3.296 4.074 1.00 95.81 519 ASN A N 1
ATOM 3804 C CA . ASN A 1 519 ? -1.942 -2.272 3.047 1.00 95.81 519 ASN A CA 1
ATOM 3805 C C . ASN A 1 519 ? -2.601 -2.671 1.714 1.00 95.81 519 ASN A C 1
ATOM 3807 O O . ASN A 1 519 ? -2.607 -3.847 1.336 1.00 95.81 519 ASN A O 1
ATOM 3811 N N . ALA A 1 520 ? -3.130 -1.686 0.989 1.00 96.69 520 ALA A N 1
ATOM 3812 C CA . ALA A 1 520 ? -3.567 -1.841 -0.390 1.00 96.69 520 ALA A CA 1
ATOM 3813 C C . ALA A 1 520 ? -3.018 -0.728 -1.293 1.00 96.69 520 ALA A C 1
ATOM 3815 O O . ALA A 1 520 ? -2.986 0.445 -0.920 1.00 96.69 520 ALA A O 1
ATOM 3816 N N . ARG A 1 521 ? -2.654 -1.100 -2.525 1.00 96.06 521 ARG A N 1
ATOM 3817 C CA . ARG A 1 521 ? -2.209 -0.180 -3.573 1.00 96.06 521 ARG A CA 1
ATOM 3818 C C . ARG A 1 521 ? -2.861 -0.500 -4.907 1.00 96.06 521 ARG A C 1
ATOM 3820 O O . ARG A 1 521 ? -2.674 -1.594 -5.437 1.00 96.06 521 ARG A O 1
ATOM 3827 N N . LEU A 1 522 ? -3.545 0.476 -5.492 1.00 97.88 522 LEU A N 1
ATOM 3828 C CA . LEU A 1 522 ? -3.997 0.418 -6.880 1.00 97.88 522 LEU A CA 1
ATOM 3829 C C . LEU A 1 522 ? -2.884 0.928 -7.798 1.00 97.88 522 LEU A C 1
ATOM 3831 O O . LEU A 1 522 ? -2.375 2.025 -7.595 1.00 97.88 522 LEU A O 1
ATOM 3835 N N . GLU A 1 523 ? -2.527 0.164 -8.824 1.00 95.38 523 GLU A N 1
ATOM 3836 C CA . GLU A 1 523 ? -1.620 0.581 -9.890 1.00 95.38 523 GLU A CA 1
ATOM 3837 C C . GLU A 1 523 ? -2.380 0.719 -11.212 1.00 95.38 523 GLU A C 1
ATOM 3839 O O . GLU A 1 523 ? -3.105 -0.192 -11.615 1.00 95.38 523 GLU A O 1
ATOM 3844 N N . LEU A 1 524 ? -2.190 1.850 -11.893 1.00 95.56 524 LEU A N 1
ATOM 3845 C CA . LEU A 1 524 ? -2.785 2.158 -13.195 1.00 95.56 524 LEU A CA 1
ATOM 3846 C C . LEU A 1 524 ? -1.677 2.538 -14.169 1.00 95.56 524 LEU A C 1
ATOM 3848 O O . LEU A 1 524 ? -0.796 3.318 -13.818 1.00 95.56 524 LEU A O 1
ATOM 3852 N N . THR A 1 525 ? -1.731 2.021 -15.394 1.00 92.50 525 THR A N 1
ATOM 3853 C CA . THR A 1 525 ? -0.801 2.417 -16.458 1.00 92.50 525 THR A CA 1
ATOM 3854 C C . THR A 1 525 ? -1.544 3.257 -17.480 1.00 92.50 525 THR A C 1
ATOM 3856 O O . THR A 1 525 ? -2.611 2.871 -17.955 1.00 92.50 525 THR A O 1
ATOM 3859 N N . THR A 1 526 ? -0.987 4.415 -17.794 1.00 91.88 526 THR A N 1
ATOM 3860 C CA . THR A 1 526 ? -1.511 5.337 -18.804 1.00 91.88 526 THR A CA 1
ATOM 3861 C C . THR A 1 526 ? -1.262 4.797 -20.209 1.00 91.88 526 THR A C 1
ATOM 3863 O O . THR A 1 526 ? -0.197 4.252 -20.486 1.00 91.88 526 THR A O 1
ATOM 3866 N N . ASP A 1 527 ? -2.254 4.932 -21.082 1.00 88.56 527 ASP A N 1
ATOM 3867 C CA . ASP A 1 527 ? -2.160 4.625 -22.513 1.00 88.56 527 ASP A CA 1
ATOM 3868 C C . ASP A 1 527 ? -1.901 5.914 -23.305 1.00 88.56 527 ASP A C 1
ATOM 3870 O O . ASP A 1 527 ? -0.905 6.037 -24.013 1.00 88.56 527 ASP A O 1
ATOM 3874 N N . GLU A 1 528 ? -2.744 6.929 -23.093 1.00 84.12 528 GLU A N 1
ATOM 3875 C CA . GLU A 1 528 ? -2.609 8.255 -23.700 1.00 84.12 528 GLU A CA 1
ATOM 3876 C C . GLU A 1 528 ? -3.149 9.355 -22.769 1.00 84.12 528 GLU A C 1
ATOM 3878 O O . GLU A 1 528 ? -3.962 9.100 -21.880 1.00 84.12 528 GLU A O 1
ATOM 3883 N N . MET A 1 529 ? -2.728 10.601 -22.990 1.00 80.25 529 MET A N 1
ATOM 3884 C CA . MET A 1 529 ? -3.329 11.787 -22.371 1.00 80.25 529 MET A CA 1
ATOM 3885 C C . MET A 1 529 ? -3.668 12.840 -23.415 1.00 80.25 529 MET A C 1
ATOM 3887 O O . MET A 1 529 ? -3.047 12.911 -24.473 1.00 80.25 529 MET A O 1
ATOM 3891 N N . SER A 1 530 ? -4.644 13.689 -23.100 1.00 69.38 530 SER A N 1
ATOM 3892 C CA . SER A 1 530 ? -4.889 14.899 -23.882 1.00 69.38 530 SER A CA 1
ATOM 3893 C C . SER A 1 530 ? -3.896 15.996 -23.483 1.00 69.38 530 SER A C 1
ATOM 3895 O O . SER A 1 530 ? -3.832 16.385 -22.319 1.00 69.38 530 SER A O 1
ATOM 3897 N N . ASP A 1 531 ? -3.137 16.494 -24.464 1.00 59.28 531 ASP A N 1
ATOM 3898 C CA . ASP A 1 531 ? -2.031 17.458 -24.334 1.00 59.28 531 ASP A CA 1
ATOM 3899 C C . ASP A 1 531 ? -2.456 18.878 -23.892 1.00 59.28 531 ASP A C 1
ATOM 3901 O O . ASP A 1 531 ? -2.238 19.864 -24.601 1.00 59.28 531 ASP A O 1
ATOM 3905 N N . GLU A 1 532 ? -3.031 19.039 -22.701 1.00 63.44 532 GLU A N 1
ATOM 3906 C CA . GLU A 1 532 ? -3.324 20.379 -22.161 1.00 63.44 532 GLU A CA 1
ATOM 3907 C C . GLU A 1 532 ? -2.101 21.046 -21.503 1.00 63.44 532 GLU A C 1
ATOM 3909 O O . GLU A 1 532 ? -2.156 22.196 -21.062 1.00 63.44 532 GLU A O 1
ATOM 3914 N N . GLY A 1 533 ? -0.954 20.354 -21.470 1.00 64.38 533 GLY A N 1
ATOM 3915 C CA . GLY A 1 533 ? 0.328 20.891 -20.999 1.00 64.38 533 GLY A CA 1
ATOM 3916 C C . GLY A 1 533 ? 0.362 21.268 -19.513 1.00 64.38 533 GLY A C 1
ATOM 3917 O O . GLY A 1 533 ? 1.342 21.862 -19.064 1.00 64.38 533 GLY A O 1
ATOM 3918 N N . GLN A 1 534 ? -0.689 20.957 -18.753 1.00 75.94 534 GLN A N 1
ATOM 3919 C CA . GLN A 1 534 ? -0.758 21.099 -17.301 1.00 75.94 534 GLN A CA 1
ATOM 3920 C C . GLN A 1 534 ? -0.899 19.718 -16.649 1.00 75.94 534 GLN A C 1
ATOM 3922 O O . GLN A 1 534 ? -1.545 18.842 -17.231 1.00 75.94 534 GLN A O 1
ATOM 3927 N N . PRO A 1 535 ? -0.323 19.513 -15.451 1.00 84.00 535 PRO A N 1
ATOM 3928 C CA . PRO A 1 535 ? -0.569 18.303 -14.683 1.00 84.00 535 PRO A CA 1
ATOM 3929 C C . PRO A 1 535 ? -2.070 18.091 -14.454 1.00 84.00 535 PRO A C 1
ATOM 3931 O O . PRO A 1 535 ? -2.777 19.025 -14.076 1.00 84.00 535 PRO A O 1
ATOM 3934 N N . SER A 1 536 ? -2.540 16.872 -14.703 1.00 89.12 536 SER A N 1
ATOM 3935 C CA . SER A 1 536 ? -3.948 16.474 -14.602 1.00 89.12 536 SER A CA 1
ATOM 3936 C C . SER A 1 536 ? -4.172 15.659 -13.334 1.00 89.12 536 SER A C 1
ATOM 3938 O O . SER A 1 536 ? -3.397 14.746 -13.053 1.00 89.12 536 SER A O 1
ATOM 3940 N N . GLU A 1 537 ? -5.205 15.988 -12.561 1.00 93.00 537 GLU A N 1
ATOM 3941 C CA . GLU A 1 537 ? -5.512 15.337 -11.284 1.00 93.00 537 GLU A CA 1
ATOM 3942 C C . GLU A 1 537 ? -6.692 14.366 -11.412 1.00 93.00 537 GLU A C 1
ATOM 3944 O O . GLU A 1 537 ? -7.677 14.642 -12.099 1.00 93.00 537 GLU A O 1
ATOM 3949 N N . PHE A 1 538 ? -6.579 13.223 -10.738 1.00 94.94 538 PHE A N 1
ATOM 3950 C CA . PHE A 1 538 ? -7.569 12.153 -10.737 1.00 94.94 538 PHE A CA 1
ATOM 3951 C C . PHE A 1 538 ? -7.797 11.655 -9.314 1.00 94.94 538 PHE A C 1
ATOM 3953 O O . PHE A 1 538 ? -6.866 11.600 -8.504 1.00 94.94 538 PHE A O 1
ATOM 3960 N N . ILE A 1 539 ? -9.028 11.239 -9.038 1.00 95.81 539 ILE A N 1
ATOM 3961 C CA . ILE A 1 539 ? -9.435 10.638 -7.770 1.00 95.81 539 ILE A CA 1
ATOM 3962 C C . ILE A 1 539 ? -9.846 9.183 -7.971 1.00 95.81 539 ILE A C 1
ATOM 3964 O O . ILE A 1 539 ? -10.327 8.787 -9.037 1.00 95.81 539 ILE A O 1
ATOM 3968 N N . VAL A 1 540 ? -9.668 8.401 -6.914 1.00 97.31 540 VAL A N 1
ATOM 3969 C CA . VAL A 1 540 ? -10.164 7.034 -6.786 1.00 97.31 540 VAL A CA 1
ATOM 3970 C C . VAL A 1 540 ? -11.157 7.004 -5.638 1.00 97.31 540 VAL A C 1
ATOM 3972 O O . VAL A 1 540 ? -10.839 7.460 -4.541 1.00 97.31 540 VAL A O 1
ATOM 3975 N N . ASP A 1 541 ? -12.342 6.452 -5.868 1.00 95.38 541 ASP A N 1
ATOM 3976 C CA . ASP A 1 541 ? -13.347 6.229 -4.831 1.00 95.38 541 ASP A CA 1
ATOM 3977 C C . ASP A 1 541 ? -14.076 4.885 -4.988 1.00 95.38 541 ASP A C 1
ATOM 3979 O O . ASP A 1 541 ? -13.834 4.125 -5.930 1.00 95.38 541 ASP A O 1
ATOM 3983 N N . THR A 1 542 ? -14.929 4.543 -4.018 1.00 90.38 542 THR A N 1
ATOM 3984 C CA . THR A 1 542 ? -15.753 3.327 -4.065 1.00 90.38 542 THR A CA 1
ATOM 3985 C C . THR A 1 542 ? -17.107 3.573 -4.716 1.00 90.38 542 THR A C 1
ATOM 3987 O O . THR A 1 542 ? -17.659 4.682 -4.729 1.00 90.38 542 THR A O 1
ATOM 3990 N N . SER A 1 543 ? -17.694 2.487 -5.209 1.00 87.25 543 SER A N 1
ATOM 3991 C CA . SER A 1 543 ? -19.088 2.468 -5.627 1.00 87.25 543 SER A CA 1
ATOM 3992 C C . SER A 1 543 ? -20.026 1.884 -4.562 1.00 87.25 543 SER A C 1
ATOM 3994 O O . SER A 1 543 ? -19.596 1.186 -3.648 1.00 87.25 543 SER A O 1
ATOM 3996 N N . THR A 1 544 ? -21.326 2.180 -4.650 1.00 83.25 544 THR A N 1
ATOM 3997 C CA . THR A 1 544 ? -22.367 1.575 -3.806 1.00 83.25 544 THR A CA 1
ATOM 3998 C C . THR A 1 544 ? -22.682 0.127 -4.182 1.00 83.25 544 THR A C 1
ATOM 4000 O O . THR A 1 544 ? -23.351 -0.556 -3.411 1.00 83.25 544 THR A O 1
ATOM 4003 N N . GLU A 1 545 ? -22.280 -0.331 -5.373 1.00 84.50 545 GLU A N 1
ATOM 4004 C CA . GLU A 1 545 ? -22.612 -1.664 -5.881 1.00 84.50 545 GLU A CA 1
ATOM 4005 C C . GLU A 1 545 ? -21.428 -2.325 -6.592 1.00 84.50 545 GLU A C 1
ATOM 4007 O O . GLU A 1 545 ? -20.836 -1.757 -7.510 1.00 84.50 545 GLU A O 1
ATOM 4012 N N . ASP A 1 546 ? -21.161 -3.585 -6.242 1.00 83.38 546 ASP A N 1
ATOM 4013 C CA . ASP A 1 546 ? -20.108 -4.388 -6.877 1.00 83.38 546 ASP A CA 1
ATOM 4014 C C . ASP A 1 546 ? -20.616 -5.292 -8.008 1.00 83.38 546 ASP A C 1
ATOM 4016 O O . ASP A 1 546 ? -19.847 -5.930 -8.732 1.00 83.38 546 ASP A O 1
ATOM 4020 N N . ALA A 1 547 ? -21.932 -5.353 -8.198 1.00 83.12 547 ALA A N 1
ATOM 4021 C CA . ALA A 1 547 ? -22.585 -6.256 -9.136 1.00 83.12 547 ALA A CA 1
ATOM 4022 C C . ALA A 1 547 ? -23.033 -5.532 -10.417 1.00 83.12 547 ALA A C 1
ATOM 4024 O O . ALA A 1 547 ? -24.223 -5.366 -10.664 1.00 83.12 547 ALA A O 1
ATOM 4025 N N . TRP A 1 548 ? -22.079 -5.146 -11.266 1.00 92.06 548 TRP A N 1
ATOM 4026 C CA . TRP A 1 548 ? -22.346 -4.621 -12.612 1.00 92.06 548 TRP A CA 1
ATOM 4027 C C . TRP A 1 548 ? -21.841 -5.561 -13.720 1.00 92.06 548 TRP A C 1
ATOM 4029 O O . TRP A 1 548 ? -20.909 -6.349 -13.523 1.00 92.06 548 TRP A O 1
ATOM 4039 N N . ASP A 1 549 ? -22.487 -5.515 -14.884 1.00 90.94 549 ASP A N 1
ATOM 4040 C CA . ASP A 1 549 ? -22.082 -6.269 -16.075 1.00 90.94 549 ASP A CA 1
ATOM 4041 C C . ASP A 1 549 ? -21.241 -5.370 -16.985 1.00 90.94 549 ASP A C 1
ATOM 4043 O O . ASP A 1 549 ? -21.714 -4.339 -17.463 1.00 90.94 549 ASP A O 1
ATOM 4047 N N . GLU A 1 550 ? -19.997 -5.775 -17.227 1.00 91.69 550 GLU A N 1
ATOM 4048 C CA . GLU A 1 550 ? -19.040 -5.064 -18.078 1.00 91.69 550 GLU A CA 1
ATOM 4049 C C . GLU A 1 550 ? -19.571 -4.822 -19.491 1.00 91.69 550 GLU A C 1
ATOM 4051 O O . GLU A 1 550 ? -19.321 -3.771 -20.070 1.00 91.69 550 GLU A O 1
ATOM 4056 N N . ALA A 1 551 ? -20.348 -5.761 -20.034 1.00 90.19 551 ALA A N 1
ATOM 4057 C CA . ALA A 1 551 ? -20.873 -5.660 -21.391 1.00 90.19 551 ALA A CA 1
ATOM 4058 C C . ALA A 1 551 ? -22.144 -4.799 -21.496 1.00 90.19 551 ALA A C 1
ATOM 4060 O O . ALA A 1 551 ? -22.601 -4.528 -22.607 1.00 90.19 551 ALA A O 1
ATOM 4061 N N . ALA A 1 552 ? -22.745 -4.414 -20.366 1.00 92.50 552 ALA A N 1
ATOM 4062 C CA . ALA A 1 552 ? -24.034 -3.723 -20.329 1.00 92.50 552 ALA A CA 1
ATOM 4063 C C . ALA A 1 552 ? -24.008 -2.395 -19.564 1.00 92.50 552 ALA A C 1
ATOM 4065 O O . ALA A 1 552 ? -24.991 -1.657 -19.624 1.00 92.50 552 ALA A O 1
ATOM 4066 N N . ILE A 1 553 ? -22.926 -2.087 -18.846 1.00 93.62 553 ILE A N 1
ATOM 4067 C CA . ILE A 1 553 ? -22.794 -0.837 -18.105 1.00 93.62 553 ILE A CA 1
ATOM 4068 C C . ILE A 1 553 ? -22.798 0.363 -19.064 1.00 93.62 553 ILE A C 1
ATOM 4070 O O . ILE A 1 553 ? -22.037 0.431 -20.028 1.00 93.62 553 ILE A O 1
ATOM 4074 N N . THR A 1 554 ? -23.680 1.320 -18.793 1.00 95.19 554 THR A N 1
ATOM 4075 C CA . THR A 1 554 ? -23.724 2.631 -19.446 1.00 95.19 554 THR A CA 1
ATOM 4076 C C . THR A 1 554 ? -23.693 3.717 -18.378 1.00 95.19 554 THR A C 1
ATOM 4078 O O . THR A 1 554 ? -23.782 3.427 -17.185 1.00 95.19 554 THR A O 1
ATOM 4081 N N . TRP A 1 555 ? -23.618 4.988 -18.771 1.00 94.75 555 TRP A N 1
ATOM 4082 C CA . TRP A 1 555 ? -23.732 6.086 -17.808 1.00 94.75 555 TRP A CA 1
ATOM 4083 C C . TRP A 1 555 ? -25.022 6.010 -16.981 1.00 94.75 555 TRP A C 1
ATOM 4085 O O . TRP A 1 555 ? -24.987 6.226 -15.773 1.00 94.75 555 TRP A O 1
ATOM 4095 N N . ASP A 1 556 ? -26.149 5.690 -17.622 1.00 94.00 556 ASP A N 1
ATOM 4096 C CA . ASP A 1 556 ? -27.464 5.622 -16.975 1.00 94.00 556 ASP A CA 1
ATOM 4097 C C . ASP A 1 556 ? -27.617 4.427 -16.020 1.00 94.00 556 ASP A C 1
ATOM 4099 O O . ASP A 1 556 ? -28.449 4.475 -15.115 1.00 94.00 556 ASP A O 1
ATOM 4103 N N . THR A 1 557 ? -26.837 3.358 -16.212 1.00 93.69 557 THR A N 1
ATOM 4104 C CA . THR A 1 557 ? -26.907 2.133 -15.396 1.00 93.69 557 THR A CA 1
ATOM 4105 C C . THR A 1 557 ? -25.677 1.918 -14.522 1.00 93.69 557 THR A C 1
ATOM 4107 O O . THR A 1 557 ? -25.548 0.851 -13.921 1.00 93.69 557 THR A O 1
ATOM 4110 N N . ARG A 1 558 ? -24.739 2.872 -14.496 1.00 92.69 558 ARG A N 1
ATOM 4111 C CA . ARG A 1 558 ? -23.507 2.720 -13.727 1.00 92.69 558 ARG A CA 1
ATOM 4112 C C . ARG A 1 558 ? -23.809 2.669 -12.228 1.00 92.69 558 ARG A C 1
ATOM 4114 O O . ARG A 1 558 ? -24.718 3.369 -11.770 1.00 92.69 558 ARG A O 1
ATOM 4121 N N . PRO A 1 559 ? -23.027 1.899 -11.465 1.00 91.44 559 PRO A N 1
ATOM 4122 C CA . PRO A 1 559 ? -23.063 1.951 -10.015 1.00 91.44 559 PRO A CA 1
ATOM 4123 C C . PRO A 1 559 ? -22.885 3.387 -9.498 1.00 91.44 559 PRO A C 1
ATOM 4125 O O . PRO A 1 559 ? -22.048 4.141 -10.003 1.00 91.44 559 PRO A O 1
ATOM 4128 N N . ALA A 1 560 ? -23.675 3.794 -8.501 1.00 88.56 560 ALA A N 1
ATOM 4129 C CA . ALA A 1 560 ? -23.541 5.133 -7.938 1.00 88.56 560 ALA A CA 1
ATOM 4130 C C . ALA A 1 560 ? -22.210 5.251 -7.183 1.00 88.56 560 ALA A C 1
ATOM 4132 O O . ALA A 1 560 ? -21.754 4.306 -6.538 1.00 88.56 560 ALA A O 1
ATOM 4133 N N . ALA A 1 561 ? -21.573 6.413 -7.261 1.00 83.44 561 ALA A N 1
ATOM 4134 C CA . ALA A 1 561 ? -20.381 6.680 -6.472 1.00 83.44 561 ALA A CA 1
ATOM 4135 C C . ALA A 1 561 ? -20.751 6.980 -5.021 1.00 83.44 561 ALA A C 1
ATOM 4137 O O . ALA A 1 561 ? -21.718 7.705 -4.765 1.00 83.44 561 ALA A O 1
ATOM 4138 N N . GLN A 1 562 ? -19.953 6.474 -4.080 1.00 82.06 562 GLN A N 1
ATOM 4139 C CA . GLN A 1 562 ? -20.065 6.890 -2.682 1.00 82.06 562 GLN A CA 1
ATOM 4140 C C . GLN A 1 562 ? -19.497 8.303 -2.471 1.00 82.06 562 GLN A C 1
ATOM 4142 O O . GLN A 1 562 ? -19.917 8.993 -1.545 1.00 82.06 562 GLN A O 1
ATOM 4147 N N . ASN A 1 563 ? -18.619 8.768 -3.374 1.00 76.81 563 ASN A N 1
ATOM 4148 C CA . ASN A 1 563 ? -17.896 10.045 -3.292 1.00 76.81 563 ASN A CA 1
ATOM 4149 C C . ASN A 1 563 ? -17.060 10.191 -2.008 1.00 76.81 563 ASN A C 1
ATOM 4151 O O . ASN A 1 563 ? -16.786 11.305 -1.562 1.00 76.81 563 ASN A O 1
ATOM 4155 N N . THR A 1 564 ? -16.656 9.064 -1.425 1.00 85.44 564 THR A N 1
ATOM 4156 C CA . THR A 1 564 ? -15.626 9.004 -0.390 1.00 85.44 564 THR A CA 1
ATOM 4157 C C . THR A 1 564 ? -14.298 8.794 -1.097 1.00 85.44 564 THR A C 1
ATOM 4159 O O . THR A 1 564 ? -14.033 7.702 -1.596 1.00 85.44 564 THR A O 1
ATOM 4162 N N . GLU A 1 565 ? -13.490 9.846 -1.189 1.00 94.69 565 GLU A N 1
ATOM 4163 C CA . GLU A 1 565 ? -12.165 9.762 -1.800 1.00 94.69 565 GLU A CA 1
ATOM 4164 C C . GLU A 1 565 ? -11.308 8.736 -1.051 1.00 94.69 565 GLU A C 1
ATOM 4166 O O . GLU A 1 565 ? -11.042 8.885 0.139 1.00 94.69 565 GLU A O 1
ATOM 4171 N N . LEU A 1 566 ? -10.881 7.695 -1.762 1.00 96.50 566 LEU A N 1
ATOM 4172 C CA . LEU A 1 566 ? -9.915 6.719 -1.270 1.00 96.50 566 LEU A CA 1
ATOM 4173 C C . LEU A 1 566 ? -8.490 7.177 -1.546 1.00 96.50 566 LEU A C 1
ATOM 4175 O O . LEU A 1 566 ? -7.575 6.809 -0.824 1.00 96.50 566 LEU A O 1
ATOM 4179 N N . GLY A 1 567 ? -8.272 7.962 -2.594 1.00 96.50 567 GLY A N 1
ATOM 4180 C CA . GLY A 1 567 ? -6.977 8.556 -2.873 1.00 96.50 567 GLY A CA 1
ATOM 4181 C C . GLY A 1 567 ? -6.982 9.378 -4.148 1.00 96.50 567 GLY A C 1
ATOM 4182 O O . GLY A 1 567 ? -7.955 9.395 -4.902 1.00 96.50 567 GLY A O 1
ATOM 4183 N N . ARG A 1 568 ? -5.856 10.043 -4.396 1.00 95.88 568 ARG A N 1
ATOM 4184 C CA . ARG A 1 568 ? -5.653 10.918 -5.549 1.00 95.88 568 ARG A CA 1
ATOM 4185 C C . ARG A 1 568 ? -4.270 10.751 -6.140 1.00 95.88 568 ARG A C 1
ATOM 4187 O O . ARG A 1 568 ? -3.325 10.380 -5.443 1.00 95.88 568 ARG A O 1
ATOM 4194 N N . PHE A 1 569 ? -4.151 11.059 -7.421 1.00 95.19 569 PHE A N 1
ATOM 4195 C CA . PHE A 1 569 ? -2.876 11.082 -8.120 1.00 95.19 569 PHE A CA 1
ATOM 4196 C C . PHE A 1 569 ? -2.878 12.138 -9.224 1.00 95.19 569 PHE A C 1
ATOM 4198 O O . PHE A 1 569 ? -3.923 12.613 -9.667 1.00 95.19 569 PHE A O 1
ATOM 4205 N N . THR A 1 570 ? -1.680 12.503 -9.671 1.00 92.31 570 THR A N 1
ATOM 4206 C CA . THR A 1 570 ? -1.473 13.492 -10.728 1.00 92.31 570 THR A CA 1
ATOM 4207 C C . THR A 1 570 ? -0.653 12.871 -11.846 1.00 92.31 570 THR A C 1
ATOM 4209 O O . THR A 1 570 ? 0.328 12.179 -11.576 1.00 92.31 570 THR A O 1
ATOM 4212 N N . LEU A 1 571 ? -1.037 13.146 -13.088 1.00 89.06 571 LEU A N 1
ATOM 4213 C CA . LEU A 1 571 ? -0.271 12.80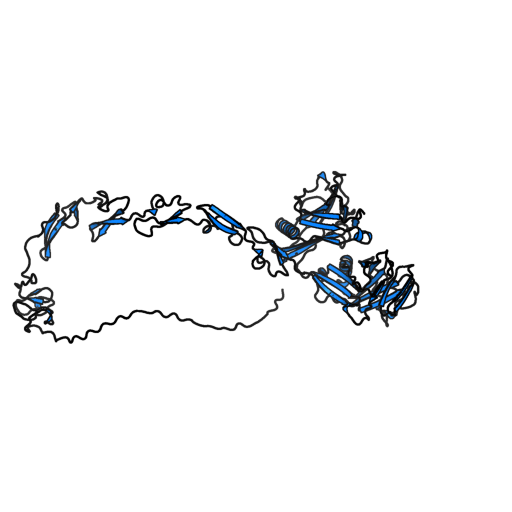7 -14.281 1.00 89.06 571 LEU A CA 1
ATOM 4214 C C . LEU A 1 571 ? 0.375 14.058 -14.863 1.00 89.06 571 LEU A C 1
ATOM 4216 O O . LEU A 1 571 ? -0.266 15.106 -14.955 1.00 89.06 571 LEU A O 1
ATOM 4220 N N . ASP A 1 572 ? 1.636 13.945 -15.271 1.00 83.69 572 ASP A N 1
ATOM 4221 C CA . ASP A 1 572 ? 2.371 15.032 -15.915 1.00 83.69 572 ASP A CA 1
ATOM 4222 C C . ASP A 1 572 ? 2.453 14.778 -17.432 1.00 83.69 572 ASP A C 1
ATOM 4224 O O . ASP A 1 572 ? 3.127 13.834 -17.856 1.00 83.69 572 ASP A O 1
ATOM 4228 N N . PRO A 1 573 ? 1.818 15.607 -18.284 1.00 77.19 573 PRO A N 1
ATOM 4229 C CA . PRO A 1 573 ? 1.865 15.409 -19.733 1.00 77.19 573 PRO A CA 1
ATOM 4230 C C . PRO A 1 573 ? 3.284 15.491 -20.300 1.00 77.19 573 PRO A C 1
ATOM 4232 O O . PRO A 1 573 ? 3.576 14.841 -21.302 1.00 77.19 573 PRO A O 1
ATOM 4235 N N . ALA A 1 574 ? 4.204 16.203 -19.637 1.00 72.88 574 ALA A N 1
ATOM 4236 C CA . ALA A 1 574 ? 5.604 16.234 -20.049 1.00 72.88 574 ALA A CA 1
ATOM 4237 C C . ALA A 1 574 ? 6.313 14.878 -19.885 1.00 72.88 574 ALA A C 1
ATOM 4239 O O . ALA A 1 574 ? 7.364 14.679 -20.490 1.00 72.88 574 ALA A O 1
ATOM 4240 N N . ARG A 1 575 ? 5.773 13.961 -19.071 1.00 70.19 575 ARG A N 1
ATOM 4241 C CA . ARG A 1 575 ? 6.291 12.593 -18.919 1.00 70.19 575 ARG A CA 1
ATOM 4242 C C . ARG A 1 575 ? 5.668 11.620 -19.916 1.00 70.19 575 ARG A C 1
ATOM 4244 O O . ARG A 1 575 ? 6.366 10.739 -20.405 1.00 70.19 575 ARG A O 1
ATOM 4251 N N . LEU A 1 576 ? 4.391 11.806 -20.253 1.00 70.44 576 LEU A N 1
ATOM 4252 C CA . LEU A 1 576 ? 3.649 10.875 -21.111 1.00 70.44 576 LEU A CA 1
ATOM 4253 C C . LEU A 1 576 ? 3.894 11.018 -22.608 1.00 70.44 576 LEU A C 1
ATOM 4255 O O . LEU A 1 576 ? 3.686 10.056 -23.340 1.00 70.44 576 LEU A O 1
ATOM 4259 N N . ALA A 1 577 ? 4.364 12.176 -23.076 1.00 63.91 577 ALA A N 1
ATOM 4260 C CA . ALA A 1 577 ? 4.698 12.369 -24.489 1.00 63.91 577 ALA A CA 1
ATOM 4261 C C . ALA A 1 577 ? 5.786 11.398 -25.006 1.00 63.91 577 ALA A C 1
ATOM 4263 O O . ALA A 1 577 ? 5.991 11.289 -26.215 1.00 63.91 577 ALA A O 1
ATOM 4264 N N . GLU A 1 578 ? 6.497 10.714 -24.104 1.00 64.81 578 GLU A N 1
ATOM 4265 C CA . GLU A 1 578 ? 7.660 9.881 -24.413 1.00 64.81 578 GLU A CA 1
ATOM 4266 C C . GLU A 1 578 ? 7.425 8.385 -24.124 1.00 64.81 578 GLU A C 1
ATOM 4268 O O . GLU A 1 578 ? 7.908 7.545 -24.886 1.00 64.81 578 GLU A O 1
ATOM 4273 N N . ALA A 1 579 ? 6.690 8.033 -23.057 1.00 68.56 579 ALA A N 1
ATOM 4274 C CA . ALA A 1 579 ? 6.397 6.647 -22.680 1.00 68.56 579 ALA A CA 1
ATOM 4275 C C . ALA A 1 579 ? 5.171 6.527 -21.741 1.00 68.56 579 ALA A C 1
ATOM 4277 O O . ALA A 1 579 ? 4.849 7.484 -21.035 1.00 68.56 579 ALA A O 1
ATOM 4278 N N . PRO A 1 580 ? 4.531 5.341 -21.664 1.00 79.00 580 PRO A N 1
ATOM 4279 C CA . PRO A 1 580 ? 3.523 5.039 -20.646 1.00 79.00 580 PRO A CA 1
ATOM 4280 C C . PRO A 1 580 ? 4.048 5.235 -19.212 1.00 79.00 580 PRO A C 1
ATOM 4282 O O . PRO A 1 580 ? 5.095 4.693 -18.855 1.00 79.00 580 PRO A O 1
ATOM 4285 N N . GLU A 1 581 ? 3.296 5.942 -18.367 1.00 83.19 581 GLU A N 1
ATOM 4286 C CA . GLU A 1 581 ? 3.550 6.082 -16.922 1.00 83.19 581 GLU A CA 1
ATOM 4287 C C . GLU A 1 581 ? 2.640 5.140 -16.127 1.00 83.19 581 GLU A C 1
ATOM 4289 O O . GLU A 1 581 ? 1.432 5.066 -16.378 1.00 83.19 581 GLU A O 1
ATOM 4294 N N . THR A 1 582 ? 3.210 4.455 -15.134 1.00 87.56 582 THR A N 1
ATOM 4295 C CA . THR A 1 582 ? 2.450 3.701 -14.131 1.00 87.56 582 THR A CA 1
ATOM 4296 C C . THR A 1 582 ? 2.357 4.511 -12.843 1.00 87.56 582 THR A C 1
ATOM 4298 O O . THR A 1 582 ? 3.369 4.774 -12.192 1.00 87.56 582 THR A O 1
ATOM 4301 N N . VAL A 1 583 ? 1.138 4.852 -12.437 1.00 91.56 583 VAL A N 1
ATOM 4302 C CA . VAL A 1 583 ? 0.840 5.525 -11.168 1.00 91.56 583 VAL A CA 1
ATOM 4303 C C . VAL A 1 583 ? 0.375 4.529 -10.116 1.00 91.56 583 VAL A C 1
ATOM 4305 O O . VAL A 1 583 ? -0.202 3.493 -10.440 1.00 91.56 583 VAL A O 1
ATOM 4308 N N . GLY A 1 584 ? 0.641 4.840 -8.847 1.00 93.31 584 GLY A N 1
ATOM 4309 C CA . GLY A 1 584 ? 0.184 4.059 -7.703 1.00 93.31 584 GLY A CA 1
ATOM 4310 C C . GLY A 1 584 ? -0.608 4.923 -6.730 1.00 93.31 584 GLY A C 1
ATOM 4311 O O . GLY A 1 584 ? -0.140 5.999 -6.367 1.00 93.31 584 GLY A O 1
ATOM 4312 N N . VAL A 1 585 ? -1.766 4.437 -6.290 1.00 96.75 585 VAL A N 1
ATOM 4313 C CA . VAL A 1 585 ? -2.564 5.014 -5.203 1.00 96.75 585 VAL A CA 1
ATOM 4314 C C . VAL A 1 585 ? -2.464 4.075 -4.013 1.00 96.75 585 VAL A C 1
ATOM 4316 O O . VAL A 1 585 ? -2.878 2.924 -4.110 1.00 96.75 585 VAL A O 1
ATOM 4319 N N . GLU A 1 586 ? -1.876 4.552 -2.921 1.00 95.56 586 GLU A N 1
ATOM 4320 C CA . GLU A 1 586 ? -1.582 3.773 -1.717 1.00 95.56 586 GLU A CA 1
ATOM 4321 C C . GLU A 1 586 ? -1.893 4.637 -0.495 1.00 95.56 586 GLU A C 1
ATOM 4323 O O . GLU A 1 586 ? -1.153 5.565 -0.170 1.00 95.56 586 GLU A O 1
ATOM 4328 N N . THR A 1 587 ? -3.034 4.373 0.130 1.00 95.88 587 THR A N 1
ATOM 4329 C CA . THR A 1 587 ? -3.596 5.184 1.215 1.00 95.88 587 THR A CA 1
ATOM 4330 C C . THR A 1 587 ? -4.230 4.285 2.268 1.00 95.88 587 THR A C 1
ATOM 4332 O O . THR A 1 587 ? -4.540 3.109 2.021 1.00 95.88 587 THR A O 1
ATOM 4335 N N . PHE A 1 588 ? -4.451 4.846 3.453 1.00 94.38 588 PHE A N 1
ATOM 4336 C CA . PHE A 1 588 ? -5.180 4.150 4.500 1.00 94.38 588 PHE A CA 1
ATOM 4337 C C . PHE A 1 588 ? -6.644 3.930 4.104 1.00 94.38 588 PHE A C 1
ATOM 4339 O O . PHE A 1 588 ? -7.156 2.828 4.248 1.00 94.38 588 PHE A O 1
ATOM 4346 N N . GLU A 1 589 ? -7.290 4.931 3.509 1.00 95.25 589 GLU A N 1
ATOM 4347 C CA . GLU A 1 589 ? -8.691 4.874 3.091 1.00 95.25 589 GLU A CA 1
ATOM 4348 C C . GLU A 1 589 ? -8.928 3.763 2.058 1.00 95.25 589 GLU A C 1
ATOM 4350 O O . GLU A 1 589 ? -9.878 2.990 2.188 1.00 95.25 589 GLU A O 1
ATOM 4355 N N . LEU A 1 590 ? -8.030 3.607 1.073 1.00 96.56 590 LEU A N 1
ATOM 4356 C CA . LEU A 1 590 ? -8.075 2.480 0.135 1.00 96.56 590 LEU A CA 1
ATOM 4357 C C . LEU A 1 590 ? -7.906 1.138 0.862 1.00 96.56 590 LEU A C 1
ATOM 4359 O O . LEU A 1 590 ? -8.593 0.170 0.538 1.00 96.56 590 LEU A O 1
ATOM 4363 N N . THR A 1 591 ? -7.002 1.077 1.840 1.00 96.25 591 THR A N 1
ATOM 4364 C CA . THR A 1 591 ? -6.758 -0.132 2.639 1.00 96.25 591 THR A CA 1
ATOM 4365 C C . THR A 1 591 ? -8.002 -0.532 3.440 1.00 96.25 591 THR A C 1
ATOM 4367 O O . THR A 1 591 ? -8.378 -1.707 3.428 1.00 96.25 591 THR A O 1
ATOM 4370 N N . GLU A 1 592 ? -8.689 0.426 4.064 1.00 94.12 592 GLU A N 1
ATOM 4371 C CA . GLU A 1 592 ? -9.945 0.184 4.781 1.00 94.12 592 GLU A CA 1
ATOM 4372 C C . GLU A 1 592 ? -11.061 -0.271 3.842 1.00 94.12 592 GLU A C 1
ATOM 4374 O O . GLU A 1 592 ? -11.706 -1.281 4.114 1.00 94.12 592 GLU A O 1
ATOM 4379 N N . ALA A 1 593 ? -11.232 0.382 2.689 1.00 94.88 593 ALA A N 1
ATOM 4380 C CA . ALA A 1 593 ? -12.232 -0.030 1.704 1.00 94.88 593 ALA A CA 1
ATOM 4381 C C . ALA A 1 593 ? -12.014 -1.476 1.219 1.00 94.88 593 ALA A C 1
ATOM 4383 O O . ALA A 1 593 ? -12.963 -2.245 1.048 1.00 94.88 593 ALA A O 1
ATOM 4384 N N . VAL A 1 594 ? -10.754 -1.880 1.035 1.00 96.06 594 VAL A N 1
ATOM 4385 C CA . VAL A 1 594 ? -10.389 -3.264 0.704 1.00 96.06 594 VAL A CA 1
ATOM 4386 C C . VAL A 1 594 ? -10.706 -4.214 1.866 1.00 96.06 594 VAL A C 1
ATOM 4388 O O . VAL A 1 594 ? -11.230 -5.305 1.632 1.00 96.06 594 VAL A O 1
ATOM 4391 N N . ARG A 1 595 ? -10.452 -3.813 3.117 1.00 94.94 595 ARG A N 1
ATOM 4392 C CA . ARG A 1 595 ? -10.776 -4.615 4.307 1.00 94.94 595 ARG A CA 1
ATOM 4393 C C . ARG A 1 595 ? -12.281 -4.827 4.464 1.00 94.94 595 ARG A C 1
ATOM 4395 O O . ARG A 1 595 ? -12.718 -5.962 4.668 1.00 94.94 595 ARG A O 1
ATOM 4402 N N . GLU A 1 596 ? -13.067 -3.766 4.316 1.00 93.12 596 GLU A N 1
ATOM 4403 C CA . GLU A 1 596 ? -14.530 -3.816 4.343 1.00 93.12 596 GLU A CA 1
ATOM 4404 C C . GLU A 1 596 ? -15.078 -4.714 3.230 1.00 93.12 596 GLU A C 1
ATOM 4406 O O . GLU A 1 596 ? -15.918 -5.579 3.486 1.00 93.12 596 GLU A O 1
ATOM 4411 N N . SER A 1 597 ? -14.547 -4.583 2.010 1.00 93.69 597 SER A N 1
ATOM 4412 C CA . SER A 1 597 ? -14.916 -5.440 0.882 1.00 93.69 597 SER A CA 1
ATOM 4413 C C . SER A 1 597 ? -14.648 -6.920 1.166 1.00 93.69 597 SER A C 1
ATOM 4415 O O . SER A 1 597 ? -15.508 -7.766 0.911 1.00 93.69 597 SER A O 1
ATOM 4417 N N . VAL A 1 598 ? -13.489 -7.262 1.738 1.00 94.81 598 VAL A N 1
ATOM 4418 C CA . VAL A 1 598 ? -13.161 -8.654 2.086 1.00 94.81 598 VAL A CA 1
ATOM 4419 C C . VAL A 1 598 ? -14.097 -9.194 3.164 1.00 94.81 598 VAL A C 1
ATOM 4421 O O . VAL A 1 598 ? -14.574 -10.324 3.034 1.00 94.81 598 VAL A O 1
ATOM 4424 N N . ALA A 1 599 ? -14.458 -8.382 4.162 1.00 92.06 599 ALA A N 1
ATOM 4425 C CA . ALA A 1 599 ? -15.485 -8.743 5.140 1.00 92.06 599 ALA A CA 1
ATOM 4426 C C . ALA A 1 599 ? -16.879 -8.935 4.501 1.00 92.06 599 ALA A C 1
ATOM 4428 O O . ALA A 1 599 ? -17.669 -9.751 4.980 1.00 92.06 599 ALA A O 1
ATOM 4429 N N . ALA A 1 600 ? -17.163 -8.235 3.398 1.00 91.38 600 ALA A N 1
ATOM 4430 C CA . ALA A 1 600 ? -18.420 -8.289 2.650 1.00 91.38 600 ALA A CA 1
ATOM 4431 C C . ALA A 1 600 ? -18.454 -9.325 1.503 1.00 91.38 600 ALA A C 1
ATOM 4433 O O . ALA A 1 600 ? -19.463 -9.425 0.804 1.00 91.38 600 ALA A O 1
ATOM 4434 N N . GLY A 1 601 ? -17.401 -10.131 1.318 1.00 90.81 601 GLY A N 1
ATOM 4435 C CA . GLY A 1 601 ? -17.362 -11.209 0.317 1.00 90.81 601 GLY A CA 1
ATOM 4436 C C . GLY A 1 601 ? -16.264 -11.096 -0.743 1.00 90.81 601 GLY A C 1
ATOM 4437 O O . GLY A 1 601 ? -16.223 -11.931 -1.644 1.00 90.81 601 GLY A O 1
ATOM 4438 N N . GLY A 1 602 ? -15.369 -10.111 -0.636 1.00 93.50 602 GLY A N 1
ATOM 4439 C CA . GLY A 1 602 ? -14.152 -10.013 -1.445 1.00 93.50 602 GLY A CA 1
ATOM 4440 C C . GLY A 1 602 ? -14.363 -9.490 -2.863 1.00 93.50 602 GLY A C 1
ATOM 4441 O O . GLY A 1 602 ? -13.567 -9.801 -3.742 1.00 93.50 602 GLY A O 1
ATOM 4442 N N . LEU A 1 603 ? -15.414 -8.713 -3.116 1.00 95.06 603 LEU A N 1
ATOM 4443 C CA . LEU A 1 603 ? -15.581 -7.967 -4.367 1.00 95.06 603 LEU A CA 1
ATOM 4444 C C . LEU A 1 603 ? -15.509 -6.474 -4.070 1.00 95.06 603 LEU A C 1
ATOM 4446 O O . LEU A 1 603 ? -16.194 -6.005 -3.165 1.00 95.06 603 LEU A O 1
ATOM 4450 N N . ILE A 1 604 ? -14.680 -5.741 -4.813 1.00 94.94 604 ILE A N 1
ATOM 4451 C CA . ILE A 1 604 ? -14.571 -4.282 -4.698 1.00 94.94 604 ILE A CA 1
ATOM 4452 C C . ILE A 1 604 ? -14.632 -3.639 -6.076 1.00 94.94 604 ILE A C 1
ATOM 4454 O O . ILE A 1 604 ? -13.923 -4.054 -6.996 1.00 94.94 604 ILE A O 1
ATOM 4458 N N . THR A 1 605 ? -15.461 -2.609 -6.207 1.00 95.88 605 THR A N 1
ATOM 4459 C CA . THR A 1 605 ? -15.518 -1.725 -7.369 1.00 95.88 605 THR A CA 1
ATOM 4460 C C . THR A 1 605 ? -14.913 -0.374 -7.029 1.00 95.88 605 THR A C 1
ATOM 4462 O O . THR A 1 605 ? -15.435 0.369 -6.196 1.00 95.88 605 THR A O 1
ATOM 4465 N N . LEU A 1 606 ? -13.827 -0.053 -7.723 1.00 96.44 606 LEU A N 1
ATOM 4466 C CA . LEU A 1 606 ? -13.164 1.241 -7.682 1.00 96.44 606 LEU A CA 1
ATOM 4467 C C . LEU A 1 606 ? -13.604 2.062 -8.888 1.00 96.44 606 LEU A C 1
ATOM 4469 O O . LEU A 1 606 ? -13.582 1.569 -10.019 1.00 96.44 606 LEU A O 1
ATOM 4473 N N . ARG A 1 607 ? -13.981 3.314 -8.653 1.00 96.06 607 ARG A N 1
ATOM 4474 C CA . ARG A 1 607 ? -14.209 4.301 -9.703 1.00 96.06 607 ARG A CA 1
ATOM 4475 C C . ARG A 1 607 ? -13.006 5.234 -9.776 1.00 96.06 607 ARG A C 1
ATOM 4477 O O . ARG A 1 607 ? -12.426 5.601 -8.759 1.00 96.06 607 ARG A O 1
ATOM 4484 N N . ILE A 1 608 ? -12.639 5.600 -10.998 1.00 96.06 608 ILE A N 1
ATOM 4485 C CA . ILE A 1 608 ? -11.628 6.605 -11.308 1.00 96.06 608 ILE A CA 1
ATOM 4486 C C . ILE A 1 608 ? -12.345 7.764 -11.995 1.00 96.06 608 ILE A C 1
ATOM 4488 O O . ILE A 1 608 ? -13.054 7.562 -12.988 1.00 96.06 608 ILE A O 1
ATOM 4492 N N . ALA A 1 609 ? -12.162 8.967 -11.463 1.00 94.50 609 ALA A N 1
ATOM 4493 C CA . ALA A 1 609 ? -12.747 10.190 -11.996 1.00 94.50 609 ALA A CA 1
ATOM 4494 C C . ALA A 1 609 ? -11.683 11.286 -12.119 1.00 94.50 609 ALA A C 1
ATOM 4496 O O . ALA A 1 609 ? -10.703 11.307 -11.374 1.00 94.50 609 ALA A O 1
ATOM 4497 N N . ALA A 1 610 ? -11.871 12.177 -13.088 1.00 93.50 610 ALA A N 1
ATOM 4498 C CA . ALA A 1 610 ? -11.022 13.341 -13.296 1.00 93.50 610 ALA A CA 1
ATOM 4499 C C . ALA A 1 610 ? -11.484 14.509 -12.417 1.00 93.50 610 ALA A C 1
ATOM 4501 O O . ALA A 1 610 ? -12.683 14.731 -12.251 1.00 93.50 610 ALA A O 1
ATOM 4502 N N . GLU A 1 611 ? -10.529 15.287 -11.911 1.00 90.88 611 GLU A N 1
ATOM 4503 C CA . GLU A 1 611 ? -10.797 16.575 -11.273 1.00 90.88 611 GLU A CA 1
ATOM 4504 C C . GLU A 1 611 ? -10.628 17.714 -12.291 1.00 90.88 611 GLU A C 1
ATOM 4506 O O . GLU A 1 611 ? -9.638 17.798 -13.022 1.00 90.88 611 GLU A O 1
ATOM 4511 N N . GLY A 1 612 ? -11.604 18.624 -12.339 1.00 87.31 612 GLY A N 1
ATOM 4512 C CA . GLY A 1 612 ? -11.602 19.734 -13.295 1.00 87.31 612 GLY A CA 1
ATOM 4513 C C . GLY A 1 612 ? -11.711 19.263 -14.749 1.00 87.31 612 GLY A C 1
ATOM 4514 O O . GLY A 1 612 ? -12.608 18.495 -15.085 1.00 87.31 612 GLY A O 1
ATOM 4515 N N . ASP A 1 613 ? -10.811 19.750 -15.605 1.00 86.62 613 ASP A N 1
ATOM 4516 C CA . ASP A 1 613 ? -10.752 19.426 -17.040 1.00 86.62 613 ASP A CA 1
ATOM 4517 C C . ASP A 1 613 ? -9.710 18.323 -17.353 1.00 86.62 613 ASP A C 1
ATOM 4519 O O . ASP A 1 613 ? -9.306 18.144 -18.500 1.00 86.62 613 ASP A O 1
ATOM 4523 N N . ALA A 1 614 ? -9.242 17.585 -16.336 1.00 90.25 614 ALA A N 1
ATOM 4524 C CA . ALA A 1 614 ? -8.270 16.506 -16.508 1.00 90.25 614 ALA A CA 1
ATOM 4525 C C . ALA A 1 614 ? -8.792 15.410 -17.451 1.00 90.25 614 ALA A C 1
ATOM 4527 O O . ALA A 1 614 ? -9.950 15.002 -17.363 1.00 90.25 614 ALA A O 1
ATOM 4528 N N . SER A 1 615 ? -7.931 14.895 -18.333 1.00 90.81 615 SER A N 1
ATOM 4529 C CA . SER A 1 615 ? -8.309 13.830 -19.265 1.00 90.81 615 SER A CA 1
ATOM 4530 C C . SER A 1 615 ? -7.145 12.892 -19.583 1.00 90.81 615 SER A C 1
ATOM 4532 O O . SER A 1 615 ? -6.060 13.312 -19.996 1.00 90.81 615 SER A O 1
ATOM 4534 N N . ALA A 1 616 ? -7.390 11.599 -19.385 1.00 92.12 616 ALA A N 1
ATOM 4535 C CA . ALA A 1 616 ? -6.450 10.523 -19.648 1.00 92.12 616 ALA A CA 1
ATOM 4536 C C . ALA A 1 616 ? -7.176 9.248 -20.079 1.00 92.12 616 ALA A C 1
ATOM 4538 O O . ALA A 1 616 ? -8.318 8.981 -19.694 1.00 92.12 616 ALA A O 1
ATOM 4539 N N . ARG A 1 617 ? -6.468 8.420 -20.843 1.00 92.50 617 ARG A N 1
ATOM 4540 C CA . ARG A 1 617 ? -6.823 7.028 -21.081 1.00 92.50 617 ARG A CA 1
ATOM 4541 C C . ARG A 1 617 ? -5.836 6.141 -20.342 1.00 92.50 617 ARG A C 1
ATOM 4543 O O . ARG A 1 617 ? -4.625 6.295 -20.489 1.00 92.50 617 ARG A O 1
ATOM 4550 N N . PHE A 1 618 ? -6.348 5.187 -19.583 1.00 94.69 618 PHE A N 1
ATOM 4551 C CA . PHE A 1 618 ? -5.548 4.139 -18.953 1.00 94.69 618 PHE A CA 1
ATOM 4552 C C . PHE A 1 618 ? -5.731 2.819 -19.693 1.00 94.69 618 PHE A C 1
ATOM 4554 O O . PHE A 1 618 ? -6.753 2.594 -20.338 1.00 94.69 618 PHE A O 1
ATOM 4561 N N . PHE A 1 619 ? -4.772 1.912 -19.578 1.00 94.19 619 PHE A N 1
ATOM 4562 C CA . PHE A 1 619 ? -4.975 0.544 -20.035 1.00 94.19 619 PHE A CA 1
ATOM 4563 C C . PHE A 1 619 ? -6.097 -0.127 -19.234 1.00 94.19 619 PHE A C 1
ATOM 4565 O O . PHE A 1 619 ? -6.214 0.054 -18.021 1.00 94.19 619 PHE A O 1
ATOM 4572 N N . ASP A 1 620 ? -6.928 -0.908 -19.922 1.00 94.12 620 ASP A N 1
ATOM 4573 C CA . ASP A 1 620 ? -7.989 -1.698 -19.303 1.00 94.12 620 ASP A CA 1
ATOM 4574 C C . ASP A 1 620 ? -7.526 -3.139 -19.023 1.00 94.12 620 ASP A C 1
ATOM 4576 O O . ASP A 1 620 ? -6.358 -3.499 -19.201 1.00 94.12 620 ASP A O 1
ATOM 4580 N N . ARG A 1 621 ? -8.451 -3.999 -18.588 1.00 93.50 621 ARG A N 1
ATOM 4581 C CA . ARG A 1 621 ? -8.137 -5.400 -18.276 1.00 93.50 621 ARG A CA 1
ATOM 4582 C C . ARG A 1 621 ? -7.748 -6.259 -19.484 1.00 93.50 621 ARG A C 1
ATOM 4584 O O . ARG A 1 621 ? -7.308 -7.389 -19.301 1.00 93.50 621 ARG A O 1
ATOM 4591 N N . SER A 1 622 ? -7.985 -5.790 -20.706 1.00 91.69 622 SER A N 1
ATOM 4592 C CA . SER A 1 622 ? -7.684 -6.527 -21.938 1.00 91.69 622 SER A CA 1
ATOM 4593 C C . SER A 1 622 ? -6.274 -6.250 -22.473 1.00 91.69 622 SER A C 1
ATOM 4595 O O . SER A 1 622 ? -5.808 -6.963 -23.364 1.00 91.69 622 SER A O 1
ATOM 4597 N N . ALA A 1 623 ? -5.581 -5.257 -21.901 1.00 91.56 623 ALA A N 1
ATOM 4598 C CA . ALA A 1 623 ? -4.186 -4.953 -22.194 1.00 91.56 623 ALA A CA 1
ATOM 4599 C C . ALA A 1 623 ? -3.240 -6.109 -21.811 1.00 91.56 623 ALA A C 1
ATOM 4601 O O . ALA A 1 623 ? -3.643 -7.105 -21.206 1.00 91.56 623 ALA A O 1
ATOM 4602 N N . ALA A 1 624 ? -1.952 -5.985 -22.140 1.00 89.12 624 ALA A N 1
ATOM 4603 C CA . ALA A 1 624 ? -0.945 -6.940 -21.679 1.00 89.12 624 ALA A CA 1
ATOM 4604 C C . ALA A 1 624 ? -0.837 -6.936 -20.140 1.00 89.12 624 ALA A C 1
ATOM 4606 O O . ALA A 1 624 ? -1.037 -5.900 -19.511 1.00 89.12 624 ALA A O 1
ATOM 4607 N N . SER A 1 625 ? -0.477 -8.066 -19.521 1.00 87.69 625 SER A N 1
ATOM 4608 C CA . SER A 1 625 ? -0.451 -8.244 -18.051 1.00 87.69 625 SER A CA 1
ATOM 4609 C C . SER A 1 625 ? 0.316 -7.156 -17.287 1.00 87.69 625 SER A C 1
ATOM 4611 O O . SER A 1 625 ? -0.092 -6.751 -16.198 1.00 87.69 625 SER A O 1
ATOM 4613 N N . TYR A 1 626 ? 1.400 -6.644 -17.872 1.00 86.06 626 TYR A N 1
ATOM 4614 C CA . TYR A 1 626 ? 2.231 -5.589 -17.291 1.00 86.06 626 TYR A CA 1
ATOM 4615 C C . TYR A 1 626 ? 1.630 -4.177 -17.413 1.00 86.06 626 TYR A C 1
ATOM 4617 O O . TYR A 1 626 ? 2.085 -3.271 -16.722 1.00 86.06 626 TYR A O 1
ATOM 4625 N N . GLN A 1 627 ? 0.647 -3.986 -18.298 1.00 90.75 627 GLN A N 1
ATOM 4626 C CA . GLN A 1 627 ? -0.084 -2.733 -18.529 1.00 90.75 627 GLN A CA 1
ATOM 4627 C C . GLN A 1 627 ? -1.427 -2.701 -17.800 1.00 90.75 627 GLN A C 1
ATOM 4629 O O . GLN A 1 627 ? -1.911 -1.620 -17.474 1.00 90.75 627 GLN A O 1
ATOM 4634 N N . GLN A 1 628 ? -2.020 -3.868 -17.537 1.00 93.00 628 GLN A N 1
ATOM 4635 C CA . GLN A 1 628 ? -3.305 -3.968 -16.853 1.00 93.00 628 GLN A CA 1
ATOM 4636 C C . GLN A 1 628 ? -3.279 -3.268 -15.484 1.00 93.00 628 GLN A C 1
ATOM 4638 O O . GLN A 1 628 ? -2.259 -3.331 -14.778 1.00 93.00 628 GLN A O 1
ATOM 4643 N N . PRO A 1 629 ? -4.414 -2.673 -15.071 1.00 96.00 629 PRO A N 1
ATOM 4644 C CA . PRO A 1 629 ? -4.620 -2.255 -13.695 1.00 96.00 629 PRO A CA 1
ATOM 4645 C C . PRO A 1 629 ? -4.383 -3.417 -12.731 1.00 96.00 629 PRO A C 1
ATOM 4647 O O . PRO A 1 629 ? -4.752 -4.556 -13.020 1.00 96.00 629 PRO A O 1
ATOM 4650 N N . VAL A 1 630 ? -3.791 -3.140 -11.574 1.00 95.44 630 VAL A N 1
ATOM 4651 C CA . VAL A 1 630 ? -3.551 -4.151 -10.536 1.00 95.44 630 VAL A CA 1
ATOM 4652 C C . VAL A 1 630 ? -3.878 -3.566 -9.176 1.00 95.44 630 VAL A C 1
ATOM 4654 O O . VAL A 1 630 ? -3.455 -2.459 -8.865 1.00 95.44 630 VAL A O 1
ATOM 4657 N N . LEU A 1 631 ? -4.585 -4.327 -8.346 1.00 97.44 631 LEU A N 1
ATOM 4658 C CA . LEU A 1 631 ? -4.756 -4.006 -6.934 1.00 97.44 631 LEU A CA 1
ATOM 4659 C C . LEU A 1 631 ? -3.840 -4.919 -6.123 1.00 97.44 631 LEU A C 1
ATOM 4661 O O . LEU A 1 631 ? -4.097 -6.112 -6.000 1.00 97.44 631 LEU A O 1
ATOM 4665 N N . ARG A 1 632 ? -2.741 -4.380 -5.601 1.00 94.81 632 ARG A N 1
ATOM 4666 C CA . ARG A 1 632 ? -1.865 -5.098 -4.675 1.00 94.81 632 ARG A CA 1
ATOM 4667 C C . ARG A 1 632 ? -2.456 -5.014 -3.275 1.00 94.81 632 ARG A C 1
ATOM 4669 O O . ARG A 1 632 ? -2.747 -3.917 -2.812 1.00 94.81 632 ARG A O 1
ATOM 4676 N N . VAL A 1 633 ? -2.585 -6.152 -2.603 1.00 96.44 633 VAL A N 1
ATOM 4677 C CA . VAL A 1 633 ? -3.053 -6.230 -1.213 1.00 96.44 633 VAL A CA 1
ATOM 4678 C C . VAL A 1 633 ? -2.027 -7.005 -0.403 1.00 96.44 633 VAL A C 1
ATOM 4680 O O . VAL A 1 633 ? -1.704 -8.136 -0.766 1.00 96.44 633 VAL A O 1
ATOM 4683 N N . ILE A 1 634 ? -1.517 -6.390 0.660 1.00 95.25 634 ILE A N 1
ATOM 4684 C CA . ILE A 1 634 ? -0.590 -6.985 1.627 1.00 95.25 634 ILE A CA 1
ATOM 4685 C C . ILE A 1 634 ? -1.393 -7.399 2.861 1.00 95.25 634 ILE A C 1
ATOM 4687 O O . ILE A 1 634 ? -2.288 -6.669 3.307 1.00 95.25 634 ILE A O 1
ATOM 4691 N N . TYR A 1 635 ? -1.094 -8.582 3.389 1.00 95.00 635 TYR A N 1
ATOM 4692 C CA . TYR A 1 635 ? -1.764 -9.137 4.558 1.00 95.00 635 TYR A CA 1
ATOM 4693 C C . TYR A 1 635 ? -0.796 -9.917 5.455 1.00 95.00 635 TYR A C 1
ATOM 4695 O O . TYR A 1 635 ? 0.316 -10.231 5.040 1.00 95.00 635 TYR A O 1
ATOM 4703 N N . GLU A 1 636 ? -1.233 -10.228 6.677 1.00 91.19 636 GLU A N 1
ATOM 4704 C CA . GLU A 1 636 ? -0.503 -11.044 7.666 1.00 91.19 636 GLU A CA 1
ATOM 4705 C C . GLU A 1 636 ? -1.344 -12.184 8.248 1.00 91.19 636 GLU A C 1
ATOM 4707 O O . GLU A 1 636 ? -2.587 -12.015 8.352 1.00 91.19 636 GLU A O 1
#

pLDDT: mean 82.46, std 14.84, range [28.02, 97.88]

Radius of gyration: 54.32 Å; chains: 1; bounding box: 93×57×158 Å

Foldseek 3Di:
DDDDDDDDDDDDDDDDDDDDDDDDDDDDDDDDDDDDADEFFDFACALVNHPQSDQLNVSRTHWDFDPFQVVAPDQFGHDPGTTDHQCDDDPQDHNNRDDDDDPPDWADQWDWDADPPDGIAIDGHPQWDDRRRDTHGPPDDCCVPCRVVLHDCQFWHWDWDADPNGTHTDTHGDQCCVPCNVVLPDCQFWHWDPPDGPDTDIDTDDCCVPCNVVLADPLFWHWDDPDRSDIDIFGDFCCVPCNLVLDDPQQWHWAGDGRDRTATAGPHDLKDKDKWFFPDKFKAAPVFQQATDPDQWAKAAAAQDWDFPPPDPDTDTHHGGMKMKTKTQDDCDPADLVQFQWKKWKWKFDDFDLPPPDKKKKFKFFFDPVQQPDPVGNRRDYNNNGTHTPDDGQFIWIDHSPPGDIDITITIGRSVSVVVSVVCVVVPGSMTMMMMHMPDTMTMTRDSNDPDSVRYTMMITMGRNFDKDKWFFPAKAKAFPVCQQDGDDAPPFQKAWAPTMKMKTKTFADDPPPKAWRWKKKKWKFDDFDPPQDKWKKFKFFFPDLDDDNRRDYNVRDTHTPPPTLFMDIDGNVVPVVHIDMDMTIHPSVSVQQVVCVVVRRMTMMMMHTHHGTITGIGDSVDDPRRTMIMMIGID

Sequence (636 aa):
MRMRTYKRWRGLLTSALALTLSTSACSGDDDGQEQPLLGVGEACTDDASCESTLCLSDLQHCAATCASTSECEGSDVCEDGFCVAADYCDEGFGPGCAPAECDPECGDNARCESLAEGGASCVCDTGFEGDGFTCLPEGSDLCESDNGGCGDPDESRCTVVTIEGAPAVECLPVNPCDEDNGGCGDPDTFFCTNPEPFVAACGRINPCDEDNGGCGDPAYNTCTNTAPGDVACEALDACESNNGGCGLEYDYACVPNPGAEPGCWFIGVCEESLVIDASMEAVIRAEEPDTPHDNVWTLVNPAGFSTDFNGSGLLIDAVGETHSLYSFDIDPGDYNLDDLWRVSLEQVTLLWDHDPGLPTTLETRRVSNAWTAGVDGANDVTWNTRPDELSDALSFSRIDPAGGGTQSLSDPSRKMADMLTPELAQGESRRVSLSSISNGPAVVFYSRGVSNPMLRPRLDLRFLTCDHIRPAPVASASVSRLEPAQTYTPGEGLLVDGDRNEAFLRFELQIPSGATITNARLELTTDEMSDEGQPSEFIVDTSTEDAWDEAAITWDTRPAAQNTELGRFTLDPARLAEAPETVGVETFELTEAVRESVAAGGLITLRIAAEGDASARFFDRSAASYQQPVLRVIYE

Secondary structure (DSSP, 8-state):
----PPP--PPP-----PPPP------------PPPPBPTTSB-SSGGGBTTS-EETTTTEEPPB-SSGGGSSTTEEEETTEEEETT--BTTBSTT---SS-SSPPPTTEEEEEETTTEEEEEEPTTEEESSSSEEETT--TTTTGGGGT--TTTEEEEEEEETTEEEEEEEEP-GGGSGGGGT--TTTEEEEEEETTEEEEEEP-GGGSGGGGT--TTTEEEEEEETTEEEEEE--GGGTGGGGT--TTTEEEE--TTSPPEEEE-S--EEEEEEE-SEEEEEETTSTT--B--SEEEEB-TT-EEEEEETTEEEEEES-EEEEEEEE---TT--GGGEEEEEEEEEEEEE---TT--EEEEEEEE-GGGGGSTTGGGG--STTPPPEEEEEEEEEEE-GGG-S--EE---BHHHHHHHHHHHHH-S--EEEEEEEESSS-EEEE-TTSS-GGGS-EEEEEEE-S-EE-PPPSEEEEEETTSTTPPPPTTS-EEEETTTEEEEEEEE--PPTTPPEEEEEEEEEEEEE---SS-EEEEEEEES-S---TTT--GGGSPPEEEEEEEEEEE-HHHHTTSPPEEEEE-HHHHHHHHHHHHTTSEEEEEEEESTT-EEEE--TTS-TTTS-EEEEEE-